Protein AF-0000000084486783 (afdb_homodimer)

pLDDT: mean 87.74, std 12.53, range [44.31, 98.81]

Nearest PDB structures (foldseek):
  7t7m-assembly2_C-2  TM=9.861E-01  e=1.838E-37  Homo sapiens
  7t7m-assembly1_D  TM=9.807E-01  e=2.323E-37  Homo sapiens
  5v9j-assembly1_B  TM=9.852E-01  e=4.429E-37  Homo sapiens
  5ttg-assembly1_A  TM=9.834E-01  e=4.429E-37  Homo sapiens
  7btv-assembly1_A  TM=9.834E-01  e=1.609E-36  Homo sapiens

Solvent-accessible surface area (backbone atoms only — not comparable to full-atom values): 35275 Å² total; per-residue (Å²): 123,82,64,54,47,68,56,52,50,52,37,53,74,70,62,54,75,62,75,53,53,47,98,86,66,41,28,53,50,64,60,20,63,84,29,62,69,42,22,50,50,46,48,46,47,50,47,46,49,45,45,45,44,48,48,48,50,60,24,49,66,37,73,33,71,49,32,52,70,45,88,53,62,30,31,29,36,29,87,72,66,85,73,72,70,90,72,80,48,46,56,32,93,55,72,39,31,76,59,97,70,87,71,62,57,36,59,78,71,53,80,52,30,80,36,86,53,37,54,73,50,86,77,25,50,26,33,47,74,40,74,47,75,48,47,41,96,84,42,22,46,61,55,81,90,46,84,65,83,65,63,61,38,43,36,60,36,72,74,28,57,33,30,59,69,64,26,38,42,54,50,75,87,71,54,60,82,71,46,43,34,38,35,51,45,94,82,72,48,54,33,33,23,28,66,49,67,41,57,50,17,29,71,56,48,52,62,30,16,28,56,34,47,49,75,59,53,71,70,45,86,76,67,88,41,57,44,76,51,81,61,52,100,63,48,36,27,33,35,22,59,54,33,14,33,77,46,64,32,50,38,61,21,63,70,44,46,34,40,78,38,42,35,31,47,86,40,68,40,77,67,65,57,43,42,33,29,25,26,69,37,71,39,54,54,69,36,72,48,22,29,63,73,50,68,71,50,46,73,65,42,51,82,78,50,57,54,82,54,81,39,94,66,47,73,45,27,84,91,86,120,82,65,54,48,67,57,50,51,52,37,53,74,69,63,52,74,61,75,54,53,47,99,86,67,41,28,54,52,63,58,19,63,85,29,63,70,42,22,49,50,47,47,46,48,50,45,46,50,46,45,45,46,46,48,48,49,61,24,49,66,37,74,34,72,51,32,51,69,46,88,54,62,30,30,28,37,29,86,74,66,86,74,70,71,91,72,80,49,45,56,33,93,55,71,39,30,76,61,97,71,87,72,61,57,36,59,79,69,52,80,51,29,81,36,85,52,38,55,73,51,85,76,25,50,26,34,47,75,41,72,48,76,47,46,40,97,84,42,22,46,60,56,81,89,46,83,67,81,65,64,61,39,42,34,59,33,70,75,26,56,33,31,58,68,64,26,40,41,54,49,75,86,72,54,58,80,70,47,43,33,38,34,50,44,94,82,72,49,55,32,32,23,28,66,48,68,42,57,51,18,28,71,57,46,53,62,29,14,29,55,35,47,49,74,60,52,70,70,45,86,75,68,88,40,56,44,77,52,81,62,51,101,61,49,35,28,32,35,22,60,54,33,14,32,77,45,62,33,49,38,59,22,63,70,43,45,34,40,79,39,42,36,30,47,86,41,71,42,75,68,65,56,43,41,34,28,25,25,68,37,71,39,54,54,69,36,71,48,20,29,63,74,51,68,71,51,46,72,64,42,51,84,78,51,57,53,81,54,80,39,94,63,46,73,44,28,84,90,84

Radius of gyration: 31.43 Å; Cα contacts (8 Å, |Δi|>4): 1310; chains: 2; bounding box: 81×88×86 Å

Foldseek 3Di:
DPLPLVVLVVCLVVPHDQCDADPVGH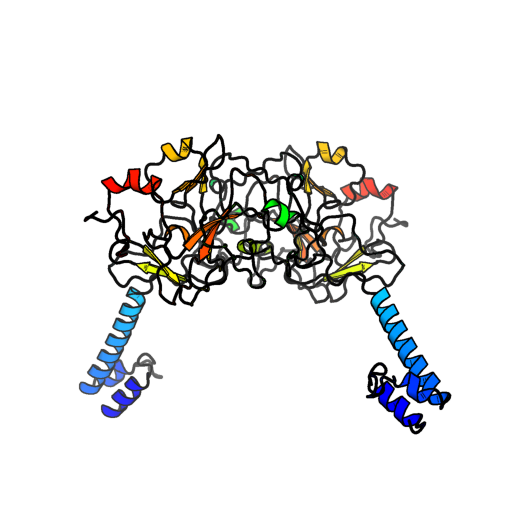GVLRVCVVRVNSNCVSVVSVVVVVVVVVVVCQFWQAQAPLVPPAPAGATETEPADNDHDDDQAHEDQAEDEDDPDDDPLDPVQDDEFADAAQCQDPPGRQQVVQPHDQADQVLFGDDVPFLPPRAEHEAHEPVYNYDPVRHSSDAVVVHADFYKYWYQDNPLGIFIFGQAKDAARHWHGWWYAYKDWPVVCVVDPDCLQWDWLPDDPTTIIGGPRHYTHPVSRAAADPDAQWDWHFYHYSDDRSRDTITIIGGRHIDHGPDTHHYHPDDVVCVPCLVPAFDPNPDPSGDRHPVD/DPLPLVVLVVCLVVPHDQCDADPVGAGVLRVCVVRVNSNVVSVVSVVVVVVVVVVVCQFWQAQAPLVPPAPAGATETEPADNDHDDDQAHEDQAEDEDDPDDDPLDPVQDDEFADAAQCQDPPGRQQVVQPHDQQDQVLFGDDVPFLPPRAEHEAHEPVYNYDPVRHSSDAVVVHADFYKYWYQDNPLGIFIFGQAKDAARHWHGWWYAYKDWPVVCVVDPDCLQWDWLPDDPTTIIGGPRHYTHPVSRAAADPDAQWDWHFYHYSDDRSRDTITIIGGRHIDHGPDTHHYHPDPVVCVPCLVPAFDPNPDPSGDRHPVD

InterPro domains:
  IPR001214 SET domain [PF00856] (189-294)
  IPR001214 SET domain [PS50280] (178-294)
  IPR001214 SET domain [SM00317] (178-300)
  IPR007728 Pre-SET domain [PF05033] (66-170)
  IPR007728 Pre-SET domain [PS50867] (111-175)
  IPR007728 Pre-SET domain [SM00468] (62-161)
  IPR043550 Histone-lysine N-methyltransferase EHMT1/EHMT2 [PTHR46307] (1-319)
  IPR046341 SET domain superfamily [G3DSA:2.170.270.10] (56-320)
  IPR046341 SET domain superfamily [SSF82199] (51-309)

Structure (mmCIF, N/CA/C/O backbone):
data_AF-0000000084486783-model_v1
#
loop_
_entity.id
_entity.type
_entity.pdbx_description
1 polymer 'SET domain-containing protein'
#
loop_
_atom_site.group_PDB
_atom_site.id
_atom_site.type_symbol
_atom_site.label_atom_id
_atom_site.label_alt_id
_atom_site.label_comp_id
_atom_site.label_asym_id
_atom_site.label_entity_id
_atom_site.label_seq_id
_atom_site.pdbx_PDB_ins_code
_atom_site.Cartn_x
_atom_site.Cartn_y
_atom_site.Cartn_z
_atom_site.occupancy
_atom_site.B_iso_or_equiv
_atom_site.auth_seq_id
_atom_site.auth_comp_id
_atom_site.auth_asym_id
_atom_site.auth_atom_id
_atom_site.pdbx_PDB_model_num
ATOM 1 N N . ARG A 1 1 ? 40.688 -36.031 24.609 1 44.31 1 ARG A N 1
ATOM 2 C CA . ARG A 1 1 ? 42.094 -36.156 24.953 1 44.31 1 ARG A CA 1
ATOM 3 C C . ARG A 1 1 ? 42.438 -37.531 25.469 1 44.31 1 ARG A C 1
ATOM 5 O O . ARG A 1 1 ? 43.594 -37.938 25.453 1 44.31 1 ARG A O 1
ATOM 12 N N . GLN A 1 2 ? 41.594 -38.062 26.297 1 55.59 2 GLN A N 1
ATOM 13 C CA . GLN A 1 2 ? 41.875 -39.344 26.891 1 55.59 2 GLN A CA 1
ATOM 14 C C . GLN A 1 2 ? 41.344 -40.469 26.016 1 55.59 2 GLN A C 1
ATOM 16 O O . GLN A 1 2 ? 41.312 -41.625 26.438 1 55.59 2 GLN A O 1
ATOM 21 N N . GLY A 1 3 ? 41.156 -40.375 24.703 1 56.19 3 GLY A N 1
ATOM 22 C CA . GLY A 1 3 ? 40.781 -41.438 23.797 1 56.19 3 GLY A CA 1
ATOM 23 C C . GLY A 1 3 ? 39.469 -42.125 24.188 1 56.19 3 GLY A C 1
ATOM 24 O O . GLY A 1 3 ? 39.312 -43.312 23.922 1 56.19 3 GLY A O 1
ATOM 25 N N . LYS A 1 4 ? 38.688 -41.469 25 1 60.28 4 LYS A N 1
ATOM 26 C CA . LYS A 1 4 ? 37.469 -42.125 25.453 1 60.28 4 LYS A CA 1
ATOM 27 C C . LYS A 1 4 ? 36.406 -42.125 24.359 1 60.28 4 LYS A C 1
ATOM 29 O O . LYS A 1 4 ? 35.625 -41.188 24.234 1 60.28 4 LYS A O 1
ATOM 34 N N . TYR A 1 5 ? 36.5 -43.125 23.578 1 63.44 5 TYR A N 1
ATOM 35 C CA . TYR A 1 5 ? 35.656 -43.375 22.406 1 63.44 5 TYR A CA 1
ATOM 36 C C . TYR A 1 5 ? 34.188 -43.25 22.781 1 63.44 5 TYR A C 1
ATOM 38 O O . TYR A 1 5 ? 33.406 -42.594 22.094 1 63.44 5 TYR A O 1
ATOM 46 N N . ASN A 1 6 ? 33.812 -43.812 23.875 1 63.88 6 ASN A N 1
ATOM 47 C CA . ASN A 1 6 ? 32.406 -43.875 24.266 1 63.88 6 ASN A CA 1
ATOM 48 C C . ASN A 1 6 ? 31.906 -42.5 24.672 1 63.88 6 ASN A C 1
ATOM 50 O O . ASN A 1 6 ? 30.75 -42.125 24.406 1 63.88 6 ASN A O 1
ATOM 54 N N . THR A 1 7 ? 32.781 -41.781 25.25 1 67 7 THR A N 1
ATOM 55 C CA . THR A 1 7 ? 32.406 -40.438 25.656 1 67 7 THR A CA 1
ATOM 56 C C . THR A 1 7 ? 32.219 -39.531 24.438 1 67 7 THR A C 1
ATOM 58 O O . THR A 1 7 ? 31.281 -38.719 24.406 1 67 7 THR A O 1
ATOM 61 N N . ILE A 1 8 ? 33.094 -39.719 23.484 1 67.56 8 ILE A N 1
ATOM 62 C CA . ILE A 1 8 ? 32.969 -38.906 22.281 1 67.56 8 ILE A CA 1
ATOM 63 C C . ILE A 1 8 ? 31.672 -39.219 21.562 1 67.56 8 ILE A C 1
ATOM 65 O O . ILE A 1 8 ? 30.969 -38.312 21.109 1 67.56 8 ILE A O 1
ATOM 69 N N . ILE A 1 9 ? 31.344 -40.5 21.578 1 65.56 9 ILE A N 1
ATOM 70 C CA . ILE A 1 9 ? 30.078 -40.906 20.953 1 65.56 9 ILE A CA 1
ATOM 71 C C . ILE A 1 9 ? 28.906 -40.25 21.688 1 65.56 9 ILE A C 1
ATOM 73 O O . ILE A 1 9 ? 28 -39.719 21.047 1 65.56 9 ILE A O 1
ATOM 77 N N . ILE A 1 10 ? 28.953 -40.219 22.969 1 65.44 10 ILE A N 1
ATOM 78 C CA . ILE A 1 10 ? 27.859 -39.625 23.75 1 65.44 10 ILE A CA 1
ATOM 79 C C . ILE A 1 10 ? 27.797 -38.125 23.516 1 65.44 10 ILE A C 1
ATOM 81 O O . ILE A 1 10 ? 26.719 -37.562 23.344 1 65.44 10 ILE A O 1
ATOM 85 N N . LEU A 1 11 ? 28.922 -37.562 23.391 1 67.75 11 LEU A N 1
ATOM 86 C CA . LEU A 1 11 ? 28.953 -36.125 23.188 1 67.75 11 LEU A CA 1
ATOM 87 C C . LEU A 1 11 ? 28.453 -35.75 21.797 1 67.75 11 LEU A C 1
ATOM 89 O O . LEU A 1 11 ? 27.719 -34.781 21.625 1 67.75 11 LEU A O 1
ATOM 93 N N . LEU A 1 12 ? 28.875 -36.594 20.906 1 69 12 LEU A N 1
ATOM 94 C CA . LEU A 1 12 ? 28.422 -36.344 19.531 1 69 12 LEU A CA 1
ATOM 95 C C . LEU A 1 12 ? 26.938 -36.594 19.391 1 69 12 LEU A C 1
ATOM 97 O O . LEU A 1 12 ? 26.234 -35.812 18.719 1 69 12 LEU A O 1
ATOM 101 N N . LEU A 1 13 ? 26.469 -37.531 20.109 1 64.62 13 LEU A N 1
ATOM 102 C CA . LEU A 1 13 ? 25.047 -37.875 20.094 1 64.62 13 LEU A CA 1
ATOM 103 C C . LEU A 1 13 ? 24.234 -36.75 20.75 1 64.62 13 LEU A C 1
ATOM 105 O O . LEU A 1 13 ? 23.062 -36.531 20.406 1 64.62 13 LEU A O 1
ATOM 109 N N . HIS A 1 14 ? 24.891 -36.094 21.641 1 65.25 14 HIS A N 1
ATOM 110 C CA . HIS A 1 14 ? 24.188 -35.031 22.359 1 65.25 14 HIS A CA 1
ATOM 111 C C . HIS A 1 14 ? 24.469 -33.688 21.734 1 65.25 14 HIS A C 1
ATOM 113 O O . HIS A 1 14 ? 24.234 -32.656 22.359 1 65.25 14 HIS A O 1
ATOM 119 N N . GLY A 1 15 ? 25.031 -33.75 20.562 1 65.88 15 GLY A N 1
ATOM 120 C CA . GLY A 1 15 ? 25.125 -32.562 19.766 1 65.88 15 GLY A CA 1
ATOM 121 C C . GLY A 1 15 ? 26.328 -31.688 20.109 1 65.88 15 GLY A C 1
ATOM 122 O O . GLY A 1 15 ? 26.297 -30.469 19.938 1 65.88 15 GLY A O 1
ATOM 123 N N . ALA A 1 16 ? 27.297 -32.188 20.578 1 65.94 16 ALA A N 1
ATOM 124 C CA . ALA A 1 16 ? 28.484 -31.438 20.953 1 65.94 16 ALA A CA 1
ATOM 125 C C . ALA A 1 16 ? 29.125 -30.781 19.719 1 65.94 16 ALA A C 1
ATOM 127 O O . ALA A 1 16 ? 29.203 -31.391 18.656 1 65.94 16 ALA A O 1
ATOM 128 N N . ASN A 1 17 ? 29.5 -29.578 19.953 1 68.88 17 ASN A N 1
ATOM 129 C CA . ASN A 1 17 ? 30.172 -28.812 18.906 1 68.88 17 ASN A CA 1
ATOM 130 C C . ASN A 1 17 ? 31.625 -29.234 18.734 1 68.88 17 ASN A C 1
ATOM 132 O O . ASN A 1 17 ? 32.438 -29.062 19.656 1 68.88 17 ASN A O 1
ATOM 136 N N . VAL A 1 18 ? 31.953 -29.797 17.547 1 69.81 18 VAL A N 1
ATOM 137 C CA . VAL A 1 18 ? 33.281 -30.359 17.328 1 69.81 18 VAL A CA 1
ATOM 138 C C . VAL A 1 18 ? 34.156 -29.328 16.641 1 69.81 18 VAL A C 1
ATOM 140 O O . VAL A 1 18 ? 35.312 -29.609 16.312 1 69.81 18 VAL A O 1
ATOM 143 N N . THR A 1 19 ? 33.625 -28.188 16.516 1 72.81 19 THR A N 1
ATOM 144 C CA . THR A 1 19 ? 34.438 -27.156 15.875 1 72.81 19 THR A CA 1
ATOM 145 C C . THR A 1 19 ? 35 -26.188 16.906 1 72.81 19 THR A C 1
ATOM 147 O O . THR A 1 19 ? 35.781 -25.297 16.562 1 72.81 19 THR A O 1
ATOM 150 N N . ASN A 1 20 ? 34.719 -26.359 18.047 1 74.06 20 ASN A N 1
ATOM 151 C CA . ASN A 1 20 ? 35.25 -25.5 19.094 1 74.06 20 ASN A CA 1
ATOM 152 C C . ASN A 1 20 ? 36.719 -25.812 19.344 1 74.06 20 ASN A C 1
ATOM 154 O O . ASN A 1 20 ? 37.125 -26.984 19.422 1 74.06 20 ASN A O 1
ATOM 158 N N . VAL A 1 21 ? 37.5 -24.766 19.312 1 75.44 21 VAL A N 1
ATOM 159 C CA . VAL A 1 21 ? 38.938 -24.953 19.531 1 75.44 21 VAL A CA 1
ATOM 160 C C . VAL A 1 21 ? 39.281 -24.609 20.984 1 75.44 21 VAL A C 1
ATOM 162 O O . VAL A 1 21 ? 38.594 -23.812 21.625 1 75.44 21 VAL A O 1
ATOM 165 N N . ASN A 1 22 ? 40.312 -25.266 21.438 1 66.44 22 ASN A N 1
ATOM 166 C CA . ASN A 1 22 ? 40.781 -25 22.781 1 66.44 22 ASN A CA 1
ATOM 167 C C . ASN A 1 22 ? 41.75 -23.812 22.812 1 66.44 22 ASN A C 1
ATOM 169 O O . ASN A 1 22 ? 41.906 -23.125 21.797 1 66.44 22 ASN A O 1
ATOM 173 N N . LYS A 1 23 ? 42.281 -23.562 23.984 1 72.75 23 LYS A N 1
ATOM 174 C CA . LYS A 1 23 ? 43.094 -22.406 24.266 1 72.75 23 LYS A CA 1
ATOM 175 C C . LYS A 1 23 ? 44.312 -22.375 23.359 1 72.75 23 LYS A C 1
ATOM 177 O O . LYS A 1 23 ? 44.875 -21.297 23.078 1 72.75 23 LYS A O 1
ATOM 182 N N . VAL A 1 24 ? 44.75 -23.516 22.875 1 74.56 24 VAL A N 1
ATOM 183 C CA . VAL A 1 24 ? 45.906 -23.562 21.984 1 74.56 24 VAL A CA 1
ATOM 184 C C . VAL A 1 24 ? 45.469 -23.75 20.547 1 74.56 24 VAL A C 1
ATOM 186 O O . VAL A 1 24 ? 46.25 -24.156 19.688 1 74.56 24 VAL A O 1
ATOM 189 N N . ASN A 1 25 ? 44.125 -23.484 20.344 1 73.75 25 ASN A N 1
ATOM 190 C CA . ASN A 1 25 ? 43.531 -23.406 19.016 1 73.75 25 ASN A CA 1
ATOM 191 C C . ASN A 1 25 ? 43.438 -24.781 18.375 1 73.75 25 ASN A C 1
ATOM 193 O O . ASN A 1 25 ? 43.562 -24.906 17.141 1 73.75 25 ASN A O 1
ATOM 197 N N . GLU A 1 26 ? 43.281 -25.75 19.109 1 74.19 26 GLU A N 1
ATOM 198 C CA . GLU A 1 26 ? 43.094 -27.094 18.578 1 74.19 26 GLU A CA 1
ATOM 199 C C . GLU A 1 26 ? 41.625 -27.516 18.641 1 74.19 26 GLU A C 1
ATOM 201 O O . GLU A 1 26 ? 40.969 -27.312 19.672 1 74.19 26 GLU A O 1
ATOM 206 N N . SER A 1 27 ? 41.219 -28.062 17.5 1 77.44 27 SER A N 1
ATOM 207 C CA . SER A 1 27 ? 39.844 -28.609 17.453 1 77.44 27 SER A CA 1
ATOM 208 C C . SER A 1 27 ? 39.781 -30 18.047 1 77.44 27 SER A C 1
ATOM 210 O O . SER A 1 27 ? 40.812 -30.672 18.188 1 77.44 27 SER A O 1
ATOM 212 N N . PRO A 1 28 ? 38.594 -30.469 18.438 1 75.62 28 PRO A N 1
ATOM 213 C CA . PRO A 1 28 ? 38.5 -31.859 18.891 1 75.62 28 PRO A CA 1
ATOM 214 C C . PRO A 1 28 ? 39.062 -32.844 17.875 1 75.62 28 PRO A C 1
ATOM 216 O O . PRO A 1 28 ? 39.625 -33.875 18.25 1 75.62 28 PRO A O 1
ATOM 219 N N . LEU A 1 29 ? 38.938 -32.531 16.625 1 77.25 29 LEU A N 1
ATOM 220 C CA . LEU A 1 29 ? 39.531 -33.375 15.586 1 77.25 29 LEU A CA 1
ATOM 221 C C . LEU A 1 29 ? 41.062 -33.344 15.664 1 77.25 29 LEU A C 1
ATOM 223 O O . LEU A 1 29 ? 41.719 -34.375 15.516 1 77.25 29 LEU A O 1
ATOM 227 N N . ASP A 1 30 ? 41.562 -32.219 15.898 1 76.62 30 ASP A N 1
ATOM 228 C CA . ASP A 1 30 ? 43.031 -32.062 16.016 1 76.62 30 ASP A CA 1
ATOM 229 C C . ASP A 1 30 ? 43.562 -32.844 17.203 1 76.62 30 ASP A C 1
ATOM 231 O O . ASP A 1 30 ? 44.625 -33.469 17.125 1 76.62 30 ASP A O 1
ATOM 235 N N . CYS A 1 31 ? 42.812 -32.75 18.266 1 73.38 31 CYS A N 1
ATOM 236 C CA . CYS A 1 31 ? 43.25 -33.375 19.516 1 73.38 31 CYS A CA 1
ATOM 237 C C . CYS A 1 31 ? 43.094 -34.906 19.453 1 73.38 31 CYS A C 1
ATOM 239 O O . CYS A 1 31 ? 43.656 -35.625 20.266 1 73.38 31 CYS A O 1
ATOM 241 N N . SER A 1 32 ? 42.219 -35.344 18.594 1 71.62 32 SER A N 1
ATOM 242 C CA . SER A 1 32 ? 41.906 -36.781 18.562 1 71.62 32 SER A CA 1
ATOM 243 C C . SER A 1 32 ? 42.812 -37.5 17.562 1 71.62 32 SER A C 1
ATOM 245 O O . SER A 1 32 ? 42.656 -38.719 17.375 1 71.62 32 SER A O 1
ATOM 247 N N . GLN A 1 33 ? 43.719 -36.906 16.922 1 71.25 33 GLN A N 1
ATOM 248 C CA . GLN A 1 33 ? 44.562 -37.469 15.883 1 71.25 33 GLN A CA 1
ATOM 249 C C . GLN A 1 33 ? 45.312 -38.719 16.391 1 71.25 33 GLN A C 1
ATOM 251 O O . GLN A 1 33 ? 45.562 -39.656 15.633 1 71.25 33 GLN A O 1
ATOM 256 N N . GLN A 1 34 ? 45.594 -38.688 17.625 1 68.81 34 GLN A N 1
ATOM 257 C CA . GLN A 1 34 ? 46.375 -39.781 18.156 1 68.81 34 GLN A CA 1
ATOM 258 C C . GLN A 1 34 ? 45.469 -41 18.438 1 68.81 34 GLN A C 1
ATOM 260 O O . GLN A 1 34 ? 45.969 -42.125 18.578 1 68.81 34 GLN A O 1
ATOM 265 N N . TYR A 1 35 ? 44.188 -40.781 18.562 1 67.12 35 TYR A N 1
ATOM 266 C CA . TYR A 1 35 ? 43.25 -41.875 18.781 1 67.12 35 TYR A CA 1
ATOM 267 C C . TYR A 1 35 ? 42.375 -42.125 17.547 1 67.12 35 TYR A C 1
ATOM 269 O O . TYR A 1 35 ? 41.438 -41.375 17.297 1 67.12 35 TYR A O 1
ATOM 277 N N . GLU A 1 36 ? 42.719 -43.094 16.734 1 69.75 36 GLU A N 1
ATOM 278 C CA . GLU A 1 36 ? 42.188 -43.344 15.414 1 69.75 36 GLU A CA 1
ATOM 279 C C . GLU A 1 36 ? 40.656 -43.5 15.469 1 69.75 36 GLU A C 1
ATOM 281 O O . GLU A 1 36 ? 39.969 -42.938 14.625 1 69.75 36 GLU A O 1
ATOM 286 N N . ASP A 1 37 ? 40.188 -44.188 16.531 1 69.5 37 ASP A N 1
ATOM 287 C CA . ASP A 1 37 ? 38.75 -44.469 16.578 1 69.5 37 ASP A CA 1
ATOM 288 C C . ASP A 1 37 ? 37.969 -43.188 16.922 1 69.5 37 ASP A C 1
ATOM 290 O O . ASP A 1 37 ? 36.906 -42.938 16.359 1 69.5 37 ASP A O 1
ATOM 294 N N . CYS A 1 38 ? 38.531 -42.438 17.812 1 69.25 38 CYS A N 1
ATOM 295 C CA . CYS A 1 38 ? 37.875 -41.188 18.172 1 69.25 38 CYS A CA 1
ATOM 296 C C . CYS A 1 38 ? 37.969 -40.156 17.047 1 69.25 38 CYS A C 1
ATOM 298 O O . CYS A 1 38 ? 37 -39.438 16.781 1 69.25 38 CYS A O 1
ATOM 300 N N . TYR A 1 39 ? 39.094 -40.125 16.391 1 69.38 39 TYR A N 1
ATOM 301 C CA . TYR A 1 39 ? 39.281 -39.25 15.258 1 69.38 39 TYR A CA 1
ATOM 302 C C . TYR A 1 39 ? 38.281 -39.562 14.148 1 69.38 39 TYR A C 1
ATOM 304 O O . TYR A 1 39 ? 37.656 -38.656 13.594 1 69.38 39 TYR A O 1
ATOM 312 N N . LYS A 1 40 ? 38.156 -40.812 13.828 1 70.69 40 LYS A N 1
ATOM 313 C CA . LYS A 1 40 ? 37.25 -41.219 12.773 1 70.69 40 LYS A CA 1
ATOM 314 C C . LYS A 1 40 ? 35.812 -40.844 13.109 1 70.69 40 LYS A C 1
ATOM 316 O O . LYS A 1 40 ? 35.062 -40.406 12.242 1 70.69 40 LYS A O 1
ATOM 321 N N . LEU A 1 41 ? 35.562 -41.031 14.352 1 69.75 41 LEU A N 1
ATOM 322 C CA . LEU A 1 41 ? 34.188 -40.719 14.773 1 69.75 41 LEU A CA 1
ATOM 323 C C . LEU A 1 41 ? 33.906 -39.25 14.703 1 69.75 41 LEU A C 1
ATOM 325 O O . LEU A 1 41 ? 32.844 -38.812 14.25 1 69.75 41 LEU A O 1
ATOM 329 N N . ILE A 1 42 ? 34.812 -38.5 15.156 1 71.88 42 ILE A N 1
ATOM 330 C CA . ILE A 1 42 ? 34.625 -37.031 15.133 1 71.88 42 ILE A CA 1
ATOM 331 C C . ILE A 1 42 ? 34.688 -36.531 13.695 1 71.88 42 ILE A C 1
ATOM 333 O O . ILE A 1 42 ? 33.875 -35.719 13.289 1 71.88 42 ILE A O 1
ATOM 337 N N . PHE A 1 43 ? 35.625 -37.125 12.961 1 66.94 43 PHE A N 1
ATOM 338 C CA . PHE A 1 43 ? 35.75 -36.75 11.547 1 66.94 43 PHE A CA 1
ATOM 339 C C . PHE A 1 43 ? 34.469 -37.125 10.805 1 66.94 43 PHE A C 1
ATOM 341 O O . PHE A 1 43 ? 33.938 -36.344 10.008 1 66.94 43 PHE A O 1
ATOM 348 N N . LEU A 1 44 ? 33.969 -38.281 11.102 1 67.44 44 LEU A N 1
ATOM 349 C CA . LEU A 1 44 ? 32.719 -38.719 10.477 1 67.44 44 LEU A CA 1
ATOM 350 C C . LEU A 1 44 ? 31.547 -37.812 10.891 1 67.44 44 LEU A C 1
ATOM 352 O O . LEU A 1 44 ? 30.719 -37.438 10.055 1 67.44 44 LEU A O 1
ATOM 356 N N . ASN A 1 45 ? 31.578 -37.5 12.117 1 62.91 45 ASN A N 1
ATOM 357 C CA . ASN A 1 45 ? 30.516 -36.594 12.602 1 62.91 45 ASN A CA 1
ATOM 358 C C . ASN A 1 45 ? 30.609 -35.219 11.938 1 62.91 45 ASN A C 1
ATOM 360 O O . ASN A 1 45 ? 29.578 -34.656 11.57 1 62.91 45 ASN A O 1
ATOM 364 N N . ILE A 1 46 ? 31.781 -34.781 11.914 1 64.81 46 ILE A N 1
ATOM 365 C CA . ILE A 1 46 ? 31.984 -33.5 11.227 1 64.81 46 ILE A CA 1
ATOM 366 C C . ILE A 1 46 ? 31.594 -33.656 9.75 1 64.81 46 ILE A C 1
ATOM 368 O O . ILE A 1 46 ? 30.938 -32.781 9.188 1 64.81 46 ILE A O 1
ATOM 372 N N . THR A 1 47 ? 31.984 -34.688 9.156 1 62.12 47 THR A N 1
ATOM 373 C CA . THR A 1 47 ? 31.656 -34.969 7.754 1 62.12 47 THR A CA 1
ATOM 374 C C . THR A 1 47 ? 30.141 -35.094 7.566 1 62.12 47 THR A C 1
ATOM 376 O O . THR A 1 47 ? 29.578 -34.531 6.625 1 62.12 47 THR A O 1
ATOM 379 N N . ILE A 1 48 ? 29.562 -35.781 8.43 1 63.56 48 ILE A N 1
ATOM 380 C CA . ILE A 1 48 ? 28.109 -35.969 8.344 1 63.56 48 ILE A CA 1
ATOM 381 C C . ILE A 1 48 ? 27.406 -34.656 8.547 1 63.56 48 ILE A C 1
ATOM 383 O O . ILE A 1 48 ? 26.469 -34.312 7.812 1 63.56 48 ILE A O 1
ATOM 387 N N . GLN A 1 49 ? 27.875 -33.969 9.562 1 61.41 49 GLN A N 1
ATOM 388 C CA . GLN A 1 49 ? 27.281 -32.688 9.797 1 61.41 49 GLN A CA 1
ATOM 389 C C . GLN A 1 49 ? 27.484 -31.75 8.602 1 61.41 49 GLN A C 1
ATOM 391 O O . GLN A 1 49 ? 26.578 -31 8.219 1 61.41 49 GLN A O 1
ATOM 396 N N . ASN A 1 50 ? 28.672 -31.828 8.156 1 58.69 50 ASN A N 1
ATOM 397 C CA . ASN A 1 50 ? 28.953 -31.047 6.957 1 58.69 50 ASN A CA 1
ATOM 398 C C . ASN A 1 50 ? 28.125 -31.531 5.766 1 58.69 50 ASN A C 1
ATOM 400 O O . ASN A 1 50 ? 27.641 -30.719 4.98 1 58.69 50 ASN A O 1
ATOM 404 N N . VAL A 1 51 ? 28.078 -32.781 5.59 1 58.28 51 VAL A N 1
ATOM 405 C CA . VAL A 1 51 ? 27.25 -33.344 4.531 1 58.28 51 VAL A CA 1
ATOM 406 C C . VAL A 1 51 ? 25.781 -32.969 4.754 1 58.28 51 VAL A C 1
ATOM 408 O O . VAL A 1 51 ? 25.078 -32.594 3.809 1 58.28 51 VAL A O 1
ATOM 411 N N . GLN A 1 52 ? 25.422 -33.156 5.988 1 56.38 52 GLN A N 1
ATOM 412 C CA . GLN A 1 52 ? 24.047 -32.781 6.312 1 56.38 52 GLN A CA 1
ATOM 413 C C . GLN A 1 52 ? 23.812 -31.297 6.047 1 56.38 52 GLN A C 1
ATOM 415 O O . GLN A 1 52 ? 22.766 -30.922 5.535 1 56.38 52 GLN A O 1
ATOM 420 N N . LEU A 1 53 ? 24.719 -30.578 6.539 1 56.41 53 LEU A N 1
ATOM 421 C CA . LEU A 1 53 ? 24.641 -29.156 6.246 1 56.41 53 LEU A CA 1
ATOM 422 C C . LEU A 1 53 ? 24.703 -28.906 4.742 1 56.41 53 LEU A C 1
ATOM 424 O O . LEU A 1 53 ? 23.984 -28.047 4.223 1 56.41 53 LEU A O 1
ATOM 428 N N . GLN A 1 54 ? 25.719 -29.516 4.191 1 53.38 54 GLN A N 1
ATOM 429 C CA . GLN A 1 54 ? 25.781 -29.406 2.736 1 53.38 54 GLN A CA 1
ATOM 430 C C . GLN A 1 54 ? 24.516 -29.938 2.082 1 53.38 54 GLN A C 1
ATOM 432 O O . GLN A 1 54 ? 24.016 -29.359 1.113 1 53.38 54 GLN A O 1
ATOM 437 N N . TYR A 1 55 ? 24.125 -31.062 2.633 1 53.56 55 TYR A N 1
ATOM 438 C CA . TYR A 1 55 ? 22.875 -31.625 2.133 1 53.56 55 TYR A CA 1
ATOM 439 C C . TYR A 1 55 ? 21.719 -30.656 2.371 1 53.56 55 TYR A C 1
ATOM 441 O O . TYR A 1 55 ? 20.875 -30.469 1.497 1 53.56 55 TYR A O 1
ATOM 449 N N . ASN A 1 56 ? 21.734 -30.234 3.621 1 55.56 56 ASN A N 1
ATOM 450 C CA . ASN A 1 56 ? 20.641 -29.297 3.918 1 55.56 56 ASN A CA 1
ATOM 451 C C . ASN A 1 56 ? 20.75 -28.031 3.068 1 55.56 56 ASN A C 1
ATOM 453 O O . ASN A 1 56 ? 19.734 -27.484 2.637 1 55.56 56 ASN A O 1
ATOM 457 N N . ARG A 1 57 ? 21.969 -27.516 3.021 1 55.16 57 ARG A N 1
ATOM 458 C CA . ARG A 1 57 ? 22.234 -26.375 2.156 1 55.16 57 ARG A CA 1
ATOM 459 C C . ARG A 1 57 ? 21.859 -26.672 0.711 1 55.16 57 ARG A C 1
ATOM 461 O O . ARG A 1 57 ? 21.375 -25.797 -0.01 1 55.16 57 ARG A O 1
ATOM 468 N N . LYS A 1 58 ? 22.156 -27.859 0.297 1 59.53 58 LYS A N 1
ATOM 469 C CA . LYS A 1 58 ? 21.844 -28.25 -1.074 1 59.53 58 LYS A CA 1
ATOM 470 C C . LYS A 1 58 ? 20.344 -28.297 -1.3 1 59.53 58 LYS A C 1
ATOM 472 O O . LYS A 1 58 ? 19.859 -28.047 -2.41 1 59.53 58 LYS A O 1
ATOM 477 N N . ILE A 1 59 ? 19.688 -28.203 -0.11 1 85.12 59 ILE A N 1
ATOM 478 C CA . ILE A 1 59 ? 18.234 -28.359 -0.193 1 85.12 59 ILE A CA 1
ATOM 479 C C . ILE A 1 59 ? 17.562 -26.984 -0.189 1 85.12 59 ILE A C 1
ATOM 481 O O . ILE A 1 59 ? 16.703 -26.703 -1.025 1 85.12 59 ILE A O 1
ATOM 485 N N . ILE A 1 60 ? 18.031 -26.062 0.676 1 93.5 60 ILE A N 1
ATOM 486 C CA . ILE A 1 60 ? 17.438 -24.734 0.754 1 93.5 60 ILE A CA 1
ATOM 487 C C . ILE A 1 60 ? 18.188 -23.781 -0.171 1 93.5 60 ILE A C 1
ATOM 489 O O . ILE A 1 60 ? 19.344 -23.453 0.079 1 93.5 60 ILE A O 1
ATOM 493 N N . LEU A 1 61 ? 17.562 -23.375 -1.204 1 96.69 61 LEU A N 1
ATOM 494 C CA . LEU A 1 61 ? 18.172 -22.516 -2.213 1 96.69 61 LEU A CA 1
ATOM 495 C C . LEU A 1 61 ? 18.047 -21.047 -1.837 1 96.69 61 LEU A C 1
ATOM 497 O O . LEU A 1 61 ? 18.875 -20.219 -2.24 1 96.69 61 LEU A O 1
ATOM 501 N N . SER A 1 62 ? 17.031 -20.641 -1.142 1 96.19 62 SER A N 1
ATOM 502 C CA . SER A 1 62 ? 16.766 -19.281 -0.683 1 96.19 62 SER A CA 1
ATOM 503 C C . SER A 1 62 ? 15.875 -19.281 0.55 1 96.19 62 SER A C 1
ATOM 505 O O . SER A 1 62 ? 14.922 -20.062 0.636 1 96.19 62 SER A O 1
ATOM 507 N N . ASN A 1 63 ? 16.188 -18.375 1.461 1 95.88 63 ASN A N 1
ATOM 508 C CA . ASN A 1 63 ? 15.352 -18.25 2.652 1 95.88 63 ASN A CA 1
ATOM 509 C C . ASN A 1 63 ? 14.078 -17.453 2.367 1 95.88 63 ASN A C 1
ATOM 511 O O . ASN A 1 63 ? 13.094 -17.562 3.1 1 95.88 63 ASN A O 1
ATOM 515 N N . ASP A 1 64 ? 14.156 -16.656 1.379 1 97 64 ASP A N 1
ATOM 516 C CA . ASP A 1 64 ? 13.008 -15.828 1.026 1 97 64 ASP A CA 1
ATOM 517 C C . ASP A 1 64 ? 13.109 -15.336 -0.417 1 97 64 ASP A C 1
ATOM 519 O O . ASP A 1 64 ? 13.883 -14.422 -0.717 1 97 64 ASP A O 1
ATOM 523 N N . ILE A 1 65 ? 12.266 -15.82 -1.239 1 97.5 65 ILE A N 1
ATOM 524 C CA . ILE A 1 65 ? 12.344 -15.453 -2.648 1 97.5 65 ILE A CA 1
ATOM 525 C C . ILE A 1 65 ? 11.758 -14.055 -2.85 1 97.5 65 ILE A C 1
ATOM 527 O O . ILE A 1 65 ? 11.969 -13.43 -3.893 1 97.5 65 ILE A O 1
ATOM 531 N N . SER A 1 66 ? 11.016 -13.531 -1.868 1 97.12 66 SER A N 1
ATOM 532 C CA . SER A 1 66 ? 10.438 -12.203 -2.002 1 97.12 66 SER A CA 1
ATOM 533 C C . SER A 1 66 ? 11.406 -11.125 -1.534 1 97.12 66 SER A C 1
ATOM 535 O O . SER A 1 66 ? 11.148 -9.93 -1.7 1 97.12 66 SER A O 1
ATOM 537 N N . ASN A 1 67 ? 12.469 -11.484 -0.905 1 95.94 67 ASN A N 1
ATOM 538 C CA . ASN A 1 67 ? 13.477 -10.562 -0.382 1 95.94 67 ASN A CA 1
ATOM 539 C C . ASN A 1 67 ? 12.852 -9.516 0.533 1 95.94 67 ASN A C 1
ATOM 541 O O . ASN A 1 67 ? 13.125 -8.32 0.393 1 95.94 67 ASN A O 1
ATOM 545 N N . GLY A 1 68 ? 12 -10.016 1.387 1 95.69 68 GLY A N 1
ATOM 546 C CA . GLY A 1 68 ? 11.445 -9.172 2.438 1 95.69 68 GLY A CA 1
ATOM 547 C C . GLY A 1 68 ? 10.203 -8.422 2.006 1 95.69 68 GLY A C 1
ATOM 548 O O . GLY A 1 68 ? 9.703 -7.562 2.738 1 95.69 68 GLY A O 1
ATOM 549 N N . ARG A 1 69 ? 9.664 -8.719 0.874 1 96.44 69 ARG A N 1
ATOM 550 C CA . ARG A 1 69 ? 8.547 -7.941 0.349 1 96.44 69 ARG A CA 1
ATOM 551 C C . ARG A 1 69 ? 7.211 -8.5 0.839 1 96.44 69 ARG A C 1
ATOM 553 O O . ARG A 1 69 ? 6.207 -7.785 0.858 1 96.44 69 ARG A O 1
ATOM 560 N N . GLU A 1 70 ? 7.227 -9.766 1.175 1 96.56 70 GLU A N 1
ATOM 561 C CA . GLU A 1 70 ? 6.035 -10.375 1.753 1 96.56 70 GLU A CA 1
ATOM 562 C C . GLU A 1 70 ? 6.102 -10.391 3.277 1 96.56 70 GLU A C 1
ATOM 564 O O . GLU A 1 70 ? 7.191 -10.359 3.855 1 96.56 70 GLU A O 1
ATOM 569 N N . LEU A 1 71 ? 4.914 -10.438 3.865 1 94.44 71 LEU A N 1
ATOM 570 C CA . LEU A 1 71 ? 4.852 -10.484 5.324 1 94.44 71 LEU A CA 1
ATOM 571 C C . LEU A 1 71 ? 5.645 -11.672 5.863 1 94.44 71 LEU A C 1
ATOM 573 O O . LEU A 1 71 ? 6.379 -11.531 6.844 1 94.44 71 LEU A O 1
ATOM 577 N N . ASN A 1 72 ? 5.406 -12.797 5.281 1 95.75 72 ASN A N 1
ATOM 578 C CA . ASN A 1 72 ? 6.133 -14.008 5.641 1 95.75 72 ASN A CA 1
ATOM 579 C C . ASN A 1 72 ? 7.109 -14.422 4.543 1 95.75 72 ASN A C 1
ATOM 581 O O . ASN A 1 72 ? 6.773 -14.367 3.357 1 95.75 72 ASN A O 1
ATOM 585 N N . PRO A 1 73 ? 8.312 -14.766 4.965 1 96.81 73 PRO A N 1
ATOM 586 C CA . PRO A 1 73 ? 9.266 -15.211 3.955 1 96.81 73 PRO A CA 1
ATOM 587 C C . PRO A 1 73 ? 8.805 -16.469 3.219 1 96.81 73 PRO A C 1
ATOM 589 O O . PRO A 1 73 ? 8.109 -17.312 3.797 1 96.81 73 PRO A O 1
ATOM 592 N N . ILE A 1 74 ? 9.211 -16.578 2.012 1 98 74 ILE A N 1
ATOM 593 C CA . ILE A 1 74 ? 8.914 -17.75 1.194 1 98 74 ILE A CA 1
ATOM 594 C C . ILE A 1 74 ? 10.211 -18.484 0.849 1 98 74 ILE A C 1
ATOM 596 O O . ILE A 1 74 ? 10.938 -18.078 -0.058 1 98 74 ILE A O 1
ATOM 600 N N . GLN A 1 75 ? 10.43 -19.562 1.515 1 97.81 75 GLN A N 1
ATOM 601 C CA . GLN A 1 75 ? 11.656 -20.344 1.333 1 97.81 75 GLN A CA 1
ATOM 602 C C . GLN A 1 75 ? 11.609 -21.141 0.039 1 97.81 75 GLN A C 1
ATOM 604 O O . GLN A 1 75 ? 10.547 -21.609 -0.369 1 97.81 75 GLN A O 1
ATOM 609 N N . CYS A 1 76 ? 12.727 -21.266 -0.637 1 98.5 76 CYS A N 1
ATOM 610 C CA . CYS A 1 76 ? 12.867 -22.078 -1.843 1 98.5 76 CYS A CA 1
ATOM 611 C C . CYS A 1 76 ? 13.703 -23.328 -1.571 1 98.5 76 CYS A C 1
ATOM 613 O O . CYS A 1 76 ? 14.844 -23.219 -1.122 1 98.5 76 CYS A O 1
ATOM 615 N N . ILE A 1 77 ? 13.102 -24.469 -1.927 1 97.75 77 ILE A N 1
ATOM 616 C CA . ILE A 1 77 ? 13.812 -25.719 -1.655 1 97.75 77 ILE A CA 1
ATOM 617 C C . ILE A 1 77 ? 13.82 -26.594 -2.906 1 97.75 77 ILE A C 1
ATOM 619 O O . ILE A 1 77 ? 12.875 -26.547 -3.703 1 97.75 77 ILE A O 1
ATOM 623 N N . ASN A 1 78 ? 14.82 -27.312 -3.129 1 97.25 78 ASN A N 1
ATOM 624 C CA . ASN A 1 78 ? 14.938 -28.281 -4.211 1 97.25 78 ASN A CA 1
ATOM 625 C C . ASN A 1 78 ? 15.578 -29.578 -3.73 1 97.25 78 ASN A C 1
ATOM 627 O O . ASN A 1 78 ? 16.766 -29.625 -3.422 1 97.25 78 ASN A O 1
ATOM 631 N N . ILE A 1 79 ? 14.805 -30.625 -3.73 1 94.38 79 ILE A N 1
ATOM 632 C CA . ILE A 1 79 ? 15.312 -31.938 -3.336 1 94.38 79 ILE A CA 1
ATOM 633 C C . ILE A 1 79 ? 15.195 -32.906 -4.508 1 94.38 79 ILE A C 1
ATOM 635 O O . ILE A 1 79 ? 15.25 -34.125 -4.32 1 94.38 79 ILE A O 1
ATOM 639 N N . ILE A 1 80 ? 14.938 -32.469 -5.637 1 94.31 80 ILE A N 1
ATOM 640 C CA . ILE A 1 80 ? 14.625 -33.281 -6.797 1 94.31 80 ILE A CA 1
ATOM 641 C C . ILE A 1 80 ? 15.82 -33.312 -7.746 1 94.31 80 ILE A C 1
ATOM 643 O O . ILE A 1 80 ? 16.234 -34.375 -8.203 1 94.31 80 ILE A O 1
ATOM 647 N N . ASP A 1 81 ? 16.375 -32.156 -8.086 1 94.56 81 ASP A N 1
ATOM 648 C CA . ASP A 1 81 ? 17.469 -32.031 -9.055 1 94.56 81 ASP A CA 1
ATOM 649 C C . ASP A 1 81 ? 18.406 -30.891 -8.68 1 94.56 81 ASP A C 1
ATOM 651 O O . ASP A 1 81 ? 18.469 -30.484 -7.516 1 94.56 81 ASP A O 1
ATOM 655 N N . ASP A 1 82 ? 19.156 -30.344 -9.703 1 94.12 82 ASP A N 1
ATOM 656 C CA . ASP A 1 82 ? 20.172 -29.344 -9.391 1 94.12 82 ASP A CA 1
ATOM 657 C C . ASP A 1 82 ? 19.75 -27.969 -9.906 1 94.12 82 ASP A C 1
ATOM 659 O O . ASP A 1 82 ? 20.594 -27.062 -10.039 1 94.12 82 ASP A O 1
ATOM 663 N N . GLU A 1 83 ? 18.484 -27.891 -10.227 1 95.12 83 GLU A N 1
ATOM 664 C CA . GLU A 1 83 ? 18 -26.594 -10.719 1 95.12 83 GLU A CA 1
ATOM 665 C C . GLU A 1 83 ? 18.156 -25.516 -9.656 1 95.12 83 GLU A C 1
ATOM 667 O O . GLU A 1 83 ? 17.766 -25.703 -8.5 1 95.12 83 GLU A O 1
ATOM 672 N N . PRO A 1 84 ? 18.812 -24.422 -9.992 1 96.31 84 PRO A N 1
ATOM 673 C CA . PRO A 1 84 ? 18.906 -23.328 -9.031 1 96.31 84 PRO A CA 1
ATOM 674 C C . PRO A 1 84 ? 17.578 -22.594 -8.82 1 96.31 84 PRO A C 1
ATOM 676 O O . PRO A 1 84 ? 16.609 -22.844 -9.555 1 96.31 84 PRO A O 1
ATOM 679 N N . LYS A 1 85 ? 17.547 -21.734 -7.754 1 96.5 85 LYS A N 1
ATOM 680 C CA . LYS A 1 85 ? 16.328 -20.938 -7.539 1 96.5 85 LYS A CA 1
ATOM 681 C C . LYS A 1 85 ? 16 -20.094 -8.766 1 96.5 85 LYS A C 1
ATOM 683 O O . LYS A 1 85 ? 16.891 -19.688 -9.508 1 96.5 85 LYS A O 1
ATOM 688 N N . PRO A 1 86 ? 14.773 -19.828 -8.977 1 96.19 86 PRO A N 1
ATOM 689 C CA . PRO A 1 86 ? 14.414 -18.938 -10.094 1 96.19 86 PRO A CA 1
ATOM 690 C C . PRO A 1 86 ? 14.953 -17.531 -9.914 1 96.19 86 PRO A C 1
ATOM 692 O O . PRO A 1 86 ? 14.805 -16.938 -8.844 1 96.19 86 PRO A O 1
ATOM 695 N N . THR A 1 87 ? 15.602 -16.938 -10.945 1 93.38 87 THR A N 1
ATOM 696 C CA . THR A 1 87 ? 16.188 -15.602 -10.844 1 93.38 87 THR A CA 1
ATOM 697 C C . THR A 1 87 ? 15.797 -14.75 -12.047 1 93.38 87 THR A C 1
ATOM 699 O O . THR A 1 87 ? 16.156 -13.57 -12.117 1 93.38 87 THR A O 1
ATOM 702 N N . ASN A 1 88 ? 15.031 -15.25 -12.945 1 94.12 88 ASN A N 1
ATOM 703 C CA . ASN A 1 88 ? 14.766 -14.578 -14.211 1 94.12 88 ASN A CA 1
ATOM 704 C C . ASN A 1 88 ? 13.516 -13.703 -14.125 1 94.12 88 ASN A C 1
ATOM 706 O O . ASN A 1 88 ? 12.797 -13.539 -15.109 1 94.12 88 ASN A O 1
ATOM 710 N N . PHE A 1 89 ? 13.203 -13.234 -12.992 1 96.5 89 PHE A N 1
ATOM 711 C CA . PHE A 1 89 ? 12.078 -12.32 -12.836 1 96.5 89 PHE A CA 1
ATOM 712 C C . PHE A 1 89 ? 12.281 -11.414 -11.633 1 96.5 89 PHE A C 1
ATOM 714 O O . PHE A 1 89 ? 13.117 -11.695 -10.773 1 96.5 89 PHE A O 1
ATOM 721 N N . ASN A 1 90 ? 11.594 -10.297 -11.609 1 96.94 90 ASN A N 1
ATOM 722 C CA . ASN A 1 90 ? 11.547 -9.383 -10.469 1 96.94 90 ASN A CA 1
ATOM 723 C C . ASN A 1 90 ? 10.32 -9.625 -9.602 1 96.94 90 ASN A C 1
ATOM 725 O O . ASN A 1 90 ? 9.188 -9.633 -10.102 1 96.94 90 ASN A O 1
ATOM 729 N N . TYR A 1 91 ? 10.609 -9.898 -8.32 1 97.81 91 TYR A N 1
ATOM 730 C CA . TYR A 1 91 ? 9.492 -10.125 -7.41 1 97.81 91 TYR A CA 1
ATOM 731 C C . TYR A 1 91 ? 8.781 -8.812 -7.09 1 97.81 91 TYR A C 1
ATOM 733 O O . TYR A 1 91 ? 9.391 -7.887 -6.547 1 97.81 91 TYR A O 1
ATOM 741 N N . VAL A 1 92 ? 7.531 -8.727 -7.426 1 97.69 92 VAL A N 1
ATOM 742 C CA . VAL A 1 92 ? 6.73 -7.543 -7.141 1 97.69 92 VAL A CA 1
ATOM 743 C C . VAL A 1 92 ? 5.488 -7.941 -6.348 1 97.69 92 VAL A C 1
ATOM 745 O O . VAL A 1 92 ? 5.027 -9.086 -6.43 1 97.69 92 VAL A O 1
ATOM 748 N N . THR A 1 93 ? 4.977 -7.012 -5.605 1 97.31 93 THR A N 1
ATOM 749 C CA . THR A 1 93 ? 3.83 -7.309 -4.758 1 97.31 93 THR A CA 1
ATOM 750 C C . THR A 1 93 ? 2.6 -6.531 -5.211 1 97.31 93 THR A C 1
ATOM 752 O O . THR A 1 93 ? 1.574 -6.523 -4.527 1 97.31 93 THR A O 1
ATOM 755 N N . ASP A 1 94 ? 2.74 -5.824 -6.297 1 96.69 94 ASP A N 1
ATOM 756 C CA . ASP A 1 94 ? 1.627 -5.109 -6.914 1 96.69 94 ASP A CA 1
ATOM 757 C C . ASP A 1 94 ? 1.708 -5.176 -8.438 1 96.69 94 ASP A C 1
ATOM 759 O O . ASP A 1 94 ? 2.779 -5.418 -9 1 96.69 94 ASP A O 1
ATOM 763 N N . TYR A 1 95 ? 0.537 -4.953 -9.039 1 97.25 95 TYR A N 1
ATOM 764 C CA . TYR A 1 95 ? 0.507 -4.91 -10.492 1 97.25 95 TYR A CA 1
ATOM 765 C C . TYR A 1 95 ? 1.358 -3.762 -11.023 1 97.25 95 TYR A C 1
ATOM 767 O O . TYR A 1 95 ? 1.5 -2.73 -10.359 1 97.25 95 TYR A O 1
ATOM 775 N N . CYS A 1 96 ? 1.946 -3.975 -12.141 1 97.62 96 CYS A N 1
ATOM 776 C CA . CYS A 1 96 ? 2.771 -2.922 -12.727 1 97.62 96 CYS A CA 1
ATOM 777 C C . CYS A 1 96 ? 2.504 -2.781 -14.219 1 97.62 96 CYS A C 1
ATOM 779 O O . CYS A 1 96 ? 1.878 -3.654 -14.82 1 97.62 96 CYS A O 1
ATOM 781 N N . VAL A 1 97 ? 2.893 -1.669 -14.758 1 96.81 97 VAL A N 1
ATOM 782 C CA . VAL A 1 97 ? 2.748 -1.399 -16.188 1 96.81 97 VAL A CA 1
ATOM 783 C C . VAL A 1 97 ? 4.105 -1.05 -16.797 1 96.81 97 VAL A C 1
ATOM 785 O O . VAL A 1 97 ? 4.973 -0.496 -16.109 1 96.81 97 VAL A O 1
ATOM 788 N N . THR A 1 98 ? 4.312 -1.432 -18.016 1 95.62 98 THR A N 1
ATOM 789 C CA . THR A 1 98 ? 5.535 -1.102 -18.734 1 95.62 98 THR A CA 1
ATOM 790 C C . THR A 1 98 ? 5.234 -0.193 -19.922 1 95.62 98 THR A C 1
ATOM 792 O O . THR A 1 98 ? 6.152 0.371 -20.531 1 95.62 98 THR A O 1
ATOM 795 N N . SER A 1 99 ? 3.996 -0.079 -20.281 1 92.19 99 SER A N 1
ATOM 796 C CA . SER A 1 99 ? 3.521 0.799 -21.344 1 92.19 99 SER A CA 1
ATOM 797 C C . SER A 1 99 ? 2.465 1.771 -20.828 1 92.19 99 SER A C 1
ATOM 799 O O . SER A 1 99 ? 2.129 1.761 -19.641 1 92.19 99 SER A O 1
ATOM 801 N N . ASP A 1 100 ? 2.078 2.576 -21.75 1 88.62 100 ASP A N 1
ATOM 802 C CA . ASP A 1 100 ? 1.113 3.596 -21.344 1 88.62 100 ASP A CA 1
ATOM 803 C C . ASP A 1 100 ? -0.298 3.018 -21.281 1 88.62 100 ASP A C 1
ATOM 805 O O . ASP A 1 100 ? -1.055 3.092 -22.25 1 88.62 100 ASP A O 1
ATOM 809 N N . ILE A 1 101 ? -0.556 2.4 -20.25 1 90.62 101 ILE A N 1
ATOM 810 C CA . ILE A 1 101 ? -1.896 1.902 -19.953 1 90.62 101 ILE A CA 1
ATOM 811 C C . ILE A 1 101 ? -2.588 2.83 -18.953 1 90.62 101 ILE A C 1
ATOM 813 O O . ILE A 1 101 ? -2.066 3.082 -17.875 1 90.62 101 ILE A O 1
ATOM 817 N N . ASN A 1 102 ? -3.646 3.334 -19.359 1 88.94 102 ASN A N 1
ATOM 818 C CA . ASN A 1 102 ? -4.383 4.266 -18.5 1 88.94 102 ASN A CA 1
ATOM 819 C C . ASN A 1 102 ? -5.41 3.541 -17.641 1 88.94 102 ASN A C 1
ATOM 821 O O . ASN A 1 102 ? -6.441 3.09 -18.141 1 88.94 102 ASN A O 1
ATOM 825 N N . ILE A 1 103 ? -5.129 3.447 -16.422 1 93 103 ILE A N 1
ATOM 826 C CA . ILE A 1 103 ? -6.07 2.9 -15.445 1 93 103 ILE A CA 1
ATOM 827 C C . ILE A 1 103 ? -6.824 4.039 -14.758 1 93 103 ILE A C 1
ATOM 829 O O . ILE A 1 103 ? -6.211 5 -14.281 1 93 103 ILE A O 1
ATOM 833 N N . ASP A 1 104 ? -8.117 4.004 -14.773 1 95.25 104 ASP A N 1
ATOM 834 C CA . ASP A 1 104 ? -8.891 5.012 -14.055 1 95.25 104 ASP A CA 1
ATOM 835 C C . ASP A 1 104 ? -8.719 4.855 -12.547 1 95.25 104 ASP A C 1
ATOM 837 O O . ASP A 1 104 ? -9.383 4.031 -11.922 1 95.25 104 ASP A O 1
ATOM 841 N N . ASN A 1 105 ? -7.871 5.676 -12.039 1 94.5 105 ASN A N 1
ATOM 842 C CA . ASN A 1 105 ? -7.602 5.629 -10.602 1 94.5 105 ASN A CA 1
ATOM 843 C C . ASN A 1 105 ? -8.117 6.879 -9.898 1 94.5 105 ASN A C 1
ATOM 845 O O . ASN A 1 105 ? -7.645 7.223 -8.812 1 94.5 105 ASN A O 1
ATOM 849 N N . ARG A 1 106 ? -9.062 7.637 -10.586 1 96.5 106 ARG A N 1
ATOM 850 C CA . ARG A 1 106 ? -9.641 8.82 -9.961 1 96.5 106 ARG A CA 1
ATOM 851 C C . ARG A 1 106 ? -10.445 8.453 -8.727 1 96.5 106 ARG A C 1
ATOM 853 O O . ARG A 1 106 ? -11.281 7.543 -8.773 1 96.5 106 ARG A O 1
ATOM 860 N N . ILE A 1 107 ? -10.125 9.117 -7.648 1 97.19 107 ILE A N 1
ATOM 861 C CA . ILE A 1 107 ? -10.812 8.828 -6.395 1 97.19 107 ILE A CA 1
ATOM 862 C C . ILE A 1 107 ? -12.305 9.102 -6.547 1 97.19 107 ILE A C 1
ATOM 864 O O . ILE A 1 107 ? -13.133 8.453 -5.906 1 97.19 107 ILE A O 1
ATOM 868 N N . THR A 1 108 ? -12.688 10 -7.418 1 96.06 108 THR A N 1
ATOM 869 C CA . THR A 1 108 ? -14.078 10.391 -7.633 1 96.06 108 THR A CA 1
ATOM 870 C C . THR A 1 108 ? -14.836 9.312 -8.398 1 96.06 108 THR A C 1
ATOM 872 O O . THR A 1 108 ? -16.062 9.344 -8.469 1 96.06 108 THR A O 1
ATOM 875 N N . SER A 1 109 ? -14.133 8.32 -8.961 1 96.12 109 SER A N 1
ATOM 876 C CA . SER A 1 109 ? -14.766 7.234 -9.711 1 96.12 109 SER A CA 1
ATOM 877 C C . SER A 1 109 ? -15.148 6.082 -8.789 1 96.12 109 SER A C 1
ATOM 879 O O . SER A 1 109 ? -15.789 5.121 -9.219 1 96.12 109 SER A O 1
ATOM 881 N N . LEU A 1 110 ? -14.805 6.199 -7.535 1 96.88 110 LEU A N 1
ATOM 882 C CA . LEU A 1 110 ? -15.047 5.113 -6.594 1 96.88 110 LEU A CA 1
ATOM 883 C C . LEU A 1 110 ? -16.453 5.215 -5.996 1 96.88 110 LEU A C 1
ATOM 885 O O . LEU A 1 110 ? -16.875 6.293 -5.57 1 96.88 110 LEU A O 1
ATOM 889 N N . ASN A 1 111 ? -17.172 4.137 -6.09 1 95.88 111 ASN A N 1
ATOM 890 C CA . ASN A 1 111 ? -18.359 3.988 -5.254 1 95.88 111 ASN A CA 1
ATOM 891 C C . ASN A 1 111 ? -17.984 3.604 -3.824 1 95.88 111 ASN A C 1
ATOM 893 O O . ASN A 1 111 ? -17.234 2.654 -3.607 1 95.88 111 ASN A O 1
ATOM 897 N N . SER A 1 112 ? -18.5 4.379 -2.869 1 96.12 112 SER A N 1
ATOM 898 C CA . SER A 1 112 ? -18.047 4.191 -1.493 1 96.12 112 SER A CA 1
ATOM 899 C C . SER A 1 112 ? -19.234 4.07 -0.537 1 96.12 112 SER A C 1
ATOM 901 O O . SER A 1 112 ? -20.344 4.473 -0.868 1 96.12 112 SER A O 1
ATOM 903 N N . CYS A 1 113 ? -18.969 3.537 0.61 1 95.75 113 CYS A N 1
ATOM 904 C CA . CYS A 1 113 ? -20.031 3.371 1.605 1 95.75 113 CYS A CA 1
ATOM 905 C C . CYS A 1 113 ? -19.906 4.422 2.705 1 95.75 113 CYS A C 1
ATOM 907 O O . CYS A 1 113 ? -18.875 5.09 2.824 1 95.75 113 CYS A O 1
ATOM 909 N N . THR A 1 114 ? -20.969 4.57 3.422 1 93.75 114 THR A N 1
ATOM 910 C CA . THR A 1 114 ? -21 5.453 4.586 1 93.75 114 THR A CA 1
ATOM 911 C C . THR A 1 114 ? -21.328 4.668 5.852 1 93.75 114 THR A C 1
ATOM 913 O O . THR A 1 114 ? -21.984 5.184 6.758 1 93.75 114 THR A O 1
ATOM 916 N N . CYS A 1 115 ? -20.875 3.467 5.781 1 93.31 115 CYS A N 1
ATOM 917 C CA . CYS A 1 115 ? -21.188 2.57 6.891 1 93.31 115 CYS A CA 1
ATOM 918 C C . CYS A 1 115 ? -20.438 2.986 8.156 1 93.31 115 CYS A C 1
ATOM 920 O O . CYS A 1 115 ? -19.297 3.426 8.086 1 93.31 115 CYS A O 1
ATOM 922 N N . GLU A 1 116 ? -21.094 2.84 9.25 1 87.12 116 GLU A N 1
ATOM 923 C CA . GLU A 1 116 ? -20.453 3.049 10.547 1 87.12 116 GLU A CA 1
ATOM 924 C C . GLU A 1 116 ? -20.141 1.719 11.227 1 87.12 116 GLU A C 1
ATOM 926 O O . GLU A 1 116 ? -19.391 1.675 12.203 1 87.12 116 GLU A O 1
ATOM 931 N N . ASP A 1 117 ? -20.703 0.678 10.648 1 80.06 117 ASP A N 1
ATOM 932 C CA . ASP A 1 117 ? -20.5 -0.667 11.18 1 80.06 117 ASP A CA 1
ATOM 933 C C . ASP A 1 117 ? -19.469 -1.437 10.367 1 80.06 117 ASP A C 1
ATOM 935 O O . ASP A 1 117 ? -18.594 -0.835 9.734 1 80.06 117 ASP A O 1
ATOM 939 N N . ASN A 1 118 ? -19.547 -2.797 10.414 1 87.75 118 ASN A N 1
ATOM 940 C CA . ASN A 1 118 ? -18.516 -3.643 9.844 1 87.75 118 ASN A CA 1
ATOM 941 C C . ASN A 1 118 ? -18.859 -4.07 8.422 1 87.75 118 ASN A C 1
ATOM 943 O O . ASN A 1 118 ? -18.297 -5.027 7.895 1 87.75 118 ASN A O 1
ATOM 947 N N . CYS A 1 119 ? -19.781 -3.352 7.773 1 91.69 119 CYS A N 1
ATOM 948 C CA . CYS A 1 119 ? -20.141 -3.529 6.371 1 91.69 119 CYS A CA 1
ATOM 949 C C . CYS A 1 119 ? -20.656 -4.945 6.117 1 91.69 119 CYS A C 1
ATOM 951 O O . CYS A 1 119 ? -20.406 -5.516 5.055 1 91.69 119 CYS A O 1
ATOM 953 N N . THR A 1 120 ? -21.219 -5.586 7.188 1 78.38 120 THR A N 1
ATOM 954 C CA . THR A 1 120 ? -21.812 -6.906 7.016 1 78.38 120 THR A CA 1
ATOM 955 C C . THR A 1 120 ? -23.25 -6.797 6.527 1 78.38 120 THR A C 1
ATOM 957 O O . THR A 1 120 ? -23.812 -7.773 6.039 1 78.38 120 THR A O 1
ATOM 960 N N . VAL A 1 121 ? -23.703 -5.66 6.688 1 66 121 VAL A N 1
ATOM 961 C CA . VAL A 1 121 ? -25.141 -5.488 6.516 1 66 121 VAL A CA 1
ATOM 962 C C . VAL A 1 121 ? -25.469 -5.25 5.043 1 66 121 VAL A C 1
ATOM 964 O O . VAL A 1 121 ? -24.641 -4.73 4.293 1 66 121 VAL A O 1
ATOM 967 N N . THR A 1 122 ? -26.5 -5.723 4.633 1 68.69 122 THR A N 1
ATOM 968 C CA . THR A 1 122 ? -27.047 -5.633 3.281 1 68.69 122 THR A CA 1
ATOM 969 C C . THR A 1 122 ? -27.203 -4.172 2.859 1 68.69 122 THR A C 1
ATOM 971 O O . THR A 1 122 ? -27.281 -3.873 1.666 1 68.69 122 THR A O 1
ATOM 974 N N . ASP A 1 123 ? -26.797 -3.281 3.715 1 83.5 123 ASP A N 1
ATOM 975 C CA . ASP A 1 123 ? -27.047 -1.909 3.287 1 83.5 123 ASP A CA 1
ATOM 976 C C . ASP A 1 123 ? -25.75 -1.204 2.898 1 83.5 123 ASP A C 1
ATOM 978 O O . ASP A 1 123 ? -25.766 -0.037 2.502 1 83.5 123 ASP A O 1
ATOM 982 N N . CYS A 1 124 ? -24.688 -1.893 2.91 1 92.06 124 CYS A N 1
ATOM 983 C CA . CYS A 1 124 ? -23.422 -1.312 2.482 1 92.06 124 CYS A CA 1
ATOM 984 C C . CYS A 1 124 ? -23.391 -1.108 0.972 1 92.06 124 CYS A C 1
ATOM 986 O O . CYS A 1 124 ? -23.656 -2.041 0.211 1 92.06 124 CYS A O 1
ATOM 988 N N . ALA A 1 125 ? -23.109 0.042 0.524 1 93.12 125 ALA A N 1
ATOM 989 C CA . ALA A 1 125 ? -23.094 0.373 -0.898 1 93.12 125 ALA A CA 1
ATOM 990 C C . ALA A 1 125 ? -22.109 -0.514 -1.658 1 93.12 125 ALA A C 1
ATOM 992 O O . ALA A 1 125 ? -22.391 -0.919 -2.791 1 93.12 125 ALA A O 1
ATOM 993 N N . CYS A 1 126 ? -21 -0.822 -1.056 1 94.19 126 CYS A N 1
ATOM 994 C CA . CYS A 1 126 ? -20 -1.659 -1.691 1 94.19 126 CYS A CA 1
ATOM 995 C C . CYS A 1 126 ? -20.484 -3.092 -1.845 1 94.19 126 CYS A C 1
ATOM 997 O O . CYS A 1 126 ? -20.312 -3.707 -2.896 1 94.19 126 CYS A O 1
ATOM 999 N N . VAL A 1 127 ? -21.156 -3.549 -0.82 1 90.44 127 VAL A N 1
ATOM 1000 C CA . VAL A 1 127 ? -21.703 -4.902 -0.839 1 90.44 127 VAL A CA 1
ATOM 1001 C C . VAL A 1 127 ? -22.828 -4.988 -1.868 1 90.44 127 VAL A C 1
ATOM 1003 O O . VAL A 1 127 ? -22.953 -5.98 -2.592 1 90.44 127 VAL A O 1
ATOM 1006 N N . LYS A 1 128 ? -23.531 -3.938 -1.958 1 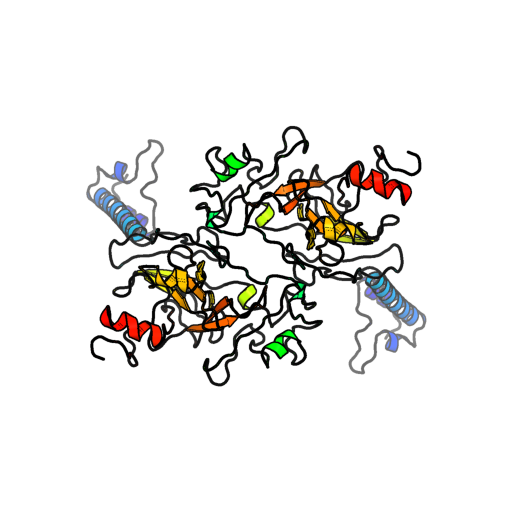88.81 128 LYS A N 1
ATOM 1007 C CA . LYS A 1 128 ? -24.641 -3.904 -2.914 1 88.81 128 LYS A CA 1
ATOM 1008 C C . LYS A 1 128 ? -24.125 -3.943 -4.352 1 88.81 128 LYS A C 1
ATOM 1010 O O . LYS A 1 128 ? -24.766 -4.52 -5.23 1 88.81 128 LYS A O 1
ATOM 1015 N N . ASN A 1 129 ? -23.016 -3.34 -4.52 1 88.19 129 ASN A N 1
ATOM 1016 C CA . ASN A 1 129 ? -22.406 -3.375 -5.848 1 88.19 129 ASN A CA 1
ATOM 1017 C C . ASN A 1 129 ? -22.078 -4.801 -6.273 1 88.19 129 ASN A C 1
ATOM 1019 O O . ASN A 1 129 ? -21.984 -5.09 -7.465 1 88.19 129 ASN A O 1
ATOM 1023 N N . THR A 1 130 ? -21.875 -5.727 -5.27 1 84.5 130 THR A N 1
ATOM 1024 C CA . THR A 1 130 ? -21.578 -7.125 -5.543 1 84.5 130 THR A CA 1
ATOM 1025 C C . THR A 1 130 ? -22.812 -7.992 -5.352 1 84.5 130 THR A C 1
ATOM 1027 O O . THR A 1 130 ? -22.734 -9.219 -5.375 1 84.5 130 THR A O 1
ATOM 1030 N N . SER A 1 131 ? -23.938 -7.441 -5.09 1 81.56 131 SER A N 1
ATOM 1031 C CA . SER A 1 131 ? -25.234 -8.094 -4.922 1 81.56 131 SER A CA 1
ATOM 1032 C C . SER A 1 131 ? -25.438 -8.547 -3.479 1 81.56 131 SER A C 1
ATOM 1034 O O . SER A 1 131 ? -26.5 -8.336 -2.902 1 81.56 131 SER A O 1
ATOM 1036 N N . LYS A 1 132 ? -24.375 -9.125 -2.895 1 82.25 132 LYS A N 1
ATOM 1037 C CA . LYS A 1 132 ? -24.453 -9.539 -1.497 1 82.25 132 LYS A CA 1
ATOM 1038 C C . LYS A 1 132 ? -23.078 -9.555 -0.845 1 82.25 132 LYS A C 1
ATOM 1040 O O . LYS A 1 132 ? -22.062 -9.312 -1.51 1 82.25 132 LYS A O 1
ATOM 1045 N N . SER A 1 133 ? -23.203 -9.812 0.47 1 84.62 133 SER A N 1
ATOM 1046 C CA . SER A 1 133 ? -21.938 -10 1.176 1 84.62 133 SER A CA 1
ATOM 1047 C C . SER A 1 133 ? -21.344 -11.367 0.883 1 84.62 133 SER A C 1
ATOM 1049 O O . SER A 1 133 ? -21.984 -12.391 1.097 1 84.62 133 SER A O 1
ATOM 1051 N N . TRP A 1 134 ? -20.141 -11.336 0.484 1 88.19 134 TRP A N 1
ATOM 1052 C CA . TRP A 1 134 ? -19.547 -12.594 0.058 1 88.19 134 TRP A CA 1
ATOM 1053 C C . TRP A 1 134 ? -18.547 -13.094 1.097 1 88.19 134 TRP A C 1
ATOM 1055 O O . TRP A 1 134 ? -18.109 -14.25 1.04 1 88.19 134 TRP A O 1
ATOM 1065 N N . TYR A 1 135 ? -18.234 -12.25 2.076 1 92.06 135 TYR A N 1
ATOM 1066 C CA . TYR A 1 135 ? -17.312 -12.664 3.127 1 92.06 135 TYR A CA 1
ATOM 1067 C C . TYR A 1 135 ? -18.047 -12.914 4.438 1 92.06 135 TYR A C 1
ATOM 1069 O O . TYR A 1 135 ? -18.953 -12.156 4.797 1 92.06 135 TYR A O 1
ATOM 1077 N N . ASP A 1 136 ? -17.641 -13.93 5.109 1 91.44 136 ASP A N 1
ATOM 1078 C CA . ASP A 1 136 ? -18.188 -14.148 6.441 1 91.44 136 ASP A CA 1
ATOM 1079 C C . ASP A 1 136 ? -17.422 -13.352 7.492 1 91.44 136 ASP A C 1
ATOM 1081 O O . ASP A 1 136 ? -16.578 -12.508 7.148 1 91.44 136 ASP A O 1
ATOM 1085 N N . GLU A 1 137 ? -17.625 -13.555 8.742 1 88.5 137 GLU A N 1
ATOM 1086 C CA . GLU A 1 137 ? -17.062 -12.773 9.828 1 88.5 137 GLU A CA 1
ATOM 1087 C C . GLU A 1 137 ? -15.555 -13.008 9.953 1 88.5 137 GLU A C 1
ATOM 1089 O O . GLU A 1 137 ? -14.828 -12.164 10.477 1 88.5 137 GLU A O 1
ATOM 1094 N N . ASP A 1 138 ? -15.109 -14.141 9.406 1 90.75 138 ASP A N 1
ATOM 1095 C CA . ASP A 1 138 ? -13.695 -14.477 9.477 1 90.75 138 ASP A CA 1
ATOM 1096 C C . ASP A 1 138 ? -12.969 -14.078 8.188 1 90.75 138 ASP A C 1
ATOM 1098 O O . ASP A 1 138 ? -11.797 -14.391 8.008 1 90.75 138 ASP A O 1
ATOM 1102 N N . GLY A 1 139 ? -13.664 -13.406 7.289 1 92.75 139 GLY A N 1
ATOM 1103 C CA . GLY A 1 139 ? -13.055 -12.969 6.047 1 92.75 139 GLY A CA 1
ATOM 1104 C C . GLY A 1 139 ? -12.93 -14.078 5.02 1 92.75 139 GLY A C 1
ATOM 1105 O O . GLY A 1 139 ? -12.039 -14.047 4.168 1 92.75 139 GLY A O 1
ATOM 1106 N N . ARG A 1 140 ? -13.75 -15.07 5.176 1 94.38 140 ARG A N 1
ATOM 1107 C CA . ARG A 1 140 ? -13.742 -16.172 4.223 1 94.38 140 ARG A CA 1
ATOM 1108 C C . ARG A 1 140 ? -14.875 -16.016 3.205 1 94.38 140 ARG A C 1
ATOM 1110 O O . ARG A 1 140 ? -15.984 -15.617 3.559 1 94.38 140 ARG A O 1
ATOM 1117 N N . LEU A 1 141 ? -14.508 -16.344 1.996 1 92.88 141 LEU A N 1
ATOM 1118 C CA . LEU A 1 141 ? -15.508 -16.312 0.938 1 92.88 141 LEU A CA 1
ATOM 1119 C C . LEU A 1 141 ? -16.547 -17.422 1.149 1 92.88 141 LEU A C 1
ATOM 1121 O O . LEU A 1 141 ? -16.188 -18.578 1.37 1 92.88 141 LEU A O 1
ATOM 1125 N N . VAL A 1 142 ? -17.797 -17.031 1.188 1 83.88 142 VAL A N 1
ATOM 1126 C CA . VAL A 1 142 ? -18.875 -18 1.361 1 83.88 142 VAL A CA 1
ATOM 1127 C C . VAL A 1 142 ? -19.578 -18.234 0.027 1 83.88 142 VAL A C 1
ATOM 1129 O O . VAL A 1 142 ? -20.531 -17.531 -0.308 1 83.88 142 VAL A O 1
ATOM 1132 N N . PRO A 1 143 ? -19 -19.078 -0.908 1 65.12 143 PRO A N 1
ATOM 1133 C CA . PRO A 1 143 ? -19.609 -19.266 -2.225 1 65.12 143 PRO A CA 1
ATOM 1134 C C . PRO A 1 143 ? -20.812 -20.219 -2.186 1 65.12 143 PRO A C 1
ATOM 1136 O O . PRO A 1 143 ? -20.812 -21.188 -1.423 1 65.12 143 PRO A O 1
ATOM 1139 N N . TYR A 1 144 ? -22.109 -19.906 -2.186 1 61.44 144 TYR A N 1
ATOM 1140 C CA . TYR A 1 144 ? -23.172 -20.906 -2.285 1 61.44 144 TYR A CA 1
ATOM 1141 C C . TYR A 1 144 ? -23.547 -21.156 -3.74 1 61.44 144 TYR A C 1
ATOM 1143 O O . TYR A 1 144 ? -23.891 -20.219 -4.469 1 61.44 144 TYR A O 1
ATOM 1151 N N . PRO A 1 145 ? -23.609 -22.391 -3.967 1 57.12 145 PRO A N 1
ATOM 1152 C CA . PRO A 1 145 ? -23.188 -23.672 -3.412 1 57.12 145 PRO A CA 1
ATOM 1153 C C . PRO A 1 145 ? -21.688 -23.953 -3.627 1 57.12 145 PRO A C 1
ATOM 1155 O O . PRO A 1 145 ? -21.094 -24.719 -2.879 1 57.12 145 PRO A O 1
ATOM 1158 N N . ASP A 1 146 ? -21.016 -23.438 -4.758 1 67.12 146 ASP A N 1
ATOM 1159 C CA . ASP A 1 146 ? -19.609 -23.703 -5.07 1 67.12 146 ASP A CA 1
ATOM 1160 C C . ASP A 1 146 ? -18.969 -22.5 -5.758 1 67.12 146 ASP A C 1
ATOM 1162 O O . ASP A 1 146 ? -19.5 -21.375 -5.684 1 67.12 146 ASP A O 1
ATOM 1166 N N . PHE A 1 147 ? -17.828 -22.344 -5.766 1 78.25 147 PHE A N 1
ATOM 1167 C CA . PHE A 1 147 ? -17.031 -21.281 -6.383 1 78.25 147 PHE A CA 1
ATOM 1168 C C . PHE A 1 147 ? -17.375 -21.141 -7.859 1 78.25 147 PHE A C 1
ATOM 1170 O O . PHE A 1 147 ? -16.625 -20.516 -8.625 1 78.25 147 PHE A O 1
ATOM 1177 N N . VAL A 1 148 ? -18.672 -21.734 -8.031 1 73.25 148 VAL A N 1
ATOM 1178 C CA . VAL A 1 148 ? -19.125 -21.609 -9.406 1 73.25 148 VAL A CA 1
ATOM 1179 C C . VAL A 1 148 ? -19.812 -20.25 -9.602 1 73.25 148 VAL A C 1
ATOM 1181 O O . VAL A 1 148 ? -20.656 -19.859 -8.781 1 73.25 148 VAL A O 1
ATOM 1184 N N . ASP A 1 149 ? -19.406 -19.438 -10.508 1 76.62 149 ASP A N 1
ATOM 1185 C CA . ASP A 1 149 ? -20.047 -18.203 -10.953 1 76.62 149 ASP A CA 1
ATOM 1186 C C . ASP A 1 149 ? -19.906 -17.094 -9.898 1 76.62 149 ASP A C 1
ATOM 1188 O O . ASP A 1 149 ? -20.875 -16.391 -9.594 1 76.62 149 ASP A O 1
ATOM 1192 N N . VAL A 1 150 ? -18.938 -17.156 -9.148 1 77.75 150 VAL A N 1
ATOM 1193 C CA . VAL A 1 150 ? -18.672 -16.031 -8.258 1 77.75 150 VAL A CA 1
ATOM 1194 C C . VAL A 1 150 ? -18.469 -14.758 -9.078 1 77.75 150 VAL A C 1
ATOM 1196 O O . VAL A 1 150 ? -17.656 -14.727 -9.992 1 77.75 150 VAL A O 1
ATOM 1199 N N . PRO A 1 151 ? -19.281 -13.781 -8.734 1 86.5 151 PRO A N 1
ATOM 1200 C CA . PRO A 1 151 ? -19.125 -12.531 -9.484 1 86.5 151 PRO A CA 1
ATOM 1201 C C . PRO A 1 151 ? -17.875 -11.75 -9.086 1 86.5 151 PRO A C 1
ATOM 1203 O O . PRO A 1 151 ? -17.125 -12.195 -8.219 1 86.5 151 PRO A O 1
ATOM 1206 N N . MET A 1 152 ? -17.719 -10.695 -9.773 1 91.62 152 MET A N 1
ATOM 1207 C CA . MET A 1 152 ? -16.703 -9.742 -9.344 1 91.62 152 MET A CA 1
ATOM 1208 C C . MET A 1 152 ? -17.078 -9.125 -8 1 91.62 152 MET A C 1
ATOM 1210 O O . MET A 1 152 ? -18.234 -8.781 -7.77 1 91.62 152 MET A O 1
ATOM 1214 N N . ILE A 1 153 ? -16.156 -9.047 -7.152 1 93.81 153 ILE A N 1
ATOM 1215 C CA . ILE A 1 153 ? -16.422 -8.539 -5.812 1 93.81 153 ILE A CA 1
ATOM 1216 C C . ILE A 1 153 ? -15.805 -7.148 -5.66 1 93.81 153 ILE A C 1
ATOM 1218 O O . ILE A 1 153 ? -14.648 -6.93 -6.027 1 93.81 153 ILE A O 1
ATOM 1222 N N . PHE A 1 154 ? -16.578 -6.242 -5.121 1 95.88 154 PHE A N 1
ATOM 1223 C CA . PHE A 1 154 ? -16.125 -4.898 -4.793 1 95.88 154 PHE A CA 1
ATOM 1224 C C . PHE A 1 154 ? -15.891 -4.758 -3.295 1 95.88 154 PHE A C 1
ATOM 1226 O O . PHE A 1 154 ? -16.844 -4.676 -2.518 1 95.88 154 PHE A O 1
ATOM 1233 N N . GLU A 1 155 ? -14.672 -4.707 -2.904 1 96.75 155 GLU A N 1
ATOM 1234 C CA . GLU A 1 155 ? -14.352 -4.426 -1.508 1 96.75 155 GLU A CA 1
ATOM 1235 C C . GLU A 1 155 ? -14.469 -2.936 -1.205 1 96.75 155 GLU A C 1
ATOM 1237 O O . GLU A 1 155 ? -14.469 -2.109 -2.121 1 96.75 155 GLU A O 1
ATOM 1242 N N . CYS A 1 156 ? -14.586 -2.68 0.093 1 96.81 156 CYS A N 1
ATOM 1243 C CA . CYS A 1 156 ? -14.547 -1.28 0.504 1 96.81 156 CYS A CA 1
ATOM 1244 C C . CYS A 1 156 ? -13.227 -0.632 0.117 1 96.81 156 CYS A C 1
ATOM 1246 O O . CYS A 1 156 ? -12.211 -1.317 -0.017 1 96.81 156 CYS A O 1
ATOM 1248 N N . ASN A 1 157 ? -13.219 0.684 -0.05 1 97.25 157 ASN A N 1
ATOM 1249 C CA . ASN A 1 157 ? -12.102 1.383 -0.674 1 97.25 157 ASN A CA 1
ATOM 1250 C C . ASN A 1 157 ? -11.75 2.662 0.078 1 97.25 157 ASN A C 1
ATOM 1252 O O . ASN A 1 157 ? -12.352 2.963 1.113 1 97.25 157 ASN A O 1
ATOM 1256 N N . PRO A 1 158 ? -10.766 3.436 -0.394 1 96.38 158 PRO A N 1
ATOM 1257 C CA . PRO A 1 158 ? -10.25 4.582 0.358 1 96.38 158 PRO A CA 1
ATOM 1258 C C . PRO A 1 158 ? -11.305 5.664 0.58 1 96.38 158 PRO A C 1
ATOM 1260 O O . PRO A 1 158 ? -11.156 6.5 1.474 1 96.38 158 PRO A O 1
ATOM 1263 N N . MET A 1 159 ? -12.328 5.672 -0.156 1 96.88 159 MET A N 1
ATOM 1264 C CA . MET A 1 159 ? -13.352 6.707 -0.052 1 96.88 159 MET A CA 1
ATOM 1265 C C . MET A 1 159 ? -14.43 6.309 0.95 1 96.88 159 MET A C 1
ATOM 1267 O O . MET A 1 159 ? -15.281 7.125 1.312 1 96.88 159 MET A O 1
ATOM 1271 N N . CYS A 1 160 ? -14.375 5.047 1.396 1 96.69 160 CYS A N 1
ATOM 1272 C CA . CYS A 1 160 ? -15.406 4.551 2.299 1 96.69 160 CYS A CA 1
ATOM 1273 C C . CYS A 1 160 ? -15.258 5.156 3.688 1 96.69 160 CYS A C 1
ATOM 1275 O O . CYS A 1 160 ? -14.141 5.391 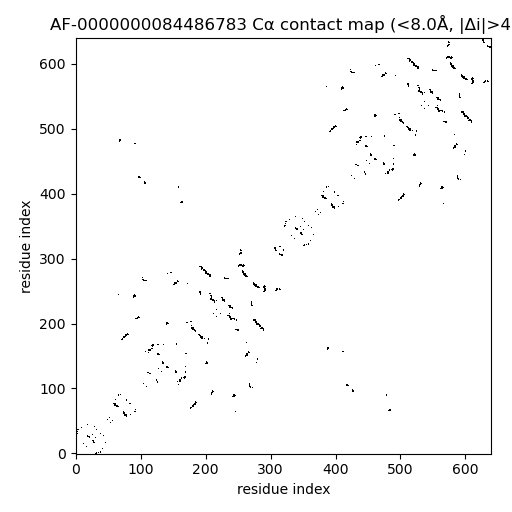4.148 1 96.69 160 CYS A O 1
ATOM 1277 N N . SER A 1 161 ? -16.328 5.312 4.352 1 94.44 161 SER A N 1
ATOM 1278 C CA . SER A 1 161 ? -16.328 5.879 5.695 1 94.44 161 SER A CA 1
ATOM 1279 C C . SER A 1 161 ? -16.188 4.789 6.754 1 94.44 161 SER A C 1
ATOM 1281 O O . SER A 1 161 ? -15.938 5.082 7.926 1 94.44 161 SER A O 1
ATOM 1283 N N . CYS A 1 162 ? -16.359 3.605 6.359 1 95.12 162 CYS A N 1
ATOM 1284 C CA . CYS A 1 162 ? -16.266 2.508 7.316 1 95.12 162 CYS A CA 1
ATOM 1285 C C . CYS A 1 162 ? -14.891 2.443 7.953 1 95.12 162 CYS A C 1
ATOM 1287 O O . CYS A 1 162 ? -13.93 3.014 7.426 1 95.12 162 CYS A O 1
ATOM 1289 N N . ASN A 1 163 ? -14.867 1.791 9.133 1 95.38 163 ASN A N 1
ATOM 1290 C CA . ASN A 1 163 ? -13.586 1.574 9.797 1 95.38 163 ASN A CA 1
ATOM 1291 C C . ASN A 1 163 ? -12.773 0.484 9.102 1 95.38 163 ASN A C 1
ATOM 1293 O O . ASN A 1 163 ? -13.203 -0.669 9.031 1 95.38 163 ASN A O 1
ATOM 1297 N N . ALA A 1 164 ? -11.648 0.881 8.609 1 96.06 164 ALA A N 1
ATOM 1298 C CA . ALA A 1 164 ? -10.859 -0.02 7.77 1 96.06 164 ALA A CA 1
ATOM 1299 C C . ALA A 1 164 ? -10.398 -1.241 8.562 1 96.06 164 ALA A C 1
ATOM 1301 O O . ALA A 1 164 ? -10.219 -2.322 7.992 1 96.06 164 ALA A O 1
ATOM 1302 N N . LEU A 1 165 ? -10.242 -1.152 9.812 1 93.69 165 LEU A N 1
ATOM 1303 C CA . LEU A 1 165 ? -9.734 -2.238 10.648 1 93.69 165 LEU A CA 1
ATOM 1304 C C . LEU A 1 165 ? -10.836 -3.26 10.93 1 93.69 165 LEU A C 1
ATOM 1306 O O . LEU A 1 165 ? -10.578 -4.465 10.945 1 93.69 165 LEU A O 1
ATOM 1310 N N . THR A 1 166 ? -12.039 -2.816 11.078 1 93.69 166 THR A N 1
ATOM 1311 C CA . THR A 1 166 ? -13.102 -3.711 11.508 1 93.69 166 THR A CA 1
ATOM 1312 C C . THR A 1 166 ? -14.008 -4.082 10.336 1 93.69 166 THR A C 1
ATOM 1314 O O . THR A 1 166 ? -14.891 -4.934 10.469 1 93.69 166 THR A O 1
ATOM 1317 N N . CYS A 1 167 ? -13.805 -3.473 9.211 1 95.19 167 CYS A N 1
ATOM 1318 C CA . CYS A 1 167 ? -14.625 -3.707 8.023 1 95.19 167 CYS A CA 1
ATOM 1319 C C . CYS A 1 167 ? -14.516 -5.156 7.562 1 95.19 167 CYS A C 1
ATOM 1321 O O . CYS A 1 167 ? -13.414 -5.652 7.32 1 95.19 167 CYS A O 1
ATOM 1323 N N . ASN A 1 168 ? -15.648 -5.777 7.34 1 94.06 168 ASN A N 1
ATOM 1324 C CA . ASN A 1 168 ? -15.672 -7.172 6.91 1 94.06 168 ASN A CA 1
ATOM 1325 C C . ASN A 1 168 ? -15.555 -7.293 5.395 1 94.06 168 ASN A C 1
ATOM 1327 O O . ASN A 1 168 ? -15.359 -8.391 4.867 1 94.06 168 ASN A O 1
ATOM 1331 N N . ASN A 1 169 ? -15.75 -6.176 4.715 1 95 169 ASN A N 1
ATOM 1332 C CA . ASN A 1 169 ? -15.664 -6.203 3.26 1 95 169 ASN A CA 1
ATOM 1333 C C . ASN A 1 169 ? -14.273 -5.781 2.775 1 95 169 ASN A C 1
ATOM 1335 O O . ASN A 1 169 ? -14.141 -5.227 1.684 1 95 169 ASN A O 1
ATOM 1339 N N . ARG A 1 170 ? -13.289 -5.887 3.635 1 96.19 170 ARG A N 1
ATOM 1340 C CA . ARG A 1 170 ? -11.875 -5.738 3.316 1 96.19 170 ARG A CA 1
ATOM 1341 C C . ARG A 1 170 ? -11.109 -7.023 3.611 1 96.19 170 ARG A C 1
ATOM 1343 O O . ARG A 1 170 ? -10.781 -7.309 4.766 1 96.19 170 ARG A O 1
ATOM 1350 N N . VAL A 1 171 ? -10.797 -7.738 2.547 1 96.88 171 VAL A N 1
ATOM 1351 C CA . VAL A 1 171 ? -10.164 -9.031 2.76 1 96.88 171 VAL A CA 1
ATOM 1352 C C . VAL A 1 171 ? -8.867 -9.117 1.947 1 96.88 171 VAL A C 1
ATOM 1354 O O . VAL A 1 171 ? -7.777 -9.195 2.512 1 96.88 171 VAL A O 1
ATOM 1357 N N . VAL A 1 172 ? -8.961 -8.977 0.65 1 97.75 172 VAL A N 1
ATOM 1358 C CA . VAL A 1 172 ? -7.809 -9.125 -0.236 1 97.75 172 VAL A CA 1
ATOM 1359 C C . VAL A 1 172 ? -6.812 -8 0.012 1 97.75 172 VAL A C 1
ATOM 1361 O O . VAL A 1 172 ? -5.602 -8.219 0.009 1 97.75 172 VAL A O 1
ATOM 1364 N N . GLN A 1 173 ? -7.332 -6.848 0.285 1 97 173 GLN A N 1
ATOM 1365 C CA . GLN A 1 173 ? -6.496 -5.664 0.443 1 97 173 GLN A CA 1
ATOM 1366 C C . GLN A 1 173 ? -5.691 -5.727 1.738 1 97 173 GLN A C 1
ATOM 1368 O O . GLN A 1 173 ? -4.754 -4.953 1.932 1 97 173 GLN A O 1
ATOM 1373 N N . ARG A 1 174 ? -6 -6.641 2.604 1 94.94 174 ARG A N 1
ATOM 1374 C CA . ARG A 1 174 ? -5.25 -6.785 3.848 1 94.94 174 ARG A CA 1
ATOM 1375 C C . ARG A 1 174 ? -4 -7.637 3.639 1 94.94 174 ARG A C 1
ATOM 1377 O O . ARG A 1 174 ? -3.146 -7.723 4.523 1 94.94 174 ARG A O 1
ATOM 1384 N N . GLY A 1 175 ? -3.85 -8.211 2.484 1 92.81 175 GLY A N 1
ATOM 1385 C CA . GLY A 1 175 ? -2.643 -8.953 2.146 1 92.81 175 GLY A CA 1
ATOM 1386 C C . GLY A 1 175 ? -2.678 -10.391 2.607 1 92.81 175 GLY A C 1
ATOM 1387 O O . GLY A 1 175 ? -3.615 -10.812 3.287 1 92.81 175 GLY A O 1
ATOM 1388 N N . LEU A 1 176 ? -1.692 -11.07 2.207 1 90.62 176 LEU A N 1
ATOM 1389 C CA . LEU A 1 176 ? -1.63 -12.484 2.559 1 90.62 176 LEU A CA 1
ATOM 1390 C C . LEU A 1 176 ? -1.014 -12.68 3.939 1 90.62 176 LEU A C 1
ATOM 1392 O O . LEU A 1 176 ? -0.148 -11.898 4.352 1 90.62 176 LEU A O 1
ATOM 1396 N N . THR A 1 177 ? -1.476 -13.742 4.598 1 89.88 177 THR A N 1
ATOM 1397 C CA . THR A 1 177 ? -1.013 -13.977 5.961 1 89.88 177 THR A CA 1
ATOM 1398 C C . THR A 1 177 ? -0.445 -15.391 6.105 1 89.88 177 THR A C 1
ATOM 1400 O O . THR A 1 177 ? 0.257 -15.68 7.078 1 89.88 177 THR A O 1
ATOM 1403 N N . GLN A 1 178 ? -0.664 -16.219 5.18 1 94.5 178 GLN A N 1
ATOM 1404 C CA . GLN A 1 178 ? -0.254 -17.609 5.297 1 94.5 178 GLN A CA 1
ATOM 1405 C C . GLN A 1 178 ? 1.226 -17.781 4.969 1 94.5 178 GLN A C 1
ATOM 1407 O O . GLN A 1 178 ? 1.876 -16.844 4.508 1 94.5 178 GLN A O 1
ATOM 1412 N N . ARG A 1 179 ? 1.694 -18.969 5.27 1 97.56 179 ARG A N 1
ATOM 1413 C CA . ARG A 1 179 ? 3.09 -19.297 5.016 1 97.56 179 ARG A CA 1
ATOM 1414 C C . ARG A 1 179 ? 3.211 -20.312 3.873 1 97.56 179 ARG A C 1
ATOM 1416 O O . ARG A 1 179 ? 2.498 -21.312 3.844 1 97.56 179 ARG A O 1
ATOM 1423 N N . PHE A 1 180 ? 4.098 -20.016 2.994 1 98.5 180 PHE A N 1
ATOM 1424 C CA . PHE A 1 180 ? 4.254 -20.812 1.791 1 98.5 180 PHE A CA 1
ATOM 1425 C C . PHE A 1 180 ? 5.711 -21.203 1.58 1 98.5 180 PHE A C 1
ATOM 1427 O O . PHE A 1 180 ? 6.605 -20.656 2.234 1 98.5 180 PHE A O 1
ATOM 1434 N N . GLN A 1 181 ? 5.871 -22.109 0.729 1 98.5 181 GLN A N 1
ATOM 1435 C CA . GLN A 1 181 ? 7.199 -22.547 0.304 1 98.5 181 GLN A CA 1
ATOM 1436 C C . GLN A 1 181 ? 7.227 -22.859 -1.19 1 98.5 181 GLN A C 1
ATOM 1438 O O . GLN A 1 181 ? 6.297 -23.469 -1.721 1 98.5 181 GLN A O 1
ATOM 1443 N N . LEU A 1 182 ? 8.219 -22.328 -1.855 1 98.81 182 LEU A N 1
ATOM 1444 C CA . LEU A 1 182 ? 8.508 -22.703 -3.236 1 98.81 182 LEU A CA 1
ATOM 1445 C C . LEU A 1 182 ? 9.312 -24 -3.289 1 98.81 182 LEU A C 1
ATOM 1447 O O . LEU A 1 182 ? 10.367 -24.109 -2.662 1 98.81 182 LEU A O 1
ATOM 1451 N N . PHE A 1 183 ? 8.836 -24.984 -4.059 1 98.38 183 PHE A N 1
ATOM 1452 C CA . PHE A 1 183 ? 9.523 -26.266 -4.09 1 98.38 183 PHE A CA 1
ATOM 1453 C C . PHE A 1 183 ? 9.633 -26.797 -5.516 1 98.38 183 PHE A C 1
ATOM 1455 O O . PHE A 1 183 ? 8.828 -26.422 -6.379 1 98.38 183 PHE A O 1
ATOM 1462 N N . ARG A 1 184 ? 10.602 -27.578 -5.742 1 98 184 ARG A N 1
ATOM 1463 C CA . ARG A 1 184 ? 10.797 -28.219 -7.039 1 98 184 ARG A CA 1
ATOM 1464 C C . ARG A 1 184 ? 9.922 -29.469 -7.176 1 98 184 ARG A C 1
ATOM 1466 O O . ARG A 1 184 ? 9.953 -30.344 -6.312 1 98 184 ARG A O 1
ATOM 1473 N N . THR A 1 185 ? 9.094 -29.453 -8.195 1 96.44 185 THR A N 1
ATOM 1474 C CA . THR A 1 185 ? 8.266 -30.641 -8.438 1 96.44 185 THR A CA 1
ATOM 1475 C C . THR A 1 185 ? 9 -31.625 -9.328 1 96.44 185 THR A C 1
ATOM 1477 O O . THR A 1 185 ? 10.008 -31.297 -9.953 1 96.44 185 THR A O 1
ATOM 1480 N N . GLU A 1 186 ? 8.539 -32.812 -9.391 1 93.69 186 GLU A N 1
ATOM 1481 C CA . GLU A 1 186 ? 9.172 -33.844 -10.195 1 93.69 186 GLU A CA 1
ATOM 1482 C C . GLU A 1 186 ? 8.977 -33.562 -11.688 1 93.69 186 GLU A C 1
ATOM 1484 O O . GLU A 1 186 ? 9.898 -33.781 -12.477 1 93.69 186 GLU A O 1
ATOM 1489 N N . LYS A 1 187 ? 7.77 -33 -12 1 92.38 187 LYS A N 1
ATOM 1490 C CA . LYS A 1 187 ? 7.461 -33 -13.43 1 92.38 187 LYS A CA 1
ATOM 1491 C C . LYS A 1 187 ? 6.938 -31.641 -13.867 1 92.38 187 LYS A C 1
ATOM 1493 O O . LYS A 1 187 ? 6.832 -31.375 -15.07 1 92.38 187 LYS A O 1
ATOM 1498 N N . LYS A 1 188 ? 6.59 -30.766 -13 1 94.38 188 LYS A N 1
ATOM 1499 C CA . LYS A 1 188 ? 5.906 -29.531 -13.375 1 94.38 188 LYS A CA 1
ATOM 1500 C C . LYS A 1 188 ? 6.801 -28.312 -13.141 1 94.38 188 LYS A C 1
ATOM 1502 O O . LYS A 1 188 ? 6.316 -27.188 -13.094 1 94.38 188 LYS A O 1
ATOM 1507 N N . GLY A 1 189 ? 8.102 -28.562 -12.898 1 95.94 189 GLY A N 1
ATOM 1508 C CA . GLY A 1 189 ? 8.969 -27.453 -12.539 1 95.94 189 GLY A CA 1
ATOM 1509 C C . GLY A 1 189 ? 8.836 -27.031 -11.094 1 95.94 189 GLY A C 1
ATOM 1510 O O . GLY A 1 189 ? 8.953 -27.859 -10.18 1 95.94 189 GLY A O 1
ATOM 1511 N N . TRP A 1 190 ? 8.57 -25.766 -10.906 1 97.88 190 TRP A N 1
ATOM 1512 C CA . TRP A 1 190 ? 8.406 -25.25 -9.555 1 97.88 190 TRP A CA 1
ATOM 1513 C C . TRP A 1 190 ? 6.938 -25.203 -9.156 1 97.88 190 TRP A C 1
ATOM 1515 O O . TRP A 1 190 ? 6.059 -25.109 -10.016 1 97.88 190 TRP A O 1
ATOM 1525 N N . GLY A 1 191 ? 6.672 -25.344 -7.887 1 98.44 191 GLY A N 1
ATOM 1526 C CA . GLY A 1 191 ? 5.336 -25.25 -7.316 1 98.44 191 GLY A CA 1
ATOM 1527 C C . GLY A 1 191 ? 5.305 -24.531 -5.977 1 98.44 191 GLY A C 1
ATOM 1528 O O . GLY A 1 191 ? 6.352 -24.297 -5.367 1 98.44 191 GLY A O 1
ATOM 1529 N N . ILE A 1 192 ? 4.176 -24.172 -5.57 1 98.81 192 ILE A N 1
ATOM 1530 C CA . ILE A 1 192 ? 3.973 -23.547 -4.27 1 98.81 192 ILE A CA 1
ATOM 1531 C C . ILE A 1 192 ? 3.16 -24.484 -3.369 1 98.81 192 ILE A C 1
ATOM 1533 O O . ILE A 1 192 ? 2.158 -25.062 -3.803 1 98.81 192 ILE A O 1
ATOM 1537 N N . LYS A 1 193 ? 3.633 -24.625 -2.152 1 98.69 193 LYS A N 1
ATOM 1538 C CA . LYS A 1 193 ? 2.848 -25.359 -1.169 1 98.69 193 LYS A CA 1
ATOM 1539 C C . LYS A 1 193 ? 2.635 -24.531 0.097 1 98.69 193 LYS A C 1
ATOM 1541 O O . LYS A 1 193 ? 3.379 -23.594 0.362 1 98.69 193 LYS A O 1
ATOM 1546 N N . THR A 1 194 ? 1.597 -24.844 0.77 1 98.62 194 THR A N 1
ATOM 1547 C CA . THR A 1 194 ? 1.338 -24.203 2.047 1 98.62 194 THR A CA 1
ATOM 1548 C C . THR A 1 194 ? 2.025 -24.938 3.188 1 98.62 194 THR A C 1
ATOM 1550 O O . THR A 1 194 ? 2.109 -26.172 3.17 1 98.62 194 THR A O 1
ATOM 1553 N N . LEU A 1 195 ? 2.467 -24.188 4.164 1 97.38 195 LEU A N 1
ATOM 1554 C CA . LEU A 1 195 ? 3.113 -24.797 5.32 1 97.38 195 LEU A CA 1
ATOM 1555 C C . LEU A 1 195 ? 2.105 -25.062 6.434 1 97.38 195 LEU A C 1
ATOM 1557 O O . LEU A 1 195 ? 2.33 -25.906 7.297 1 97.38 195 LEU A O 1
ATOM 1561 N N . ASN A 1 196 ? 0.978 -24.312 6.422 1 97.31 196 ASN A N 1
ATOM 1562 C CA . ASN A 1 196 ? -0.106 -24.484 7.387 1 97.31 196 ASN A CA 1
ATOM 1563 C C . ASN A 1 196 ? -1.423 -24.828 6.691 1 97.31 196 ASN A C 1
ATOM 1565 O O . ASN A 1 196 ? -1.563 -24.625 5.484 1 97.31 196 ASN A O 1
ATOM 1569 N N . ALA A 1 197 ? -2.316 -25.344 7.465 1 97.94 197 ALA A N 1
ATOM 1570 C CA . ALA A 1 197 ? -3.646 -25.594 6.922 1 97.94 197 ALA A CA 1
ATOM 1571 C C . ALA A 1 197 ? -4.344 -24.297 6.531 1 97.94 197 ALA A C 1
ATOM 1573 O O . ALA A 1 197 ? -4.168 -23.266 7.188 1 97.94 197 ALA A O 1
ATOM 1574 N N . ILE A 1 198 ? -5.055 -24.375 5.445 1 97.94 198 ILE A N 1
ATOM 1575 C CA . ILE A 1 198 ? -5.871 -23.25 4.984 1 97.94 198 ILE A CA 1
ATOM 1576 C C . ILE A 1 198 ? -7.34 -23.672 4.945 1 97.94 198 ILE A C 1
ATOM 1578 O O . ILE A 1 198 ? -7.691 -24.672 4.316 1 97.94 198 ILE A O 1
ATOM 1582 N N . VAL A 1 199 ? -8.188 -22.906 5.551 1 96.56 199 VAL A N 1
ATOM 1583 C CA . VAL A 1 199 ? -9.609 -23.219 5.633 1 96.56 199 VAL A CA 1
ATOM 1584 C C . VAL A 1 199 ? -10.305 -22.812 4.332 1 96.56 199 VAL A C 1
ATOM 1586 O O . VAL A 1 199 ? -9.961 -21.797 3.736 1 96.56 199 VAL A O 1
ATOM 1589 N N . ARG A 1 200 ? -11.266 -23.609 3.947 1 96.25 200 ARG A N 1
ATOM 1590 C CA . ARG A 1 200 ? -12.062 -23.297 2.771 1 96.25 200 ARG A CA 1
ATOM 1591 C C . ARG A 1 200 ? -12.555 -21.844 2.822 1 96.25 200 ARG A C 1
ATOM 1593 O O . ARG A 1 200 ? -12.977 -21.375 3.875 1 96.25 200 ARG A O 1
ATOM 1600 N N . GLY A 1 201 ? -12.422 -21.125 1.68 1 95.62 201 GLY A N 1
ATOM 1601 C CA . GLY A 1 201 ? -12.93 -19.766 1.574 1 95.62 201 GLY A CA 1
ATOM 1602 C C . GLY A 1 201 ? -11.883 -18.719 1.904 1 95.62 201 GLY A C 1
ATOM 1603 O O . GLY A 1 201 ? -12.078 -17.531 1.624 1 95.62 201 GLY A O 1
ATOM 1604 N N . SER A 1 202 ? -10.75 -19.109 2.453 1 96.62 202 SER A N 1
ATOM 1605 C CA . SER A 1 202 ? -9.703 -18.156 2.844 1 96.62 202 SER A CA 1
ATOM 1606 C C . SER A 1 202 ? -9.023 -17.547 1.623 1 96.62 202 SER A C 1
ATOM 1608 O O . SER A 1 202 ? -8.805 -18.234 0.622 1 96.62 202 SER A O 1
ATOM 1610 N N . PHE A 1 203 ? -8.789 -16.25 1.793 1 97.88 203 PHE A N 1
ATOM 1611 C CA . PHE A 1 203 ? -7.906 -15.609 0.82 1 97.88 203 PHE A CA 1
ATOM 1612 C C . PHE A 1 203 ? -6.5 -16.188 0.907 1 97.88 203 PHE A C 1
ATOM 1614 O O . PHE A 1 203 ? -5.945 -16.328 2 1 97.88 203 PHE A O 1
ATOM 1621 N N . VAL A 1 204 ? -5.957 -16.516 -0.254 1 98.31 204 VAL A N 1
ATOM 1622 C CA . VAL A 1 204 ? -4.652 -17.172 -0.268 1 98.31 204 VAL A CA 1
ATOM 1623 C C . VAL A 1 204 ? -3.6 -16.203 -0.82 1 98.31 204 VAL A C 1
ATOM 1625 O O . VAL A 1 204 ? -2.686 -15.805 -0.101 1 98.31 204 VAL A O 1
ATOM 1628 N N . CYS A 1 205 ? -3.732 -15.805 -2.08 1 98.31 205 CYS A N 1
ATOM 1629 C CA . CYS A 1 205 ? -2.803 -14.859 -2.684 1 98.31 205 CYS A CA 1
ATOM 1630 C C . CYS A 1 205 ? -3.395 -14.242 -3.945 1 98.31 205 CYS A C 1
ATOM 1632 O O . CYS A 1 205 ? -4.477 -14.633 -4.383 1 98.31 205 CYS A O 1
ATOM 1634 N N . GLU A 1 206 ? -2.748 -13.25 -4.445 1 98.44 206 GLU A N 1
ATOM 1635 C CA . GLU A 1 206 ? -3.082 -12.664 -5.738 1 98.44 206 GLU A CA 1
ATOM 1636 C C . GLU A 1 206 ? -2.16 -13.188 -6.84 1 98.44 206 GLU A C 1
ATOM 1638 O O . GLU A 1 206 ? -1.049 -13.641 -6.559 1 98.44 206 GLU A O 1
ATOM 1643 N N . TYR A 1 207 ? -2.701 -13.227 -8.016 1 98.56 207 TYR A N 1
ATOM 1644 C CA . TYR A 1 207 ? -1.833 -13.359 -9.18 1 98.56 207 TYR A CA 1
ATOM 1645 C C . TYR A 1 207 ? -1.345 -11.992 -9.656 1 98.56 207 TYR A C 1
ATOM 1647 O O . TYR A 1 207 ? -2.082 -11.258 -10.312 1 98.56 207 TYR A O 1
ATOM 1655 N N . ILE A 1 208 ? -0.061 -11.703 -9.359 1 98.5 208 ILE A N 1
ATOM 1656 C CA . ILE A 1 208 ? 0.479 -10.367 -9.602 1 98.5 208 ILE A CA 1
ATOM 1657 C C . ILE A 1 208 ? 1.438 -10.414 -10.789 1 98.5 208 ILE A C 1
ATOM 1659 O O . ILE A 1 208 ? 2.205 -11.367 -10.945 1 98.5 208 ILE A O 1
ATOM 1663 N N . GLY A 1 209 ? 1.39 -9.297 -11.57 1 98.25 209 GLY A N 1
ATOM 1664 C CA . GLY A 1 209 ? 2.301 -9.172 -12.695 1 98.25 209 GLY A CA 1
ATOM 1665 C C . GLY A 1 209 ? 2.117 -7.887 -13.484 1 98.25 209 GLY A C 1
ATOM 1666 O O . GLY A 1 209 ? 1.587 -6.906 -12.953 1 98.25 209 GLY A O 1
ATOM 1667 N N . GLU A 1 210 ? 2.66 -7.965 -14.68 1 97.75 210 GLU A N 1
ATOM 1668 C CA . GLU A 1 210 ? 2.568 -6.852 -15.609 1 97.75 210 GLU A CA 1
ATOM 1669 C C . GLU A 1 210 ? 1.229 -6.848 -16.344 1 97.75 210 GLU A C 1
ATOM 1671 O O . GLU A 1 210 ? 0.795 -7.879 -16.859 1 97.75 210 GLU A O 1
ATOM 1676 N N . ILE A 1 211 ? 0.536 -5.703 -16.359 1 97.06 211 ILE A N 1
ATOM 1677 C CA . ILE A 1 211 ? -0.663 -5.559 -17.188 1 97.06 211 ILE A CA 1
ATOM 1678 C C . ILE A 1 211 ? -0.267 -5.324 -18.641 1 97.06 211 ILE A C 1
ATOM 1680 O O . ILE A 1 211 ? 0.481 -4.391 -18.938 1 97.06 211 ILE A O 1
ATOM 1684 N N . VAL A 1 212 ? -0.818 -6.168 -19.5 1 94.94 212 VAL A N 1
ATOM 1685 C CA . VAL A 1 212 ? -0.419 -6.109 -20.906 1 94.94 212 VAL A CA 1
ATOM 1686 C C . VAL A 1 212 ? -1.66 -6.055 -21.797 1 94.94 212 VAL A C 1
ATOM 1688 O O . VAL A 1 212 ? -2.631 -6.777 -21.562 1 94.94 212 VAL A O 1
ATOM 1691 N N . HIS A 1 213 ? -1.556 -5.16 -22.703 1 92.44 213 HIS A N 1
ATOM 1692 C CA . HIS A 1 213 ? -2.594 -5.129 -23.719 1 92.44 213 HIS A CA 1
ATOM 1693 C C . HIS A 1 213 ? -2.496 -6.34 -24.641 1 92.44 213 HIS A C 1
ATOM 1695 O O . HIS A 1 213 ? -1.403 -6.867 -24.875 1 92.44 213 HIS A O 1
ATOM 1701 N N . TYR A 1 214 ? -3.619 -6.691 -25.234 1 86.75 214 TYR A N 1
ATOM 1702 C CA . TYR A 1 214 ? -3.664 -7.91 -26.031 1 86.75 214 TYR A CA 1
ATOM 1703 C C . TYR A 1 214 ? -2.699 -7.828 -27.219 1 86.75 214 TYR A C 1
ATOM 1705 O O . TYR A 1 214 ? -2.105 -8.836 -27.609 1 86.75 214 TYR A O 1
ATOM 1713 N N . ILE A 1 215 ? -2.549 -6.633 -27.797 1 86.25 215 ILE A N 1
ATOM 1714 C CA . ILE A 1 215 ? -1.651 -6.445 -28.922 1 86.25 215 ILE A CA 1
ATOM 1715 C C . ILE A 1 215 ? -0.219 -6.777 -28.516 1 86.25 215 ILE A C 1
ATOM 1717 O O . ILE A 1 215 ? 0.49 -7.492 -29.234 1 86.25 215 ILE A O 1
ATOM 1721 N N . ASP A 1 216 ? 0.162 -6.324 -27.375 1 88 216 ASP A N 1
ATOM 1722 C CA . ASP A 1 216 ? 1.498 -6.602 -26.859 1 88 216 ASP A CA 1
ATOM 1723 C C . ASP A 1 216 ? 1.637 -8.07 -26.469 1 88 216 ASP A C 1
ATOM 1725 O O . ASP A 1 216 ? 2.689 -8.68 -26.672 1 88 216 ASP A O 1
ATOM 1729 N N . ALA A 1 217 ? 0.616 -8.602 -25.922 1 85.81 217 ALA A N 1
ATOM 1730 C CA . ALA A 1 217 ? 0.603 -10 -25.5 1 85.81 217 ALA A CA 1
ATOM 1731 C C . ALA A 1 217 ? 0.847 -10.938 -26.688 1 85.81 217 ALA A C 1
ATOM 1733 O O . ALA A 1 217 ? 1.59 -11.914 -26.562 1 85.81 217 ALA A O 1
ATOM 1734 N N . ASP A 1 218 ? 0.32 -10.617 -27.781 1 83.94 218 ASP A N 1
ATOM 1735 C CA . ASP A 1 218 ? 0.43 -11.445 -28.969 1 83.94 218 ASP A CA 1
ATOM 1736 C C . ASP A 1 218 ? 1.858 -11.445 -29.516 1 83.94 218 ASP A C 1
ATOM 1738 O O . ASP A 1 218 ? 2.264 -12.375 -30.219 1 83.94 218 ASP A O 1
ATOM 1742 N N . GLU A 1 219 ? 2.545 -10.438 -29.156 1 87.12 219 GLU A N 1
ATOM 1743 C CA . GLU A 1 219 ? 3.912 -10.312 -29.641 1 87.12 219 GLU A CA 1
ATOM 1744 C C . GLU A 1 219 ? 4.895 -11.055 -28.75 1 87.12 219 GLU A C 1
ATOM 1746 O O . GLU A 1 219 ? 6.047 -11.273 -29.125 1 87.12 219 GLU A O 1
ATOM 1751 N N . ARG A 1 220 ? 4.355 -11.469 -27.641 1 87.31 220 ARG A N 1
ATOM 1752 C CA . ARG A 1 220 ? 5.246 -12.148 -26.703 1 87.31 220 ARG A CA 1
ATOM 1753 C C . ARG A 1 220 ? 5.402 -13.617 -27.062 1 87.31 220 ARG A C 1
ATOM 1755 O O . ARG A 1 220 ? 4.434 -14.281 -27.438 1 87.31 220 ARG A O 1
ATOM 1762 N N . GLU A 1 221 ? 6.598 -14.094 -26.984 1 81.62 221 GLU A N 1
ATOM 1763 C CA . GLU A 1 221 ? 6.914 -15.461 -27.359 1 81.62 221 GLU A CA 1
ATOM 1764 C C . GLU A 1 221 ? 6.457 -16.453 -26.297 1 81.62 221 GLU A C 1
ATOM 1766 O O . GLU A 1 221 ? 5.969 -17.531 -26.609 1 81.62 221 GLU A O 1
ATOM 1771 N N . ASP A 1 222 ? 6.594 -16.047 -25.125 1 83.88 222 ASP A N 1
ATOM 1772 C CA . ASP A 1 222 ? 6.281 -16.922 -24 1 83.88 222 ASP A CA 1
ATOM 1773 C C . ASP A 1 222 ? 5.035 -16.438 -23.266 1 83.88 222 ASP A C 1
ATOM 1775 O O . ASP A 1 222 ? 5.051 -15.383 -22.625 1 83.88 222 ASP A O 1
ATOM 1779 N N . ASP A 1 223 ? 3.957 -17.188 -23.359 1 81.69 223 ASP A N 1
ATOM 1780 C CA . ASP A 1 223 ? 2.693 -16.828 -22.734 1 81.69 223 ASP A CA 1
ATOM 1781 C C . ASP A 1 223 ? 2.375 -17.75 -21.562 1 81.69 223 ASP A C 1
ATOM 1783 O O . ASP A 1 223 ? 1.213 -17.891 -21.172 1 81.69 223 ASP A O 1
ATOM 1787 N N . SER A 1 224 ? 3.395 -18.328 -20.984 1 86.38 224 SER A N 1
ATOM 1788 C CA . SER A 1 224 ? 3.215 -19.344 -19.953 1 86.38 224 SER A CA 1
ATOM 1789 C C . SER A 1 224 ? 2.711 -18.734 -18.656 1 86.38 224 SER A C 1
ATOM 1791 O O . SER A 1 224 ? 2.166 -19.438 -17.797 1 86.38 224 SER A O 1
ATOM 1793 N N . TYR A 1 225 ? 2.797 -17.453 -18.578 1 93.81 225 TYR A N 1
ATOM 1794 C CA . TYR A 1 225 ? 2.484 -16.828 -17.297 1 93.81 225 TYR A CA 1
ATOM 1795 C C . TYR A 1 225 ? 1.335 -15.836 -17.438 1 93.81 225 TYR A C 1
ATOM 1797 O O . TYR A 1 225 ? 1.141 -14.977 -16.578 1 93.81 225 TYR A O 1
ATOM 1805 N N . PHE A 1 226 ? 0.589 -15.992 -18.484 1 93.5 226 PHE A N 1
ATOM 1806 C CA . PHE A 1 226 ? -0.507 -15.07 -18.75 1 93.5 226 PHE A CA 1
ATOM 1807 C C . PHE A 1 226 ? -1.75 -15.461 -17.969 1 93.5 226 PHE A C 1
ATOM 1809 O O . PHE A 1 226 ? -2.098 -16.641 -17.891 1 93.5 226 PHE A O 1
ATOM 1816 N N . PHE A 1 227 ? -2.348 -14.539 -17.391 1 95 227 PHE A N 1
ATOM 1817 C CA . PHE A 1 227 ? -3.711 -14.625 -16.891 1 95 227 PHE A CA 1
ATOM 1818 C C . PHE A 1 227 ? -4.625 -13.641 -17.609 1 95 227 PHE A C 1
ATOM 1820 O O . PHE A 1 227 ? -4.488 -12.422 -17.453 1 95 227 PHE A O 1
ATOM 1827 N N . GLU A 1 228 ? -5.57 -14.086 -18.344 1 91.5 228 GLU A N 1
ATOM 1828 C CA . GLU A 1 228 ? -6.441 -13.227 -19.141 1 91.5 228 GLU A CA 1
ATOM 1829 C C . GLU A 1 228 ? -7.523 -12.586 -18.281 1 91.5 228 GLU A C 1
ATOM 1831 O O . GLU A 1 228 ? -8.156 -13.266 -17.469 1 91.5 228 GLU A O 1
ATOM 1836 N N . LEU A 1 229 ? -7.777 -11.266 -18.359 1 90.62 229 LEU A N 1
ATOM 1837 C CA . LEU A 1 229 ? -8.773 -10.539 -17.578 1 90.62 229 LEU A CA 1
ATOM 1838 C C . LEU A 1 229 ? -10.094 -10.438 -18.328 1 90.62 229 LEU A C 1
ATOM 1840 O O . LEU A 1 229 ? -11.148 -10.258 -17.719 1 90.62 229 LEU A O 1
ATOM 1844 N N . GLU A 1 230 ? -10.648 -11.18 -19.172 1 72.12 230 GLU A N 1
ATOM 1845 C CA . GLU A 1 230 ? -11.797 -11.328 -20.062 1 72.12 230 GLU A CA 1
ATOM 1846 C C . GLU A 1 230 ? -12.805 -10.203 -19.859 1 72.12 230 GLU A C 1
ATOM 1848 O O . GLU A 1 230 ? -13.711 -10.312 -19.031 1 72.12 230 GLU A O 1
ATOM 1853 N N . ASN A 1 231 ? -12.617 -9.062 -19.859 1 62.03 231 ASN A N 1
ATOM 1854 C CA . ASN A 1 231 ? -13.766 -8.234 -19.5 1 62.03 231 ASN A CA 1
ATOM 1855 C C . ASN A 1 231 ? -14.367 -7.555 -20.734 1 62.03 231 ASN A C 1
ATOM 1857 O O . ASN A 1 231 ? -15.586 -7.484 -20.875 1 62.03 231 ASN A O 1
ATOM 1861 N N . HIS A 1 232 ? -13.68 -6.57 -21.359 1 63.53 232 HIS A N 1
ATOM 1862 C CA . HIS A 1 232 ? -14.336 -5.598 -22.234 1 63.53 232 HIS A CA 1
ATOM 1863 C C . HIS A 1 232 ? -13.789 -5.684 -23.656 1 63.53 232 HIS A C 1
ATOM 1865 O O . HIS A 1 232 ? -13.109 -6.648 -24.016 1 63.53 232 HIS A O 1
ATOM 1871 N N . ASP A 1 233 ? -14.312 -4.852 -24.5 1 65.12 233 ASP A N 1
ATOM 1872 C CA . ASP A 1 233 ? -13.938 -4.668 -25.891 1 65.12 233 ASP A CA 1
ATOM 1873 C C . ASP A 1 233 ? -12.422 -4.699 -26.062 1 65.12 233 ASP A C 1
ATOM 1875 O O . ASP A 1 233 ? -11.914 -5.188 -27.078 1 65.12 233 ASP A O 1
ATOM 1879 N N . GLU A 1 234 ? -11.703 -4.285 -25 1 76.56 234 GLU A N 1
ATOM 1880 C CA . GLU A 1 234 ? -10.25 -4.383 -24.969 1 76.56 234 GLU A CA 1
ATOM 1881 C C . GLU A 1 234 ? -9.781 -5.461 -24 1 76.56 234 GLU A C 1
ATOM 1883 O O . GLU A 1 234 ? -10.297 -5.555 -22.875 1 76.56 234 GLU A O 1
ATOM 1888 N N . SER A 1 235 ? -8.977 -6.305 -24.562 1 86 235 SER A N 1
ATOM 1889 C CA . SER A 1 235 ? -8.539 -7.426 -23.734 1 86 235 SER A CA 1
ATOM 1890 C C . SER A 1 235 ? -7.184 -7.148 -23.109 1 86 235 SER A C 1
ATOM 1892 O O . SER A 1 235 ? -6.285 -6.609 -23.75 1 86 235 SER A O 1
ATOM 1894 N N . PHE A 1 236 ? -7.113 -7.34 -21.828 1 93.81 236 PHE A N 1
ATOM 1895 C CA . PHE A 1 236 ? -5.871 -7.227 -21.078 1 93.81 236 PHE A CA 1
ATOM 1896 C C . PHE A 1 236 ? -5.527 -8.547 -20.406 1 93.81 236 PHE A C 1
ATOM 1898 O O . PHE A 1 236 ? -6.395 -9.406 -20.219 1 93.81 236 PHE A O 1
ATOM 1905 N N . SER A 1 237 ? -4.246 -8.688 -20.188 1 94.38 237 SER A N 1
ATOM 1906 C CA . SER A 1 237 ? -3.748 -9.844 -19.438 1 94.38 237 SER A CA 1
ATOM 1907 C C . SER A 1 237 ? -2.734 -9.422 -18.375 1 94.38 237 SER A C 1
ATOM 1909 O O . SER A 1 237 ? -2.18 -8.32 -18.453 1 94.38 237 SER A O 1
ATOM 1911 N N . ILE A 1 238 ? -2.627 -10.219 -17.406 1 96.88 238 ILE A N 1
ATOM 1912 C CA . ILE A 1 238 ? -1.518 -10.109 -16.469 1 96.88 238 ILE A CA 1
ATOM 1913 C C . ILE A 1 238 ? -0.403 -11.07 -16.875 1 96.88 238 ILE A C 1
ATOM 1915 O O . ILE A 1 238 ? -0.645 -12.266 -17.062 1 96.88 238 ILE A O 1
ATOM 1919 N N . ASP A 1 239 ? 0.748 -10.578 -17.094 1 97.31 239 ASP A N 1
ATOM 1920 C CA . ASP A 1 239 ? 1.92 -11.398 -17.391 1 97.31 239 ASP A CA 1
ATOM 1921 C C . ASP A 1 239 ? 2.893 -11.422 -16.219 1 97.31 239 ASP A C 1
ATOM 1923 O O . ASP A 1 239 ? 3.539 -10.414 -15.914 1 97.31 239 ASP A O 1
ATOM 1927 N N . ALA A 1 240 ? 3.076 -12.57 -15.609 1 98 240 ALA A N 1
ATOM 1928 C CA . ALA A 1 240 ? 3.922 -12.688 -14.422 1 98 240 ALA A CA 1
ATOM 1929 C C . ALA A 1 240 ? 5.316 -13.195 -14.789 1 98 240 ALA A C 1
ATOM 1931 O O . ALA A 1 240 ? 6.066 -13.641 -13.922 1 98 240 ALA A O 1
ATOM 1932 N N . ARG A 1 241 ? 5.719 -13.156 -16.016 1 96.75 241 ARG A N 1
ATOM 1933 C CA . ARG A 1 241 ? 6.977 -13.742 -16.453 1 96.75 241 ARG A CA 1
ATOM 1934 C C . ARG A 1 241 ? 8.172 -12.945 -15.945 1 96.75 241 ARG A C 1
ATOM 1936 O O . ARG A 1 241 ? 9.062 -13.5 -15.305 1 96.75 241 ARG A O 1
ATOM 1943 N N . ARG A 1 242 ? 8.156 -11.68 -16.219 1 96.06 242 ARG A N 1
ATOM 1944 C CA . ARG A 1 242 ? 9.289 -10.852 -15.852 1 96.06 242 ARG A CA 1
ATOM 1945 C C . ARG A 1 242 ? 9.055 -10.164 -14.508 1 96.06 242 ARG A C 1
ATOM 1947 O O . ARG A 1 242 ? 10 -9.906 -13.766 1 96.06 242 ARG A O 1
ATOM 1954 N N . TYR A 1 243 ? 7.863 -9.781 -14.312 1 97.75 243 TYR A N 1
ATOM 1955 C CA . TYR A 1 243 ? 7.406 -9.18 -13.062 1 97.75 243 TYR A CA 1
ATOM 1956 C C . TYR A 1 243 ? 6.273 -9.984 -12.453 1 97.75 243 TYR A C 1
ATOM 1958 O O . TYR A 1 243 ? 5.211 -10.141 -13.062 1 97.75 243 TYR A O 1
ATOM 1966 N N . GLY A 1 244 ? 6.516 -10.477 -11.273 1 98.19 244 GLY A N 1
ATOM 1967 C CA . GLY A 1 244 ? 5.473 -11.297 -10.664 1 98.19 244 GLY A CA 1
ATOM 1968 C C . GLY A 1 244 ? 5.766 -11.664 -9.227 1 98.19 244 GLY A C 1
ATOM 1969 O O . GLY A 1 244 ? 6.887 -11.477 -8.75 1 98.19 244 GLY A O 1
ATOM 1970 N N . ASN A 1 245 ? 4.762 -12.086 -8.531 1 98.38 245 ASN A N 1
ATOM 1971 C CA . ASN A 1 245 ? 4.938 -12.688 -7.215 1 98.38 245 ASN A CA 1
ATOM 1972 C C . ASN A 1 245 ? 4.965 -14.211 -7.297 1 98.38 245 ASN A C 1
ATOM 1974 O O . ASN A 1 245 ? 5.09 -14.781 -8.383 1 98.38 245 ASN A O 1
ATOM 1978 N N . PHE A 1 246 ? 4.949 -14.867 -6.137 1 98.25 246 PHE A N 1
ATOM 1979 C CA . PHE A 1 246 ? 5.082 -16.328 -6.125 1 98.25 246 PHE A CA 1
ATOM 1980 C C . PHE A 1 246 ? 3.871 -16.984 -6.773 1 98.25 246 PHE A C 1
ATOM 1982 O O . PHE A 1 246 ? 3.904 -18.172 -7.098 1 98.25 246 PHE A O 1
ATOM 1989 N N . GLY A 1 247 ? 2.777 -16.219 -6.996 1 98.31 247 GLY A N 1
ATOM 1990 C CA . GLY A 1 247 ? 1.616 -16.75 -7.68 1 98.31 247 GLY A CA 1
ATOM 1991 C C . GLY A 1 247 ? 1.939 -17.312 -9.055 1 98.31 247 GLY A C 1
ATOM 1992 O O . GLY A 1 247 ? 1.205 -18.141 -9.586 1 98.31 247 GLY A O 1
ATOM 1993 N N . ARG A 1 248 ? 2.977 -16.875 -9.648 1 98.12 248 ARG A N 1
ATOM 1994 C CA . ARG A 1 248 ? 3.371 -17.312 -10.977 1 98.12 248 ARG A CA 1
ATOM 1995 C C . ARG A 1 248 ? 3.717 -18.797 -10.977 1 98.12 248 ARG A C 1
ATOM 1997 O O . ARG A 1 248 ? 3.76 -19.438 -12.039 1 98.12 248 ARG A O 1
ATOM 2004 N N . PHE A 1 249 ? 3.961 -19.391 -9.789 1 98.5 249 PHE A N 1
ATOM 2005 C CA . PHE A 1 249 ? 4.406 -20.781 -9.703 1 98.5 249 PHE A CA 1
ATOM 2006 C C . PHE A 1 249 ? 3.236 -21.703 -9.375 1 98.5 249 PHE A C 1
ATOM 2008 O O . PHE A 1 249 ? 3.428 -22.906 -9.164 1 98.5 249 PHE A O 1
ATOM 2015 N N . LEU A 1 250 ? 2.023 -21.156 -9.305 1 98.56 250 LEU A N 1
ATOM 2016 C CA . LEU A 1 250 ? 0.86 -22.016 -9.117 1 98.56 250 LEU A CA 1
ATOM 2017 C C . LEU A 1 250 ? 0.625 -22.875 -10.344 1 98.56 250 LEU A C 1
ATOM 2019 O O . LEU A 1 250 ? 0.469 -22.375 -11.453 1 98.56 250 LEU A O 1
ATOM 2023 N N . ASN A 1 251 ? 0.544 -24.141 -10.117 1 97.69 251 ASN A N 1
ATOM 2024 C CA . ASN A 1 251 ? 0.382 -25.078 -11.234 1 97.69 251 ASN A CA 1
ATOM 2025 C C . ASN A 1 251 ? -1.086 -25.422 -11.469 1 97.69 251 ASN A C 1
ATOM 2027 O O . ASN A 1 251 ? -1.939 -25.125 -10.633 1 97.69 251 ASN A O 1
ATOM 2031 N N . HIS A 1 252 ? -1.272 -26.016 -12.625 1 96.94 252 HIS A N 1
ATOM 2032 C CA . HIS A 1 252 ? -2.602 -26.484 -12.984 1 96.94 252 HIS A CA 1
ATOM 2033 C C . HIS A 1 252 ? -2.939 -27.781 -12.258 1 96.94 252 HIS A C 1
ATOM 2035 O O . HIS A 1 252 ? -2.07 -28.641 -12.062 1 96.94 252 HIS A O 1
ATOM 2041 N N . SER A 1 253 ? -4.16 -27.859 -11.906 1 97.19 253 SER A N 1
ATOM 2042 C CA . SER A 1 253 ? -4.746 -29.141 -11.523 1 97.19 253 SER A CA 1
ATOM 2043 C C . SER A 1 253 ? -6.176 -29.266 -12.039 1 97.19 253 SER A C 1
ATOM 2045 O O . SER A 1 253 ? -6.934 -28.297 -12.023 1 97.19 253 SER A O 1
ATOM 2047 N N . CYS A 1 254 ? -6.508 -30.484 -12.508 1 96.31 254 CYS A N 1
ATOM 2048 C CA . CYS A 1 254 ? -7.879 -30.766 -12.914 1 96.31 254 CYS A CA 1
ATOM 2049 C C . CYS A 1 254 ? -8.781 -30.953 -11.695 1 96.31 254 CYS A C 1
ATOM 2051 O O . CYS A 1 254 ? -10 -31.062 -11.828 1 96.31 254 CYS A O 1
ATOM 2053 N N . SER A 1 255 ? -8.219 -31.047 -10.562 1 96.19 255 SER A N 1
ATOM 2054 C CA . SER A 1 255 ? -8.891 -30.969 -9.273 1 96.19 255 SER A CA 1
ATOM 2055 C C . SER A 1 255 ? -8.273 -29.875 -8.398 1 96.19 255 SER A C 1
ATOM 2057 O O . SER A 1 255 ? -7.715 -30.172 -7.336 1 96.19 255 SER A O 1
ATOM 2059 N N . PRO A 1 256 ? -8.5 -28.672 -8.766 1 96.88 256 PRO A N 1
ATOM 2060 C CA . PRO A 1 256 ? -7.801 -27.562 -8.109 1 96.88 256 PRO A CA 1
ATOM 2061 C C . PRO A 1 256 ? -8.281 -27.328 -6.68 1 96.88 256 PRO A C 1
ATOM 2063 O O . PRO A 1 256 ? -9.414 -27.672 -6.344 1 96.88 256 PRO A O 1
ATOM 2066 N N . ASN A 1 257 ? -7.422 -26.766 -5.875 1 97.62 257 ASN A N 1
ATOM 2067 C CA . ASN A 1 257 ? -7.812 -26.391 -4.516 1 97.62 257 ASN A CA 1
ATOM 2068 C C . ASN A 1 257 ? -7.922 -24.875 -4.355 1 97.62 257 ASN A C 1
ATOM 2070 O O . ASN A 1 257 ? -8.297 -24.391 -3.287 1 97.62 257 ASN A O 1
ATOM 2074 N N . LEU A 1 258 ? -7.68 -24.125 -5.453 1 97.38 258 LEU A N 1
ATOM 2075 C CA . LEU A 1 258 ? -7.848 -22.672 -5.465 1 97.38 258 LEU A CA 1
ATOM 2076 C C . LEU A 1 258 ? -8.836 -22.25 -6.555 1 97.38 258 LEU A C 1
ATOM 2078 O O . LEU A 1 258 ? -8.938 -22.906 -7.594 1 97.38 258 LEU A O 1
ATOM 2082 N N . SER A 1 259 ? -9.508 -21.172 -6.301 1 96.06 259 SER A N 1
ATOM 2083 C CA . SER A 1 259 ? -10.367 -20.531 -7.289 1 96.06 259 SER A CA 1
ATOM 2084 C C . SER A 1 259 ? -10.039 -19.047 -7.434 1 96.06 259 SER A C 1
ATOM 2086 O O . SER A 1 259 ? -9.984 -18.328 -6.438 1 96.06 259 SER A O 1
ATOM 2088 N N . PRO A 1 260 ? -9.766 -18.656 -8.648 1 95.75 260 PRO A N 1
ATOM 2089 C CA . PRO A 1 260 ? -9.539 -17.234 -8.867 1 95.75 260 PRO A CA 1
ATOM 2090 C C . PRO A 1 260 ? -10.828 -16.422 -8.844 1 95.75 260 PRO A C 1
ATOM 2092 O O . PRO A 1 260 ? -11.844 -16.844 -9.398 1 95.75 260 PRO A O 1
ATOM 2095 N N . ILE A 1 261 ? -10.789 -15.305 -8.188 1 95.12 261 ILE A N 1
ATOM 2096 C CA . ILE A 1 261 ? -11.914 -14.375 -8.109 1 95.12 261 ILE A CA 1
ATOM 2097 C C . ILE A 1 261 ? -11.453 -12.969 -8.477 1 95.12 261 ILE A C 1
ATOM 2099 O O . ILE A 1 261 ? -10.375 -12.531 -8.062 1 95.12 261 ILE A O 1
ATOM 2103 N N . LYS A 1 262 ? -12.234 -12.266 -9.281 1 94.94 262 LYS A N 1
ATOM 2104 C CA . LYS A 1 262 ? -11.945 -10.875 -9.633 1 94.94 262 LYS A CA 1
ATOM 2105 C C . LYS A 1 262 ? -12.383 -9.922 -8.523 1 94.94 262 LYS A C 1
ATOM 2107 O O . LYS A 1 262 ? -13.531 -9.953 -8.094 1 94.94 262 LYS A O 1
ATOM 2112 N N . ILE A 1 263 ? -11.43 -9.094 -8.094 1 96.69 263 ILE A N 1
ATOM 2113 C CA . ILE A 1 263 ? -11.664 -8.234 -6.938 1 96.69 263 ILE A CA 1
ATOM 2114 C C . ILE A 1 263 ? -11.305 -6.793 -7.297 1 96.69 263 ILE A C 1
ATOM 2116 O O . ILE A 1 263 ? -10.305 -6.543 -7.969 1 96.69 263 ILE A O 1
ATOM 2120 N N . PHE A 1 264 ? -12.109 -5.848 -6.812 1 97 264 PHE A N 1
ATOM 2121 C CA . PHE A 1 264 ? -11.805 -4.426 -6.898 1 97 264 PHE A CA 1
ATOM 2122 C C . PHE A 1 264 ? -11.617 -3.828 -5.508 1 97 264 PHE A C 1
ATOM 2124 O O . PHE A 1 264 ? -12.422 -4.086 -4.605 1 97 264 PHE A O 1
ATOM 2131 N N . THR A 1 265 ? -10.523 -3.066 -5.359 1 96.56 265 THR A N 1
ATOM 2132 C CA . THR A 1 265 ? -10.227 -2.438 -4.078 1 96.56 265 THR A CA 1
ATOM 2133 C C . THR A 1 265 ? -9.984 -0.942 -4.254 1 96.56 265 THR A C 1
ATOM 2135 O O . THR A 1 265 ? -10.914 -0.14 -4.184 1 96.56 265 THR A O 1
ATOM 2138 N N . ASN A 1 266 ? -8.766 -0.534 -4.789 1 95.06 266 ASN A N 1
ATOM 2139 C CA . ASN A 1 266 ? -8.336 0.859 -4.82 1 95.06 266 ASN A CA 1
ATOM 2140 C C . ASN A 1 266 ? -8.898 1.596 -6.031 1 95.06 266 ASN A C 1
ATOM 2142 O O . ASN A 1 266 ? -8.883 2.826 -6.078 1 95.06 266 ASN A O 1
ATOM 2146 N N . HIS A 1 267 ? -9.297 0.889 -7.023 1 95.94 267 HIS A N 1
ATOM 2147 C CA . HIS A 1 267 ? -10.008 1.443 -8.172 1 95.94 267 HIS A CA 1
ATOM 2148 C C . HIS A 1 267 ? -11.094 0.492 -8.656 1 95.94 267 HIS A C 1
ATOM 2150 O O . HIS A 1 267 ? -11.148 -0.664 -8.227 1 95.94 267 HIS A O 1
ATOM 2156 N N . GLN A 1 268 ? -11.945 1.054 -9.516 1 95.69 268 GLN A N 1
ATOM 2157 C CA . GLN A 1 268 ? -13.078 0.264 -10 1 95.69 268 GLN A CA 1
ATOM 2158 C C . GLN A 1 268 ? -13.133 0.271 -11.523 1 95.69 268 GLN A C 1
ATOM 2160 O O . GLN A 1 268 ? -14.219 0.338 -12.109 1 95.69 268 GLN A O 1
ATOM 2165 N N . ASP A 1 269 ? -11.93 0.411 -12.109 1 94.94 269 ASP A N 1
ATOM 2166 C CA . ASP A 1 269 ? -11.836 0.198 -13.547 1 94.94 269 ASP A CA 1
ATOM 2167 C C . ASP A 1 269 ? -12.07 -1.268 -13.906 1 94.94 269 ASP A C 1
ATOM 2169 O O . ASP A 1 269 ? -11.203 -2.115 -13.68 1 94.94 269 ASP A O 1
ATOM 2173 N N . MET A 1 270 ? -13.164 -1.535 -14.555 1 92.81 270 MET A N 1
ATOM 2174 C CA . MET A 1 270 ? -13.633 -2.9 -14.773 1 92.81 270 MET A CA 1
ATOM 2175 C C . MET A 1 270 ? -12.672 -3.672 -15.672 1 92.81 270 MET A C 1
ATOM 2177 O O . MET A 1 270 ? -12.727 -4.902 -15.734 1 92.81 270 MET A O 1
ATOM 2181 N N . ARG A 1 271 ? -11.797 -3.01 -16.359 1 93.94 271 ARG A N 1
ATOM 2182 C CA . ARG A 1 271 ? -10.852 -3.648 -17.266 1 93.94 271 ARG A CA 1
ATOM 2183 C C . ARG A 1 271 ? -9.719 -4.309 -16.5 1 93.94 271 ARG A C 1
ATOM 2185 O O . ARG A 1 271 ? -9.039 -5.203 -17.016 1 93.94 271 ARG A O 1
ATOM 2192 N N . PHE A 1 272 ? -9.531 -3.852 -15.141 1 95.38 272 PHE A N 1
ATOM 2193 C CA . PHE A 1 272 ? -8.312 -4.27 -14.461 1 95.38 272 PHE A CA 1
ATOM 2194 C C . PHE A 1 272 ? -8.633 -4.812 -13.07 1 95.38 272 PHE A C 1
ATOM 2196 O O . PHE A 1 272 ? -8.148 -4.289 -12.062 1 95.38 272 PHE A O 1
ATOM 2203 N N . PRO A 1 273 ? -9.352 -5.879 -13.016 1 95.81 273 PRO A N 1
ATOM 2204 C CA . PRO A 1 273 ? -9.562 -6.5 -11.703 1 95.81 273 PRO A CA 1
ATOM 2205 C C . PRO A 1 273 ? -8.289 -7.125 -11.141 1 95.81 273 PRO A C 1
ATOM 2207 O O . PRO A 1 273 ? -7.418 -7.566 -11.898 1 95.81 273 PRO A O 1
ATOM 2210 N N . LYS A 1 274 ? -8.188 -7.113 -9.836 1 97.38 274 LYS A N 1
ATOM 2211 C CA . LYS A 1 274 ? -7.23 -8 -9.18 1 97.38 274 LYS A CA 1
ATOM 2212 C C . LYS A 1 274 ? -7.672 -9.461 -9.289 1 97.38 274 LYS A C 1
ATOM 2214 O O . LYS A 1 274 ? -8.867 -9.758 -9.273 1 97.38 274 LYS A O 1
ATOM 2219 N N . ILE A 1 275 ? -6.773 -10.297 -9.492 1 97.31 275 ILE A N 1
ATOM 2220 C CA . ILE A 1 275 ? -7.059 -11.727 -9.484 1 97.31 275 ILE A CA 1
ATOM 2221 C C . ILE A 1 275 ? -6.602 -12.336 -8.156 1 97.31 275 ILE A C 1
ATOM 2223 O O . ILE A 1 275 ? -5.402 -12.5 -7.918 1 97.31 275 ILE A O 1
ATOM 2227 N N . ALA A 1 276 ? -7.578 -12.664 -7.352 1 97.62 276 ALA A N 1
ATOM 2228 C CA . ALA A 1 276 ? -7.305 -13.219 -6.027 1 97.62 276 ALA A CA 1
ATOM 2229 C C . ALA A 1 276 ? -7.715 -14.688 -5.949 1 97.62 276 ALA A C 1
ATOM 2231 O O . ALA A 1 276 ? -8.797 -15.055 -6.406 1 97.62 276 ALA A O 1
ATOM 2232 N N . PHE A 1 277 ? -6.859 -15.469 -5.367 1 97.62 277 PHE A N 1
ATOM 2233 C CA . PHE A 1 277 ? -7.152 -16.891 -5.199 1 97.62 277 PHE A CA 1
ATOM 2234 C C . PHE A 1 277 ? -7.719 -17.172 -3.812 1 97.62 277 PHE A C 1
ATOM 2236 O O . PHE A 1 277 ? -7.168 -16.703 -2.809 1 97.62 277 PHE A O 1
ATOM 2243 N N . PHE A 1 278 ? -8.789 -17.922 -3.844 1 97.06 278 PHE A N 1
ATOM 2244 C CA . PHE A 1 278 ? -9.406 -18.375 -2.604 1 97.06 278 PHE A CA 1
ATOM 2245 C C . PHE A 1 278 ? -9.398 -19.906 -2.527 1 97.06 278 PHE A C 1
ATOM 2247 O O . PHE A 1 278 ? -9.477 -20.578 -3.555 1 97.06 278 PHE A O 1
ATOM 2254 N N . ALA A 1 279 ? -9.297 -20.406 -1.309 1 97.12 279 ALA A N 1
ATOM 2255 C CA . ALA A 1 279 ? -9.328 -21.844 -1.112 1 97.12 279 ALA A CA 1
ATOM 2256 C C . ALA A 1 279 ? -10.703 -22.422 -1.443 1 97.12 279 ALA A C 1
ATOM 2258 O O . ALA A 1 279 ? -11.695 -22.047 -0.818 1 97.12 279 ALA A O 1
ATOM 2259 N N . LYS A 1 280 ? -10.734 -23.359 -2.289 1 95.31 280 LYS A N 1
ATOM 2260 C CA . LYS A 1 280 ? -11.977 -24 -2.719 1 95.31 280 LYS A CA 1
ATOM 2261 C C . LYS A 1 280 ? -12.43 -25.062 -1.711 1 95.31 280 LYS A C 1
ATOM 2263 O O . LYS A 1 280 ? -13.602 -25.438 -1.683 1 95.31 280 LYS A O 1
ATOM 2268 N N . ARG A 1 281 ? -11.5 -25.562 -1.054 1 95.5 281 ARG A N 1
ATOM 2269 C CA . ARG A 1 281 ? -11.672 -26.562 -0.007 1 95.5 281 ARG A CA 1
ATOM 2270 C C . ARG A 1 281 ? -10.602 -26.422 1.071 1 95.5 281 ARG A C 1
ATOM 2272 O O . ARG A 1 281 ? -9.688 -25.609 0.938 1 95.5 281 ARG A O 1
ATOM 2279 N N . ASP A 1 282 ? -10.82 -27.125 2.131 1 97.38 282 ASP A N 1
ATOM 2280 C CA . ASP A 1 282 ? -9.742 -27.156 3.117 1 97.38 282 ASP A CA 1
ATOM 2281 C C . ASP A 1 282 ? -8.461 -27.703 2.506 1 97.38 282 ASP A C 1
ATOM 2283 O O . ASP A 1 282 ? -8.484 -28.703 1.775 1 97.38 282 ASP A O 1
ATOM 2287 N N . ILE A 1 283 ? -7.391 -27.031 2.754 1 98.38 283 ILE A N 1
ATOM 2288 C CA . ILE A 1 283 ? -6.09 -27.422 2.219 1 98.38 283 ILE A CA 1
ATOM 2289 C C . ILE A 1 283 ? -5.164 -27.844 3.361 1 98.38 283 ILE A C 1
ATOM 2291 O O . ILE A 1 283 ? -5.004 -27.094 4.332 1 98.38 283 ILE A O 1
ATOM 2295 N N . GLN A 1 284 ? -4.531 -28.953 3.244 1 98.19 284 GLN A N 1
ATOM 2296 C CA . GLN A 1 284 ? -3.682 -29.5 4.301 1 98.19 284 GLN A CA 1
ATOM 2297 C C . GLN A 1 284 ? -2.271 -28.922 4.227 1 98.19 284 GLN A C 1
ATOM 2299 O O . GLN A 1 284 ? -1.828 -28.5 3.158 1 98.19 284 GLN A O 1
ATOM 2304 N N . PRO A 1 285 ? -1.605 -28.922 5.398 1 97.69 285 PRO A N 1
ATOM 2305 C CA . PRO A 1 285 ? -0.195 -28.531 5.332 1 97.69 285 PRO A CA 1
ATOM 2306 C C . PRO A 1 285 ? 0.602 -29.359 4.332 1 97.69 285 PRO A C 1
ATOM 2308 O O . PRO A 1 285 ? 0.352 -30.562 4.184 1 97.69 285 PRO A O 1
ATOM 2311 N N . GLU A 1 286 ? 1.508 -28.688 3.617 1 97.06 286 GLU A N 1
ATOM 2312 C CA . GLU A 1 286 ? 2.438 -29.312 2.682 1 97.06 286 GLU A CA 1
ATOM 2313 C C . GLU A 1 286 ? 1.735 -29.703 1.382 1 97.06 286 GLU A C 1
ATOM 2315 O O . GLU A 1 286 ? 2.318 -30.375 0.533 1 97.06 286 GLU A O 1
ATOM 2320 N N . GLU A 1 287 ? 0.485 -29.281 1.24 1 98 287 GLU A N 1
ATOM 2321 C CA . GLU A 1 287 ? -0.223 -29.516 -0.014 1 98 287 GLU A CA 1
ATOM 2322 C C . GLU A 1 287 ? 0.127 -28.469 -1.056 1 98 287 GLU A C 1
ATOM 2324 O O . GLU A 1 287 ? 0.207 -27.281 -0.737 1 98 287 GLU A O 1
ATOM 2329 N N . GLU A 1 288 ? 0.346 -28.922 -2.303 1 98.56 288 GLU A N 1
ATOM 2330 C CA . GLU A 1 288 ? 0.592 -27.984 -3.395 1 98.56 288 GLU A CA 1
ATOM 2331 C C . GLU A 1 288 ? -0.655 -27.156 -3.709 1 98.56 288 GLU A C 1
ATOM 2333 O O . GLU A 1 288 ? -1.765 -27.688 -3.742 1 98.56 288 GLU A O 1
ATOM 2338 N N . LEU A 1 289 ? -0.453 -25.906 -3.881 1 98.81 289 LEU A N 1
ATOM 2339 C CA . LEU A 1 289 ? -1.53 -25.016 -4.293 1 98.81 289 L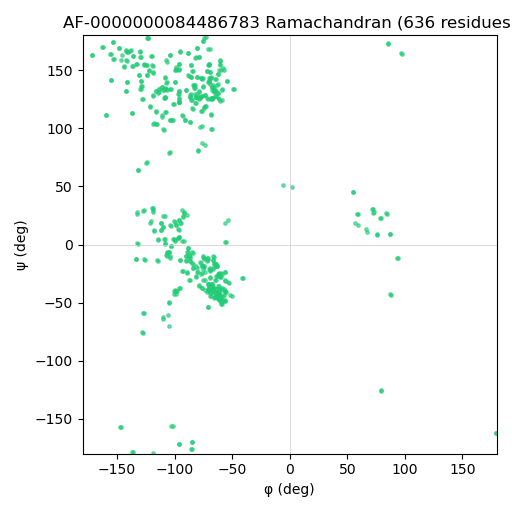EU A CA 1
ATOM 2340 C C . LEU A 1 289 ? -1.678 -25.016 -5.812 1 98.81 289 LEU A C 1
ATOM 2342 O O . LEU A 1 289 ? -0.693 -24.828 -6.531 1 98.81 289 LEU A O 1
ATOM 2346 N N . CYS A 1 290 ? -2.875 -25.219 -6.289 1 98.5 290 CYS A N 1
ATOM 2347 C CA . CYS A 1 290 ? -3.119 -25.359 -7.723 1 98.5 290 CYS A CA 1
ATOM 2348 C C . CYS A 1 290 ? -4.453 -24.734 -8.109 1 98.5 290 CYS A C 1
A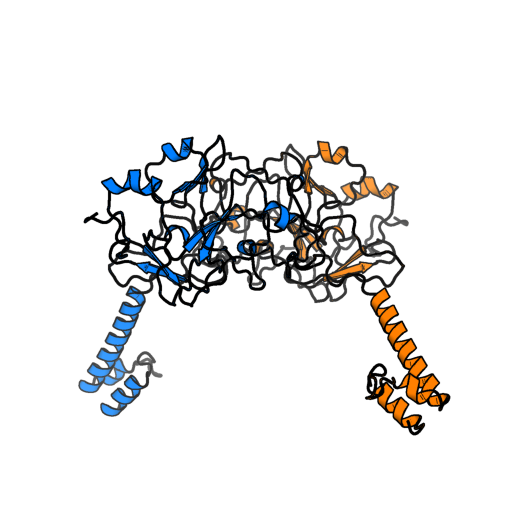TOM 2350 O O . CYS A 1 290 ? -5.367 -24.656 -7.289 1 98.5 290 CYS A O 1
ATOM 2352 N N . PHE A 1 291 ? -4.52 -24.312 -9.312 1 97.38 291 PHE A N 1
ATOM 2353 C CA . PHE A 1 291 ? -5.781 -23.859 -9.875 1 97.38 291 PHE A CA 1
ATOM 2354 C C . PHE A 1 291 ? -5.953 -24.359 -11.305 1 97.38 291 PHE A C 1
ATOM 2356 O O . PHE A 1 291 ? -5.051 -24.984 -11.859 1 97.38 291 PHE A O 1
ATOM 2363 N N . ASP A 1 292 ? -7.172 -24.219 -11.812 1 95.88 292 ASP A N 1
ATOM 2364 C CA . ASP A 1 292 ? -7.477 -24.656 -13.18 1 95.88 292 ASP A CA 1
ATOM 2365 C C . ASP A 1 292 ? -7.109 -23.562 -14.195 1 95.88 292 ASP A C 1
ATOM 2367 O O . ASP A 1 292 ? -7.676 -22.469 -14.172 1 95.88 292 ASP A O 1
ATOM 2371 N N . TYR A 1 293 ? -6.129 -23.938 -15.086 1 94.94 293 TYR A N 1
ATOM 2372 C CA . TYR A 1 293 ? -5.68 -22.969 -16.078 1 94.94 293 TYR A CA 1
ATOM 2373 C C . TYR A 1 293 ? -6.785 -22.656 -17.078 1 94.94 293 TYR A C 1
ATOM 2375 O O . TYR A 1 293 ? -6.734 -21.641 -17.766 1 94.94 293 TYR A O 1
ATOM 2383 N N . GLY A 1 294 ? -7.75 -23.516 -17.188 1 91.44 294 GLY A N 1
ATOM 2384 C CA . GLY A 1 294 ? -8.906 -23.281 -18.031 1 91.44 294 GLY A CA 1
ATOM 2385 C C . GLY A 1 294 ? -8.781 -23.922 -19.406 1 91.44 294 GLY A C 1
ATOM 2386 O O . GLY A 1 294 ? -7.68 -24.234 -19.844 1 91.44 294 GLY A O 1
ATOM 2387 N N . GLU A 1 295 ? -9.883 -24.016 -20.094 1 90.44 295 GLU A N 1
ATOM 2388 C CA . GLU A 1 295 ? -9.969 -24.672 -21.391 1 90.44 295 GLU A CA 1
ATOM 2389 C C . GLU A 1 295 ? -9.188 -23.906 -22.453 1 90.44 295 GLU A C 1
ATOM 2391 O O . GLU A 1 295 ? -8.562 -24.516 -23.328 1 90.44 295 GLU A O 1
ATOM 2396 N N . LYS A 1 296 ? -9.258 -22.672 -22.375 1 86.69 296 LYS A N 1
ATOM 2397 C CA . LYS A 1 296 ? -8.555 -21.844 -23.375 1 86.69 296 LYS A CA 1
ATOM 2398 C C . LYS A 1 296 ? -7.055 -22.094 -23.328 1 86.69 296 LYS A C 1
ATOM 2400 O O . LYS A 1 296 ? -6.414 -22.203 -24.375 1 86.69 296 LYS A O 1
ATOM 2405 N N . PHE A 1 297 ? -6.531 -22.172 -22.172 1 90.31 297 PHE A N 1
ATOM 2406 C CA . PHE A 1 297 ? -5.117 -22.484 -22.016 1 90.31 297 PHE A CA 1
ATOM 2407 C C . PHE A 1 297 ? -4.777 -23.828 -22.656 1 90.31 297 PHE A C 1
ATOM 2409 O O . PHE A 1 297 ? -3.846 -23.906 -23.469 1 90.31 297 PHE A O 1
ATOM 2416 N N . TRP A 1 298 ? -5.539 -24.812 -22.391 1 91.62 298 TRP A N 1
ATOM 2417 C CA . TRP A 1 298 ? -5.219 -26.172 -22.828 1 91.62 298 TRP A CA 1
ATOM 2418 C C . TRP A 1 298 ? -5.52 -26.344 -24.312 1 91.62 298 TRP A C 1
ATOM 2420 O O . TRP A 1 298 ? -4.918 -27.203 -24.969 1 91.62 298 TRP A O 1
ATOM 2430 N N . SER A 1 299 ? -6.414 -25.578 -24.844 1 88.69 299 SER A N 1
ATOM 2431 C CA . SER A 1 299 ? -6.672 -25.625 -26.281 1 88.69 299 SER A CA 1
ATOM 2432 C C . SER A 1 299 ? -5.426 -25.281 -27.094 1 88.69 299 SER A C 1
ATOM 2434 O O . SER A 1 299 ? -5.234 -25.766 -28.203 1 88.69 299 SER A O 1
ATOM 2436 N N . VAL A 1 300 ? -4.609 -24.5 -26.469 1 84.25 300 VAL A N 1
ATOM 2437 C CA . VAL A 1 300 ? -3.402 -24.047 -27.141 1 84.25 300 VAL A CA 1
ATOM 2438 C C . VAL A 1 300 ? -2.213 -24.906 -26.719 1 84.25 300 VAL A C 1
ATOM 2440 O O . VAL A 1 300 ? -1.42 -25.328 -27.547 1 84.25 300 VAL A O 1
ATOM 2443 N N . LYS A 1 301 ? -2.154 -25.25 -25.453 1 88.31 301 LYS A N 1
ATOM 2444 C CA . LYS A 1 301 ? -0.92 -25.797 -24.906 1 88.31 301 LYS A CA 1
ATOM 2445 C C . LYS A 1 301 ? -0.939 -27.312 -24.922 1 88.31 301 LYS A C 1
ATOM 2447 O O . LYS A 1 301 ? 0.104 -27.953 -24.766 1 88.31 301 LYS A O 1
ATOM 2452 N N . ARG A 1 302 ? -2.031 -27.859 -25.141 1 87.31 302 ARG A N 1
ATOM 2453 C CA . ARG A 1 302 ? -2.15 -29.312 -25.094 1 87.31 302 ARG A CA 1
ATOM 2454 C C . ARG A 1 302 ? -1.261 -29.969 -26.156 1 87.31 302 ARG A C 1
ATOM 2456 O O . ARG A 1 302 ? -0.848 -31.125 -25.984 1 87.31 302 ARG A O 1
ATOM 2463 N N . LYS A 1 303 ? -0.955 -29.297 -27.156 1 85.69 303 LYS A N 1
ATOM 2464 C CA . LYS A 1 303 ? -0.102 -29.812 -28.219 1 85.69 303 LYS A CA 1
ATOM 2465 C C . LYS A 1 303 ? 1.36 -29.844 -27.797 1 85.69 303 LYS A C 1
ATOM 2467 O O . LYS A 1 303 ? 2.164 -30.594 -28.359 1 85.69 303 LYS A O 1
ATOM 2472 N N . LEU A 1 304 ? 1.634 -29.094 -26.781 1 85.75 304 LEU A N 1
ATOM 2473 C CA . LEU A 1 304 ? 3.027 -28.938 -26.375 1 85.75 304 LEU A CA 1
ATOM 2474 C C . LEU A 1 304 ? 3.346 -29.828 -25.188 1 85.75 304 LEU A C 1
ATOM 2476 O O . LEU A 1 304 ? 4.453 -30.359 -25.078 1 85.75 304 LEU A O 1
ATOM 2480 N N . PHE A 1 305 ? 2.438 -29.922 -24.281 1 87.38 305 PHE A N 1
ATOM 2481 C CA . PHE A 1 305 ? 2.646 -30.766 -23.109 1 87.38 305 PHE A CA 1
ATOM 2482 C C . PHE A 1 305 ? 1.313 -31.203 -22.516 1 87.38 305 PHE A C 1
ATOM 2484 O O . PHE A 1 305 ? 0.261 -30.672 -22.875 1 87.38 305 PHE A O 1
ATOM 2491 N N . SER A 1 306 ? 1.415 -32.25 -21.641 1 91.56 306 SER A N 1
ATOM 2492 C CA . SER A 1 306 ? 0.223 -32.781 -21 1 91.56 306 SER A CA 1
ATOM 2493 C C . SER A 1 306 ? 0.165 -32.406 -19.531 1 91.56 306 SER A C 1
ATOM 2495 O O . SER A 1 306 ? 1.182 -32.031 -18.938 1 91.56 306 SER A O 1
ATOM 2497 N N . CYS A 1 307 ? -1.042 -32.469 -19.078 1 93.62 307 CYS A N 1
ATOM 2498 C CA . CYS A 1 307 ? -1.236 -32.156 -17.656 1 93.62 307 CYS A CA 1
ATOM 2499 C C . CYS A 1 307 ? -0.62 -33.25 -16.797 1 93.62 307 CYS A C 1
ATOM 2501 O O . CYS A 1 307 ? -0.774 -34.438 -17.078 1 93.62 307 CYS A O 1
ATOM 2503 N N . GLU A 1 308 ? 0.065 -32.906 -15.727 1 93.06 308 GLU A N 1
ATOM 2504 C CA . GLU A 1 308 ? 0.724 -33.844 -14.82 1 93.06 308 GLU A CA 1
ATOM 2505 C C . GLU A 1 308 ? 0.146 -33.719 -13.406 1 93.06 308 GLU A C 1
ATOM 2507 O O . GLU A 1 308 ? 0.86 -33.938 -12.422 1 93.06 308 GLU A O 1
ATOM 2512 N N . CYS A 1 309 ? -1.09 -33.344 -13.273 1 93.56 309 CYS A N 1
ATOM 2513 C CA . CYS A 1 309 ? -1.68 -33.094 -11.969 1 93.56 309 CYS A CA 1
ATOM 2514 C C . CYS A 1 309 ? -1.979 -34.375 -11.234 1 93.56 309 CYS A C 1
ATOM 2516 O O . CYS A 1 309 ? -2.203 -34.375 -10.023 1 93.56 309 CYS A O 1
ATOM 2518 N N . LYS A 1 310 ? -2.049 -35.531 -11.898 1 90.25 310 LYS A N 1
ATOM 2519 C CA . LYS A 1 310 ? -2.242 -36.844 -11.344 1 90.25 310 LYS A CA 1
ATOM 2520 C C . LYS A 1 310 ? -3.629 -37 -10.727 1 90.25 310 LYS A C 1
ATOM 2522 O O . LYS A 1 310 ? -3.885 -37.938 -9.984 1 90.25 310 LYS A O 1
ATOM 2527 N N . SER A 1 311 ? -4.422 -36.031 -11.016 1 93.5 311 SER A N 1
ATOM 2528 C CA . SER A 1 311 ? -5.801 -36.125 -10.539 1 93.5 311 SER A CA 1
ATOM 2529 C C . SER A 1 311 ? -6.555 -37.25 -11.266 1 93.5 311 SER A C 1
ATOM 2531 O O . SER A 1 311 ? -6.383 -37.438 -12.469 1 93.5 311 SER A O 1
ATOM 2533 N N . PRO A 1 312 ? -7.434 -37.938 -10.484 1 92.5 312 PRO A N 1
ATOM 2534 C CA . PRO A 1 312 ? -8.289 -38.906 -11.164 1 92.5 312 PRO A CA 1
ATOM 2535 C C . PRO A 1 312 ? -9.242 -38.25 -12.172 1 92.5 312 PRO A C 1
ATOM 2537 O O . PRO A 1 312 ? -9.75 -38.938 -13.07 1 92.5 312 PRO A O 1
ATOM 2540 N N . ASN A 1 313 ? -9.461 -36.969 -12.062 1 92.12 313 ASN A N 1
ATOM 2541 C CA . ASN A 1 313 ? -10.359 -36.219 -12.953 1 92.12 313 ASN A CA 1
ATOM 2542 C C . ASN A 1 313 ? -9.578 -35.469 -14.023 1 92.12 313 ASN A C 1
ATOM 2544 O O . ASN A 1 313 ? -10.086 -34.5 -14.594 1 92.12 313 ASN A O 1
ATOM 2548 N N . CYS A 1 314 ? -8.422 -35.906 -14.234 1 94.31 314 CYS A N 1
ATOM 2549 C CA . CYS A 1 314 ? -7.57 -35.156 -15.172 1 94.31 314 CYS A CA 1
ATOM 2550 C C . CYS A 1 314 ? -8.125 -35.25 -16.594 1 94.31 314 CYS A C 1
ATOM 2552 O O . CYS A 1 314 ? -8.414 -36.344 -17.078 1 94.31 314 CYS A O 1
ATOM 2554 N N . LYS A 1 315 ? -8.219 -34.125 -17.281 1 92.38 315 LYS A N 1
ATOM 2555 C CA . LYS A 1 315 ? -8.812 -34.062 -18.609 1 92.38 315 LYS A CA 1
ATOM 2556 C C . LYS A 1 315 ? -7.738 -33.875 -19.672 1 92.38 315 LYS A C 1
ATOM 2558 O O . LYS A 1 315 ? -8.016 -34 -20.875 1 92.38 315 LYS A O 1
ATOM 2563 N N . TYR A 1 316 ? -6.496 -33.656 -19.266 1 93.12 316 TYR A N 1
ATOM 2564 C CA . TYR A 1 316 ? -5.492 -33.25 -20.25 1 93.12 316 TYR A CA 1
ATOM 2565 C C . TYR A 1 316 ? -4.223 -34.062 -20.109 1 93.12 316 TYR A C 1
ATOM 2567 O O . TYR A 1 316 ? -3.119 -33.562 -20.344 1 93.12 316 TYR A O 1
ATOM 2575 N N . SER A 1 317 ? -4.395 -35.25 -19.625 1 88.62 317 SER A N 1
ATOM 2576 C CA . SER A 1 317 ? -3.236 -36.125 -19.469 1 88.62 317 SER A CA 1
ATOM 2577 C C . SER A 1 317 ? -2.789 -36.688 -20.828 1 88.62 317 SER A C 1
ATOM 2579 O O . SER A 1 317 ? -3.441 -36.438 -21.844 1 88.62 317 SER A O 1
ATOM 2581 N N . LYS A 1 318 ? -1.615 -37.438 -20.688 1 83.38 318 LYS A N 1
ATOM 2582 C CA . LYS A 1 318 ? -1.144 -38.094 -21.906 1 83.38 318 LYS A CA 1
ATOM 2583 C C . LYS A 1 318 ? -2.145 -39.125 -22.375 1 83.38 318 LYS A C 1
ATOM 2585 O O . LYS A 1 318 ? -2.268 -39.375 -23.578 1 83.38 318 LYS A O 1
ATOM 2590 N N . ASP A 1 319 ? -2.824 -39.688 -21.438 1 76.38 319 ASP A N 1
ATOM 2591 C CA . ASP A 1 319 ? -3.734 -40.812 -21.75 1 76.38 319 ASP A CA 1
ATOM 2592 C C . ASP A 1 319 ? -5.129 -40.281 -22.094 1 76.38 319 ASP A C 1
ATOM 2594 O O . ASP A 1 319 ? -5.984 -41.062 -22.547 1 76.38 319 ASP A O 1
ATOM 2598 N N . THR A 1 320 ? -5.363 -39.031 -21.953 1 71.06 320 THR A N 1
ATOM 2599 C CA . THR A 1 320 ? -6.676 -38.469 -22.266 1 71.06 320 THR A CA 1
ATOM 2600 C C . THR A 1 320 ? -6.621 -37.625 -23.547 1 71.06 320 THR A C 1
ATOM 2602 O O . THR A 1 320 ? -5.574 -37.062 -23.891 1 71.06 320 THR A O 1
ATOM 2605 N N . ARG B 1 1 ? -27.656 -0.17 52.188 1 45.59 1 ARG B N 1
ATOM 2606 C CA . ARG B 1 1 ? -28.891 -0.604 52.844 1 45.59 1 ARG B CA 1
ATOM 2607 C C . ARG B 1 1 ? -28.922 -0.202 54.312 1 45.59 1 ARG B C 1
ATOM 2609 O O . ARG B 1 1 ? -29.984 -0.119 54.906 1 45.59 1 ARG B O 1
ATOM 2616 N N . GLN B 1 2 ? -27.828 -0.345 54.969 1 56.41 2 GLN B N 1
ATOM 2617 C CA . GLN B 1 2 ? -27.797 -0.035 56.406 1 56.41 2 GLN B CA 1
ATOM 2618 C C . GLN B 1 2 ? -27.359 1.411 56.625 1 56.41 2 GLN B C 1
ATOM 2620 O O . GLN B 1 2 ? -27.109 1.809 57.781 1 56.41 2 GLN B O 1
ATOM 2625 N N . GLY B 1 3 ? -27.5 2.361 55.719 1 56.72 3 GLY B N 1
ATOM 2626 C CA . GLY B 1 3 ? -27.25 3.779 55.938 1 56.72 3 GLY B CA 1
ATOM 2627 C C . GLY B 1 3 ? -25.828 4.074 56.375 1 56.72 3 GLY B C 1
ATOM 2628 O O . GLY B 1 3 ? -25.594 5.055 57.062 1 56.72 3 GLY B O 1
ATOM 2629 N N . LYS B 1 4 ? -24.953 3.15 56.188 1 61.16 4 LYS B N 1
ATOM 2630 C CA . LYS B 1 4 ? -23.578 3.363 56.625 1 61.16 4 LYS B CA 1
ATOM 2631 C C . LYS B 1 4 ? -22.844 4.332 55.719 1 61.16 4 LYS B C 1
ATOM 2633 O O . LYS B 1 4 ? -22.219 3.916 54.75 1 61.16 4 LYS B O 1
ATOM 2638 N N . TYR B 1 5 ? -23 5.551 56 1 63.97 5 TYR B N 1
ATOM 2639 C CA . TYR B 1 5 ? -22.453 6.688 55.25 1 63.97 5 TYR B CA 1
ATOM 2640 C C . TYR B 1 5 ? -20.953 6.52 55.031 1 63.97 5 TYR B C 1
ATOM 2642 O O . TYR B 1 5 ? -20.469 6.695 53.906 1 63.97 5 TYR B O 1
ATOM 2650 N N . ASN B 1 6 ? -20.266 6.125 56 1 64.62 6 ASN B N 1
ATOM 2651 C CA . ASN B 1 6 ? -18.812 6.02 55.906 1 64.62 6 ASN B CA 1
ATOM 2652 C C . ASN B 1 6 ? -18.391 4.875 55 1 64.62 6 ASN B C 1
ATOM 2654 O O . ASN B 1 6 ? -17.391 4.988 54.281 1 64.62 6 ASN B O 1
ATOM 2658 N N . THR B 1 7 ? -19.156 3.867 55.031 1 67.88 7 THR B N 1
ATOM 2659 C CA . THR B 1 7 ? -18.844 2.732 54.156 1 67.88 7 THR B CA 1
ATOM 2660 C C . THR B 1 7 ? -19.094 3.09 52.688 1 67.88 7 THR B C 1
ATOM 2662 O O . THR B 1 7 ? -18.312 2.697 51.812 1 67.88 7 THR B O 1
ATOM 2665 N N . ILE B 1 8 ? -20.156 3.85 52.5 1 68.06 8 ILE B N 1
ATOM 2666 C CA . ILE B 1 8 ? -20.453 4.254 51.125 1 68.06 8 ILE B CA 1
ATOM 2667 C C . ILE B 1 8 ? -19.328 5.145 50.594 1 68.06 8 ILE B C 1
ATOM 2669 O O . ILE B 1 8 ? -18.875 4.977 49.469 1 68.06 8 ILE B O 1
ATOM 2673 N N . ILE B 1 9 ? -18.844 5.98 51.5 1 65.94 9 ILE B N 1
ATOM 2674 C CA . ILE B 1 9 ? -17.734 6.852 51.094 1 65.94 9 ILE B CA 1
ATOM 2675 C C . ILE B 1 9 ? -16.516 6.004 50.719 1 65.94 9 ILE B C 1
ATOM 2677 O O . ILE B 1 9 ? -15.867 6.25 49.719 1 65.94 9 ILE B O 1
ATOM 2681 N N . ILE B 1 10 ? -16.234 5.031 51.5 1 65.62 10 ILE B N 1
ATOM 2682 C CA . ILE B 1 10 ? -15.07 4.191 51.25 1 65.62 10 ILE B CA 1
ATOM 2683 C C . ILE B 1 10 ? -15.258 3.408 49.938 1 65.62 10 ILE B C 1
ATOM 2685 O O . ILE B 1 10 ? -14.336 3.293 49.125 1 65.62 10 ILE B O 1
ATOM 2689 N N . LEU B 1 11 ? -16.438 3.004 49.719 1 68.19 11 LEU B N 1
ATOM 2690 C CA . LEU B 1 11 ? -16.703 2.225 48.5 1 68.19 11 LEU B CA 1
ATOM 2691 C C . LEU B 1 11 ? -16.625 3.104 47.281 1 68.19 11 LEU B C 1
ATOM 2693 O O . LEU B 1 11 ? -16.078 2.691 46.25 1 68.19 11 LEU B O 1
ATOM 2697 N N . LEU B 1 12 ? -17.141 4.281 47.5 1 69.25 12 LEU B N 1
ATOM 2698 C CA . LEU B 1 12 ? -17.094 5.199 46.375 1 69.25 12 LEU B CA 1
ATOM 2699 C C . LEU B 1 12 ? -15.664 5.645 46.094 1 69.25 12 LEU B C 1
ATOM 2701 O O . LEU B 1 12 ? -15.258 5.758 44.906 1 69.25 12 LEU B O 1
ATOM 2705 N N . LEU B 1 13 ? -14.906 5.77 47.094 1 64.75 13 LEU B N 1
ATOM 2706 C CA . LEU B 1 13 ? -13.508 6.156 46.969 1 64.75 13 LEU B CA 1
ATOM 2707 C C . LEU B 1 13 ? -12.695 5.039 46.312 1 64.75 13 LEU B C 1
ATOM 2709 O O . LEU B 1 13 ? -11.695 5.297 45.656 1 64.75 13 LEU B O 1
ATOM 2713 N N . HIS B 1 14 ? -13.188 3.869 46.531 1 65.62 14 HIS B N 1
ATOM 2714 C CA . HIS B 1 14 ? -12.469 2.729 45.969 1 65.62 14 HIS B CA 1
ATOM 2715 C C . HIS B 1 14 ? -13.062 2.307 44.625 1 65.62 14 HIS B C 1
ATOM 2717 O O . HIS B 1 14 ? -12.82 1.191 44.156 1 65.62 14 HIS B O 1
ATOM 2723 N N . GLY B 1 15 ? -13.883 3.164 44.125 1 66.5 15 GLY B N 1
ATOM 2724 C CA . GLY B 1 15 ? -14.328 2.98 42.75 1 66.5 15 GLY B CA 1
ATOM 2725 C C . GLY B 1 15 ? -15.5 2.025 42.625 1 66.5 15 GLY B C 1
ATOM 2726 O O . GLY B 1 15 ? -15.672 1.379 41.594 1 66.5 15 GLY B O 1
ATOM 2727 N N . ALA B 1 16 ? -16.25 1.884 43.562 1 66.25 16 ALA B N 1
ATOM 2728 C CA . ALA B 1 16 ? -17.406 0.981 43.5 1 66.25 16 ALA B CA 1
ATOM 2729 C C . ALA B 1 16 ? -18.391 1.407 42.438 1 66.25 16 ALA B C 1
ATOM 2731 O O . ALA B 1 16 ? -18.656 2.6 42.25 1 66.25 16 ALA B O 1
ATOM 2732 N N . ASN B 1 17 ? -18.875 0.408 41.75 1 69.25 17 ASN B N 1
ATOM 2733 C CA . ASN B 1 17 ? -19.875 0.622 40.719 1 69.25 17 ASN B CA 1
ATOM 2734 C C . ASN B 1 17 ? -21.266 0.855 41.312 1 69.25 17 ASN B C 1
ATOM 2736 O O . ASN B 1 17 ? -21.828 -0.033 41.969 1 69.25 17 ASN B O 1
ATOM 2740 N N . VAL B 1 18 ? -21.797 2.096 41.094 1 70.5 18 VAL B N 1
ATOM 2741 C CA . VAL B 1 18 ? -23.047 2.461 41.75 1 70.5 18 VAL B CA 1
ATOM 2742 C C . VAL B 1 18 ? -24.203 2.203 40.781 1 70.5 18 VAL B C 1
ATOM 2744 O O . VAL B 1 18 ? -25.359 2.502 41.094 1 70.5 18 VAL B O 1
ATOM 2747 N N . THR B 1 19 ? -23.859 1.614 39.688 1 73.56 19 THR B N 1
ATOM 2748 C CA . THR B 1 19 ? -24.922 1.348 38.75 1 73.56 19 THR B CA 1
ATOM 2749 C C . THR B 1 19 ? -25.328 -0.124 38.781 1 73.56 19 THR B C 1
ATOM 2751 O O . THR B 1 19 ? -26.281 -0.526 38.094 1 73.56 19 THR B O 1
ATOM 2754 N N . ASN B 1 20 ? -24.734 -0.86 39.531 1 74.31 20 ASN B N 1
ATOM 2755 C CA . ASN B 1 20 ? -25.109 -2.266 39.656 1 74.31 20 ASN B CA 1
ATOM 2756 C C . ASN B 1 20 ? -26.406 -2.436 40.438 1 74.31 20 ASN B C 1
ATOM 2758 O O . ASN B 1 20 ? -26.625 -1.787 41.438 1 74.31 20 ASN B O 1
ATOM 2762 N N . VAL B 1 21 ? -27.266 -3.174 39.812 1 75.56 21 VAL B N 1
ATOM 2763 C CA . VAL B 1 21 ? -28.547 -3.398 40.469 1 75.56 21 VAL B CA 1
ATOM 2764 C C . VAL B 1 21 ? -28.547 -4.75 41.156 1 75.56 21 VAL B C 1
ATOM 2766 O O . VAL B 1 21 ? -27.828 -5.664 40.781 1 75.56 21 VAL B O 1
ATOM 2769 N N . ASN B 1 22 ? -29.344 -4.809 42.188 1 66.44 22 ASN B N 1
ATOM 2770 C CA . ASN B 1 22 ? -29.5 -6.059 42.938 1 66.44 22 ASN B CA 1
ATOM 2771 C C . ASN B 1 22 ? -30.547 -6.965 42.281 1 66.44 22 ASN B C 1
ATOM 2773 O O . ASN B 1 22 ? -31.047 -6.664 41.219 1 66.44 22 ASN B O 1
ATOM 2777 N N . LYS B 1 23 ? -30.781 -8.062 42.969 1 73.81 23 LYS B N 1
ATOM 2778 C CA . LYS B 1 23 ? -31.656 -9.125 42.469 1 73.81 23 LYS B CA 1
ATOM 2779 C C . LYS B 1 23 ? -33.062 -8.602 42.219 1 73.81 23 LYS B C 1
ATOM 2781 O O . LYS B 1 23 ? -33.781 -9.141 41.375 1 73.81 23 LYS B O 1
ATOM 2786 N N . VAL B 1 24 ? -33.438 -7.527 42.906 1 75.56 24 VAL B N 1
ATOM 2787 C CA . VAL B 1 24 ? -34.781 -6.977 42.688 1 75.56 24 VAL B CA 1
ATOM 2788 C C . VAL B 1 24 ? -34.688 -5.711 41.844 1 75.56 24 VAL B C 1
ATOM 2790 O O . VAL B 1 24 ? -35.625 -4.898 41.844 1 75.56 24 VAL B O 1
ATOM 2793 N N . ASN B 1 25 ? -33.5 -5.555 41.188 1 74.44 25 ASN B N 1
ATOM 2794 C CA . ASN B 1 25 ? -33.281 -4.527 40.156 1 74.44 25 ASN B CA 1
ATOM 2795 C C . ASN B 1 25 ? -33.188 -3.137 40.781 1 74.44 25 ASN B C 1
ATOM 2797 O O . ASN B 1 25 ? -33.594 -2.148 40.188 1 74.44 25 ASN B O 1
ATOM 2801 N N . GLU B 1 26 ? -32.719 -3.064 41.938 1 74.81 26 GLU B N 1
ATOM 2802 C CA . GLU B 1 26 ? -32.531 -1.766 42.562 1 74.81 26 GLU B CA 1
ATOM 2803 C C . GLU B 1 26 ? -31.047 -1.37 42.562 1 74.81 26 GLU B C 1
ATOM 2805 O O . GLU B 1 26 ? -30.172 -2.188 42.844 1 74.81 26 GLU B O 1
ATOM 2810 N N . SER B 1 27 ? -30.875 -0.1 42.156 1 77.94 27 SER B N 1
ATOM 2811 C CA . SER B 1 27 ? -29.516 0.444 42.219 1 77.94 27 SER B CA 1
ATOM 2812 C C . SER B 1 27 ? -29.156 0.915 43.625 1 77.94 27 SER B C 1
ATOM 2814 O O . SER B 1 27 ? -30.031 1.107 44.469 1 77.94 27 SER B O 1
ATOM 2816 N N . PRO B 1 28 ? -27.828 1.067 43.875 1 76.19 28 PRO B N 1
ATOM 2817 C CA . PRO B 1 28 ? -27.453 1.64 45.156 1 76.19 28 PRO B CA 1
ATOM 2818 C C . PRO B 1 28 ? -28.156 2.971 45.438 1 76.19 28 PRO B C 1
ATOM 2820 O O . PRO B 1 28 ? -28.469 3.279 46.594 1 76.19 28 PRO B O 1
ATOM 2823 N N . LEU B 1 29 ? -28.391 3.701 44.438 1 77.62 29 LEU B N 1
ATOM 2824 C CA . LEU B 1 29 ? -29.125 4.957 44.562 1 77.62 29 LEU B CA 1
ATOM 2825 C C . LEU B 1 29 ? -30.562 4.699 45 1 77.62 29 LEU B C 1
ATOM 2827 O O . LEU B 1 29 ? -31.094 5.402 45.844 1 77.62 29 LEU B O 1
ATOM 2831 N N . ASP B 1 30 ? -31.141 3.738 44.406 1 77.19 30 ASP B N 1
ATOM 2832 C CA . ASP B 1 30 ? -32.5 3.381 44.719 1 77.19 30 ASP B CA 1
ATOM 2833 C C . ASP B 1 30 ? -32.625 2.932 46.188 1 77.19 30 ASP B C 1
ATOM 2835 O O . ASP B 1 30 ? -33.594 3.256 46.875 1 77.19 30 ASP B O 1
ATOM 2839 N N . CYS B 1 31 ? -31.656 2.176 46.562 1 74.12 31 CYS B N 1
ATOM 2840 C CA . CYS B 1 31 ? -31.688 1.586 47.906 1 74.12 31 CYS B CA 1
ATOM 2841 C C . CYS B 1 31 ? -31.359 2.627 48.969 1 74.12 31 CYS B C 1
ATOM 2843 O O . CYS B 1 31 ? -31.625 2.412 50.156 1 74.12 31 CYS B O 1
ATOM 2845 N N . SER B 1 32 ? -30.719 3.668 48.562 1 72.62 32 SER B N 1
ATOM 2846 C CA . SER B 1 32 ? -30.266 4.645 49.531 1 72.62 32 SER B CA 1
ATOM 2847 C C . SER B 1 32 ? -31.266 5.773 49.719 1 72.62 32 SER B C 1
ATOM 2849 O O . SER B 1 32 ? -31.031 6.711 50.469 1 72.62 32 SER B O 1
ATOM 2851 N N . GLN B 1 33 ? -32.375 5.738 49.094 1 71.75 33 GLN B N 1
ATOM 2852 C CA . GLN B 1 33 ? -33.375 6.801 49.125 1 71.75 33 GLN B CA 1
ATOM 2853 C C . GLN B 1 33 ? -33.812 7.129 50.531 1 71.75 33 GLN B C 1
ATOM 2855 O O . GLN B 1 33 ? -34.125 8.281 50.844 1 71.75 33 GLN B O 1
ATOM 2860 N N . GLN B 1 34 ? -33.781 6.141 51.344 1 69.12 34 GLN B N 1
ATOM 2861 C CA . GLN B 1 34 ? -34.25 6.359 52.688 1 69.12 34 GLN B CA 1
ATOM 2862 C C . GLN B 1 34 ? -33.156 7.031 53.562 1 69.12 34 GLN B C 1
ATOM 2864 O O . GLN B 1 34 ? -33.469 7.594 54.594 1 69.12 34 GLN B O 1
ATOM 2869 N N . TYR B 1 35 ? -31.922 6.957 53.125 1 67.69 35 TYR B N 1
ATOM 2870 C CA . TYR B 1 35 ? -30.828 7.602 53.844 1 67.69 35 TYR B CA 1
ATOM 2871 C C . TYR B 1 35 ? -30.281 8.789 53.062 1 67.69 35 TYR B C 1
ATOM 2873 O O . TYR B 1 35 ? -29.531 8.617 52.125 1 67.69 35 TYR B O 1
ATOM 2881 N N . GLU B 1 36 ? -30.703 9.969 53.438 1 69.69 36 GLU B N 1
ATOM 2882 C CA . GLU B 1 36 ? -30.484 11.211 52.688 1 69.69 36 GLU B CA 1
ATOM 2883 C C . GLU B 1 36 ? -28.984 11.445 52.438 1 69.69 36 GLU B C 1
ATOM 2885 O O . GLU B 1 36 ? -28.594 11.805 51.312 1 69.69 36 GLU B O 1
ATOM 2890 N N . ASP B 1 37 ? -28.172 11.156 53.469 1 70.38 37 ASP B N 1
ATOM 2891 C CA . ASP B 1 37 ? -26.75 11.453 53.344 1 70.38 37 ASP B CA 1
ATOM 2892 C C . ASP B 1 37 ? -26.078 10.469 52.375 1 70.38 37 ASP B C 1
ATOM 2894 O O . ASP B 1 37 ? -25.234 10.867 51.594 1 70.38 37 ASP B O 1
ATOM 2898 N N . CYS B 1 38 ? -26.469 9.242 52.5 1 70.12 38 CYS B N 1
ATOM 2899 C CA . CYS B 1 38 ? -25.922 8.234 51.594 1 70.12 38 CYS B CA 1
ATOM 2900 C C . CYS B 1 38 ? -26.422 8.43 50.188 1 70.12 38 CYS B C 1
ATOM 2902 O O . CYS B 1 38 ? -25.656 8.281 49.219 1 70.12 38 CYS B O 1
ATOM 2904 N N . TYR B 1 39 ? -27.672 8.789 50.062 1 70.81 39 TYR B N 1
ATOM 2905 C CA . TYR B 1 39 ? -28.266 9.062 48.75 1 70.81 39 TYR B CA 1
ATOM 2906 C C . TYR B 1 39 ? -27.547 10.219 48.062 1 70.81 39 TYR B C 1
ATOM 2908 O O . TYR B 1 39 ? -27.188 10.133 46.875 1 70.81 39 TYR B O 1
ATOM 2916 N N . LYS B 1 40 ? -27.344 11.25 48.781 1 71.12 40 LYS B N 1
ATOM 2917 C CA . LYS B 1 40 ? -26.672 12.43 48.25 1 71.12 40 LYS B CA 1
ATOM 2918 C C . LYS B 1 40 ? -25.25 12.086 47.781 1 71.12 40 LYS B C 1
ATOM 2920 O O . LYS B 1 40 ? -24.812 12.547 46.719 1 71.12 40 LYS B O 1
ATOM 2925 N N . LEU B 1 41 ? -24.688 11.297 48.594 1 70.31 41 LEU B N 1
ATOM 2926 C CA . LEU B 1 41 ? -23.297 10.953 48.281 1 70.31 41 LEU B CA 1
ATOM 2927 C C . LEU B 1 41 ? -23.234 10.078 47.031 1 70.31 41 LEU B C 1
ATOM 2929 O O . LEU B 1 41 ? -22.375 10.289 46.156 1 70.31 41 LEU B O 1
ATOM 2933 N N . ILE B 1 42 ? -24.078 9.156 46.969 1 72.5 42 ILE B N 1
ATOM 2934 C CA . ILE B 1 42 ? -24.094 8.266 45.812 1 72.5 42 ILE B CA 1
ATOM 2935 C C . ILE B 1 42 ? -24.562 9.031 44.562 1 72.5 42 ILE B C 1
ATOM 2937 O O . ILE B 1 42 ? -24 8.891 43.469 1 72.5 42 ILE B O 1
ATOM 2941 N N . PHE B 1 43 ? -25.594 9.844 44.812 1 67.38 43 PHE B N 1
ATOM 2942 C CA . PHE B 1 43 ? -26.094 10.672 43.719 1 67.38 43 PHE B CA 1
ATOM 2943 C C . PHE B 1 43 ? -25.016 11.617 43.219 1 67.38 43 PHE B C 1
ATOM 2945 O O . PHE B 1 43 ? -24.828 11.781 42 1 67.38 43 PHE B O 1
ATOM 2952 N N . LEU B 1 44 ? -24.312 12.211 44.125 1 68.38 44 LEU B N 1
ATOM 2953 C CA . LEU B 1 44 ? -23.219 13.102 43.75 1 68.38 44 LEU B CA 1
ATOM 2954 C C . LEU B 1 44 ? -22.125 12.336 43.031 1 68.38 44 LEU B C 1
ATOM 2956 O O . LEU B 1 44 ? -21.578 12.828 42.031 1 68.38 44 LEU B O 1
ATOM 2960 N N . ASN B 1 45 ? -21.859 11.195 43.531 1 63.31 45 ASN B N 1
ATOM 2961 C CA . ASN B 1 45 ? -20.844 10.383 42.875 1 63.31 45 ASN B CA 1
ATOM 2962 C C . ASN B 1 45 ? -21.266 9.992 41.469 1 63.31 45 ASN B C 1
ATOM 2964 O O . ASN B 1 45 ? -20.453 10.023 40.531 1 63.31 45 ASN B O 1
ATOM 2968 N N . ILE B 1 46 ? -22.453 9.602 41.406 1 65.31 46 ILE B N 1
ATOM 2969 C CA . ILE B 1 46 ? -22.984 9.281 40.094 1 65.31 46 ILE B CA 1
ATOM 2970 C C . ILE B 1 46 ? -22.969 10.523 39.219 1 65.31 46 ILE B C 1
ATOM 2972 O O . ILE B 1 46 ? -22.594 10.469 38.031 1 65.31 46 ILE B O 1
ATOM 2976 N N . THR B 1 47 ? -23.344 11.602 39.75 1 62.78 47 THR B N 1
ATOM 2977 C CA . THR B 1 47 ? -23.359 12.859 39 1 62.78 47 THR B CA 1
ATOM 2978 C C . THR B 1 47 ? -21.938 13.266 38.594 1 62.78 47 THR B C 1
ATOM 2980 O O . THR B 1 47 ? -21.719 13.68 37.469 1 62.78 47 THR B O 1
ATOM 2983 N N . ILE B 1 48 ? -21.062 13.141 39.5 1 63.88 48 ILE B N 1
ATOM 2984 C CA . ILE B 1 48 ? -19.688 13.5 39.219 1 63.88 48 ILE B CA 1
ATOM 2985 C C . ILE B 1 48 ? -19.109 12.562 38.156 1 63.88 48 ILE B C 1
ATOM 2987 O O . ILE B 1 48 ? -18.438 13.016 37.219 1 63.88 48 ILE B O 1
ATOM 2991 N N . GLN B 1 49 ? -19.391 11.312 38.375 1 61.91 49 GLN B N 1
ATOM 2992 C CA . GLN B 1 49 ? -18.938 10.359 37.375 1 61.91 49 GLN B CA 1
ATOM 2993 C C . GLN B 1 49 ? -19.547 10.641 36 1 61.91 49 GLN B C 1
ATOM 2995 O O . GLN B 1 49 ? -18.875 10.555 34.969 1 61.91 49 GLN B O 1
ATOM 3000 N N . ASN B 1 50 ? -20.781 10.898 36.094 1 58.91 50 ASN B N 1
ATOM 3001 C CA . ASN B 1 50 ? -21.469 11.281 34.875 1 58.91 50 ASN B CA 1
ATOM 3002 C C . ASN B 1 50 ? -20.906 12.578 34.281 1 58.91 50 ASN B C 1
ATOM 3004 O O . ASN B 1 50 ? -20.75 12.711 33.094 1 58.91 50 ASN B O 1
ATOM 3008 N N . VAL B 1 51 ? -20.734 13.523 35.125 1 58.62 51 VAL B N 1
ATOM 3009 C CA . VAL B 1 51 ? -20.141 14.789 34.688 1 58.62 51 VAL B CA 1
ATOM 3010 C C . VAL B 1 51 ? -18.734 14.539 34.156 1 58.62 51 VAL B C 1
ATOM 3012 O O . VAL B 1 51 ? -18.344 15.102 33.125 1 58.62 51 VAL B O 1
ATOM 3015 N N . GLN B 1 52 ? -18.047 13.781 34.969 1 56.66 52 GLN B N 1
ATOM 3016 C CA . GLN B 1 52 ? -16.703 13.445 34.5 1 56.66 52 GLN B CA 1
ATOM 3017 C C . GLN B 1 52 ? -16.734 12.711 33.156 1 56.66 52 GLN B C 1
ATOM 3019 O O . GLN B 1 52 ? -15.906 12.969 32.281 1 56.66 52 GLN B O 1
ATOM 3024 N N . LEU B 1 53 ? -17.578 11.773 33.156 1 56.53 53 LEU B N 1
ATOM 3025 C CA . LEU B 1 53 ? -17.766 11.086 31.891 1 56.53 53 LEU B CA 1
ATOM 3026 C C . LEU B 1 53 ? -18.219 12.055 30.812 1 56.53 53 LEU B C 1
ATOM 3028 O O . LEU B 1 53 ? -17.766 11.977 29.672 1 56.53 53 LEU B O 1
ATOM 3032 N N . GLN B 1 54 ? -19.234 12.758 31.203 1 53.62 54 GLN B N 1
ATOM 3033 C CA . GLN B 1 54 ? -19.688 13.781 30.266 1 53.62 54 GLN B CA 1
ATOM 3034 C C . GLN B 1 54 ? -18.562 14.758 29.938 1 53.62 54 GLN B C 1
ATOM 3036 O O . GLN B 1 54 ? -18.406 15.164 28.781 1 53.62 54 GLN B O 1
ATOM 3041 N N . TYR B 1 55 ? -17.922 15.109 31.016 1 53.66 55 TYR B N 1
ATOM 3042 C CA . TYR B 1 55 ? -16.766 15.977 30.812 1 53.66 55 TYR B CA 1
ATOM 3043 C C . TYR B 1 55 ? -15.727 15.305 29.922 1 53.66 55 TYR B C 1
ATOM 3045 O O . TYR B 1 55 ? -15.156 15.938 29.031 1 53.66 55 TYR B O 1
ATOM 3053 N N . ASN B 1 56 ? -15.477 14.086 30.359 1 55.44 56 ASN B N 1
ATOM 3054 C CA . ASN B 1 56 ? -14.484 13.375 29.562 1 55.44 56 ASN B CA 1
ATOM 3055 C C . ASN B 1 56 ? -14.961 13.195 28.125 1 55.44 56 ASN B C 1
ATOM 3057 O O . ASN B 1 56 ? -14.164 13.266 27.188 1 55.44 56 ASN B O 1
ATOM 3061 N N . ARG B 1 57 ? -16.219 12.758 28 1 55.09 57 ARG B N 1
ATOM 3062 C CA . ARG B 1 57 ? -16.844 12.648 26.688 1 55.09 57 ARG B CA 1
ATOM 3063 C C . ARG B 1 57 ? -16.797 13.984 25.953 1 55.09 57 ARG B C 1
ATOM 3065 O O . ARG B 1 57 ? -16.641 14.016 24.734 1 55.09 57 ARG B O 1
ATOM 3072 N N . LYS B 1 58 ? -17.031 15.031 26.672 1 59.38 58 LYS B N 1
ATOM 3073 C CA . LYS B 1 58 ? -17.016 16.344 26.047 1 59.38 58 LYS B CA 1
ATOM 3074 C C . LYS B 1 58 ? -15.625 16.719 25.562 1 59.38 58 LYS B C 1
ATOM 3076 O O . LYS B 1 58 ? -15.477 17.453 24.578 1 59.38 58 LYS B O 1
ATOM 3081 N N . ILE B 1 59 ? -14.711 15.82 26.031 1 84.94 59 ILE B N 1
ATOM 3082 C CA . ILE B 1 59 ? -13.32 16.141 25.719 1 84.94 59 ILE B CA 1
ATOM 3083 C C . ILE B 1 59 ? -12.859 15.312 24.531 1 84.94 59 ILE B C 1
ATOM 3085 O O . ILE B 1 59 ? -12.289 15.859 23.578 1 84.94 59 ILE B O 1
ATOM 3089 N N . ILE B 1 60 ? -13.203 14.023 24.484 1 93.44 60 ILE B N 1
ATOM 3090 C CA . ILE B 1 60 ? -12.781 13.164 23.391 1 93.44 60 ILE B CA 1
ATOM 3091 C C . ILE B 1 60 ? -13.867 13.141 22.312 1 93.44 60 ILE B C 1
ATOM 3093 O O . ILE B 1 60 ? -14.953 12.594 22.531 1 93.44 60 ILE B O 1
ATOM 3097 N N . LEU B 1 61 ? -13.602 13.703 21.203 1 96.62 61 LEU B N 1
ATOM 3098 C CA . LEU B 1 61 ? -14.57 13.82 20.109 1 96.62 61 LEU B CA 1
ATOM 3099 C C . LEU B 1 61 ? -14.523 12.594 19.219 1 96.62 61 LEU B C 1
ATOM 3101 O O . LEU B 1 61 ? -15.523 12.258 18.562 1 96.62 61 LEU B O 1
ATOM 3105 N N . SER B 1 62 ? -13.414 11.938 19.062 1 96.19 62 SER B N 1
ATOM 3106 C CA . SER B 1 62 ? -13.203 10.734 18.266 1 96.19 62 SER B CA 1
ATOM 3107 C C . SER B 1 62 ? -12.016 9.93 18.766 1 96.19 62 SER B C 1
ATOM 3109 O O . SER B 1 62 ? -10.992 10.5 19.156 1 96.19 62 SER B O 1
ATOM 3111 N N . ASN B 1 63 ? -12.18 8.625 18.734 1 95.81 63 ASN B N 1
ATOM 3112 C CA . ASN B 1 63 ? -11.078 7.762 19.156 1 95.81 63 ASN B CA 1
ATOM 3113 C C . ASN B 1 63 ? -10.047 7.605 18.047 1 95.81 63 ASN B C 1
ATOM 3115 O O . ASN B 1 63 ? -8.891 7.258 18.312 1 95.81 63 ASN B O 1
ATOM 3119 N N . ASP B 1 64 ? -10.492 7.812 16.859 1 96.94 64 ASP B N 1
ATOM 3120 C CA . ASP B 1 64 ? -9.594 7.676 15.719 1 96.94 64 ASP B CA 1
ATOM 3121 C C . ASP B 1 64 ? -10.133 8.422 14.5 1 96.94 64 ASP B C 1
ATOM 3123 O O . ASP B 1 64 ? -11.07 7.949 13.852 1 96.94 64 ASP B O 1
ATOM 3127 N N . ILE B 1 65 ? -9.484 9.453 14.133 1 97.5 65 ILE B N 1
ATOM 3128 C CA . ILE B 1 65 ? -9.984 10.258 13.023 1 97.5 65 ILE B CA 1
ATOM 3129 C C . ILE B 1 65 ? -9.664 9.562 11.703 1 97.5 65 ILE B C 1
ATOM 3131 O O . ILE B 1 65 ? -10.219 9.914 10.656 1 97.5 65 ILE B O 1
ATOM 3135 N N . SER B 1 66 ? -8.758 8.594 11.703 1 97.06 66 SER B N 1
ATOM 3136 C CA . SER B 1 66 ? -8.398 7.895 10.469 1 97.06 66 SER B CA 1
ATOM 3137 C C . SER B 1 66 ? -9.336 6.719 10.211 1 97.06 66 SER B C 1
ATOM 3139 O O . SER B 1 66 ? -9.289 6.102 9.148 1 97.06 66 SER B O 1
ATOM 3141 N N . ASN B 1 67 ? -10.133 6.352 11.156 1 96 67 ASN B N 1
ATOM 3142 C CA . ASN B 1 67 ? -11.062 5.234 11.055 1 96 67 ASN B CA 1
ATOM 3143 C C . ASN B 1 67 ? -10.352 3.941 10.664 1 96 67 ASN B C 1
ATOM 3145 O O . ASN B 1 67 ? -10.797 3.229 9.766 1 96 67 ASN B O 1
ATOM 3149 N N . GLY B 1 68 ? -9.258 3.729 11.328 1 95.69 68 GLY B N 1
ATOM 3150 C CA . GLY B 1 68 ? -8.547 2.465 11.195 1 95.69 68 GLY B CA 1
ATOM 3151 C C . GLY B 1 68 ? -7.57 2.449 10.039 1 95.69 68 GLY B C 1
ATOM 3152 O O . GLY B 1 68 ? -7.004 1.403 9.711 1 95.69 68 GLY B O 1
ATOM 3153 N N . ARG B 1 69 ? -7.32 3.559 9.422 1 96.44 69 ARG B N 1
ATOM 3154 C CA . ARG B 1 69 ? -6.492 3.578 8.219 1 96.44 69 ARG B CA 1
ATOM 3155 C C . ARG B 1 69 ? -5.02 3.744 8.57 1 96.44 69 ARG B C 1
ATOM 3157 O O . ARG B 1 69 ? -4.141 3.402 7.777 1 96.44 69 ARG B O 1
ATOM 3164 N N . GLU B 1 70 ? -4.785 4.32 9.734 1 96.56 70 GLU B N 1
ATOM 3165 C CA . GLU B 1 70 ? -3.412 4.441 10.219 1 96.56 70 GLU B CA 1
ATOM 3166 C C . GLU B 1 70 ? -3.064 3.305 11.18 1 96.56 70 GLU B C 1
ATOM 3168 O O . GLU B 1 70 ? -3.953 2.721 11.805 1 96.56 70 GLU B O 1
ATOM 3173 N N . LEU B 1 71 ? -1.773 3.037 11.25 1 94.44 71 LEU B N 1
ATOM 3174 C CA . LEU B 1 71 ? -1.315 1.991 12.156 1 94.44 71 LEU B CA 1
ATOM 3175 C C . LEU B 1 71 ? -1.777 2.27 13.578 1 94.44 71 LEU B C 1
ATOM 3177 O O . LEU B 1 71 ? -2.236 1.36 14.273 1 94.44 71 LEU B O 1
ATOM 3181 N N . ASN B 1 72 ? -1.551 3.471 14 1 95.75 72 ASN B N 1
ATOM 3182 C CA . ASN B 1 72 ? -1.994 3.912 15.32 1 95.75 72 ASN B CA 1
ATOM 3183 C C . ASN B 1 72 ? -3.172 4.879 15.227 1 95.75 72 ASN B C 1
ATOM 3185 O O . ASN B 1 72 ? -3.176 5.773 14.375 1 95.75 72 ASN B O 1
ATOM 3189 N N . PRO B 1 73 ? -4.168 4.625 16.047 1 96.75 73 PRO B N 1
ATOM 3190 C CA . PRO B 1 73 ? -5.305 5.551 16.031 1 96.75 73 PRO B CA 1
ATOM 3191 C C . PRO B 1 73 ? -4.906 6.98 16.391 1 96.75 73 PRO B C 1
ATOM 3193 O O . PRO B 1 73 ? -3.98 7.18 17.188 1 96.75 73 PRO B O 1
ATOM 3196 N N . ILE B 1 74 ? -5.605 7.906 15.859 1 98 74 ILE B N 1
ATOM 3197 C CA . ILE B 1 74 ? -5.398 9.32 16.156 1 98 74 ILE B CA 1
ATOM 3198 C C . ILE B 1 74 ? -6.637 9.891 16.844 1 98 74 ILE B C 1
ATOM 3200 O O . ILE B 1 74 ? -7.629 10.203 16.172 1 98 74 ILE B O 1
ATOM 3204 N N . GLN B 1 75 ? -6.539 10.078 18.125 1 97.75 75 GLN B N 1
ATOM 3205 C CA . GLN B 1 75 ? -7.66 10.57 18.906 1 97.75 75 GLN B CA 1
ATOM 3206 C C . GLN B 1 75 ? -7.863 12.07 18.719 1 97.75 75 GLN B C 1
ATOM 3208 O O . GLN B 1 75 ? -6.898 12.812 18.531 1 97.75 75 GLN B O 1
ATOM 3213 N N . CYS B 1 76 ? -9.086 12.516 18.688 1 98.5 76 CYS B N 1
ATOM 3214 C CA . CYS B 1 76 ? -9.445 13.922 18.594 1 98.5 76 CYS B CA 1
ATOM 3215 C C . CYS B 1 76 ? -10.023 14.43 19.906 1 98.5 76 CYS B C 1
ATOM 3217 O O . CYS B 1 76 ? -11.008 13.883 20.422 1 98.5 76 CYS B O 1
ATOM 3219 N N . ILE B 1 77 ? -9.398 15.516 20.391 1 97.69 77 ILE B N 1
ATOM 3220 C CA . ILE B 1 77 ? -9.852 16.047 21.688 1 97.69 77 ILE B CA 1
ATOM 3221 C C . ILE B 1 77 ? -10.078 17.547 21.578 1 97.69 77 ILE B C 1
ATOM 3223 O O . ILE B 1 77 ? -9.398 18.234 20.797 1 97.69 77 ILE B O 1
ATOM 3227 N N . ASN B 1 78 ? -11.008 18.062 22.25 1 97.12 78 ASN B N 1
ATOM 3228 C CA . ASN B 1 78 ? -11.289 19.5 22.344 1 97.12 78 ASN B CA 1
ATOM 3229 C C . ASN B 1 78 ? -11.609 19.906 23.781 1 97.12 78 ASN B C 1
ATOM 3231 O O . ASN B 1 78 ? -12.664 19.547 24.312 1 97.12 78 ASN B O 1
ATOM 3235 N N . ILE B 1 79 ? -10.75 20.672 24.344 1 94.12 79 ILE B N 1
ATOM 3236 C CA . ILE B 1 79 ? -10.969 21.172 25.703 1 94.12 79 ILE B CA 1
ATOM 3237 C C . ILE B 1 79 ? -11.055 22.703 25.688 1 94.12 79 ILE B C 1
ATOM 3239 O O . ILE B 1 79 ? -10.906 23.344 26.719 1 94.12 79 ILE B O 1
ATOM 3243 N N . ILE B 1 80 ? -11.164 23.281 24.594 1 94.06 80 ILE B N 1
ATOM 3244 C CA . ILE B 1 80 ? -11.07 24.734 24.422 1 94.06 80 ILE B CA 1
ATOM 3245 C C . ILE B 1 80 ? -12.461 25.312 24.188 1 94.06 80 ILE B C 1
ATOM 3247 O O . ILE B 1 80 ? -12.844 26.312 24.812 1 94.06 80 ILE B O 1
ATOM 3251 N N . ASP B 1 81 ? -13.234 24.734 23.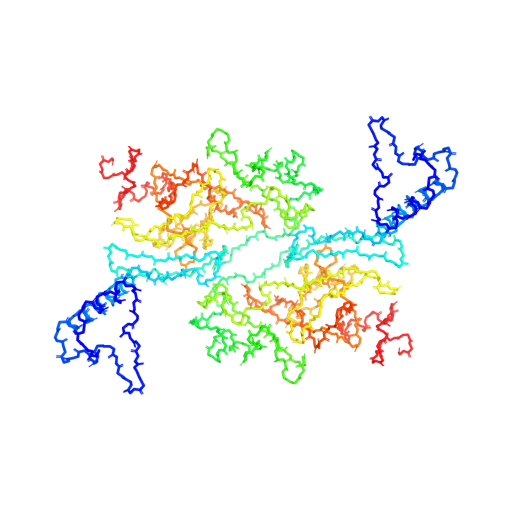266 1 94.31 81 ASP B N 1
ATOM 3252 C CA . ASP B 1 81 ? -14.547 25.25 22.875 1 94.31 81 ASP B CA 1
ATOM 3253 C C . ASP B 1 81 ? -15.492 24.109 22.5 1 94.31 81 ASP B C 1
ATOM 3255 O O . ASP B 1 81 ? -15.297 22.969 22.938 1 94.31 81 ASP B O 1
ATOM 3259 N N . ASP B 1 82 ? -16.547 24.422 21.672 1 93.94 82 ASP B N 1
ATOM 3260 C CA . ASP B 1 82 ? -17.562 23.406 21.375 1 93.94 82 ASP B CA 1
ATOM 3261 C C . ASP B 1 82 ? -17.469 22.953 19.922 1 93.94 82 ASP B C 1
ATOM 3263 O O . ASP B 1 82 ? -18.422 22.359 19.406 1 93.94 82 ASP B O 1
ATOM 3267 N N . GLU B 1 83 ? -16.344 23.297 19.328 1 95 83 GLU B N 1
ATOM 3268 C CA . GLU B 1 83 ? -16.172 22.875 17.953 1 95 83 GLU B CA 1
ATOM 3269 C C . GLU B 1 83 ? -16.172 21.359 17.812 1 95 83 GLU B C 1
ATOM 3271 O O . GLU B 1 83 ? -15.469 20.672 18.562 1 95 83 GLU B O 1
ATOM 3276 N N . PRO B 1 84 ? -17.031 20.812 16.969 1 96.25 84 PRO B N 1
ATOM 3277 C CA . PRO B 1 84 ? -17 19.359 16.75 1 96.25 84 PRO B CA 1
ATOM 3278 C C . PRO B 1 84 ? -15.758 18.891 15.992 1 96.25 84 PRO B C 1
ATOM 3280 O O . PRO B 1 84 ? -15.008 19.719 15.469 1 96.25 84 PRO B O 1
ATOM 3283 N N . LYS B 1 85 ? -15.547 17.531 15.984 1 96.44 85 LYS B N 1
ATOM 3284 C CA . LYS B 1 85 ? -14.43 17.016 15.203 1 96.44 85 LYS B CA 1
ATOM 3285 C C . LYS B 1 85 ? -14.547 17.422 13.734 1 96.44 85 LYS B C 1
ATOM 3287 O O . LYS B 1 85 ? -15.648 17.594 13.219 1 96.44 85 LYS B O 1
ATOM 3292 N N . PRO B 1 86 ? -13.461 17.531 13.078 1 96.12 86 PRO B N 1
ATOM 3293 C CA . PRO B 1 86 ? -13.531 17.844 11.648 1 96.12 86 PRO B CA 1
ATOM 3294 C C . PRO B 1 86 ? -14.172 16.719 10.844 1 96.12 86 PRO B C 1
ATOM 3296 O O . PRO B 1 86 ? -13.82 15.547 11.008 1 96.12 86 PRO B O 1
ATOM 3299 N N . THR B 1 87 ? -15.141 17.016 9.961 1 93.25 87 THR B N 1
ATOM 3300 C CA . THR B 1 87 ? -15.844 16 9.18 1 93.25 87 THR B CA 1
ATOM 3301 C C . THR B 1 87 ? -15.898 16.391 7.707 1 93.25 87 THR B C 1
ATOM 3303 O O . THR B 1 87 ? -16.406 15.641 6.879 1 93.25 87 THR B O 1
ATOM 3306 N N . ASN B 1 88 ? -15.344 17.484 7.336 1 94.06 88 ASN B N 1
ATOM 3307 C CA . ASN B 1 88 ? -15.508 18.016 5.988 1 94.06 88 ASN B CA 1
ATOM 3308 C C . ASN B 1 88 ? -14.406 17.531 5.051 1 94.06 88 ASN B C 1
ATOM 3310 O O . ASN B 1 88 ? -14 18.266 4.137 1 94.06 88 ASN B O 1
ATOM 3314 N N . PHE B 1 89 ? -13.867 16.422 5.309 1 96.44 89 PHE B N 1
ATOM 3315 C CA . PHE B 1 89 ? -12.867 15.852 4.418 1 96.44 89 PHE B CA 1
ATOM 3316 C C . PHE B 1 89 ? -12.852 14.328 4.531 1 96.44 89 PHE B C 1
ATOM 3318 O O . PHE B 1 89 ? -13.383 13.766 5.492 1 96.44 89 PHE B O 1
ATOM 3325 N N . ASN B 1 90 ? -12.328 13.664 3.521 1 96.94 90 ASN B N 1
ATOM 3326 C CA . ASN B 1 90 ? -12.094 12.227 3.516 1 96.94 90 ASN B CA 1
ATOM 3327 C C . ASN B 1 90 ? -10.648 11.891 3.896 1 96.94 90 ASN B C 1
ATOM 3329 O O . ASN B 1 90 ? -9.711 12.414 3.297 1 96.94 90 ASN B O 1
ATOM 3333 N N . TYR B 1 91 ? -10.555 11.078 4.953 1 97.81 91 TYR B N 1
ATOM 3334 C CA . TYR B 1 91 ? -9.211 10.68 5.371 1 97.81 91 TYR B CA 1
ATOM 3335 C C . TYR B 1 91 ? -8.609 9.68 4.398 1 97.81 91 TYR B C 1
ATOM 3337 O O . TYR B 1 91 ? -9.156 8.586 4.207 1 97.81 91 TYR B O 1
ATOM 3345 N N . VAL B 1 92 ? -7.523 10.031 3.793 1 97.62 92 VAL B N 1
ATOM 3346 C CA . VAL B 1 92 ? -6.828 9.141 2.865 1 97.62 92 VAL B CA 1
ATOM 3347 C C . VAL B 1 92 ? -5.379 8.961 3.309 1 97.62 92 VAL B C 1
ATOM 3349 O O . VAL B 1 92 ? -4.816 9.828 3.982 1 97.62 92 VAL B O 1
ATOM 3352 N N . THR B 1 93 ? -4.812 7.863 2.93 1 97.25 93 THR B N 1
ATOM 3353 C CA . THR B 1 93 ? -3.451 7.566 3.361 1 97.25 93 THR B CA 1
ATOM 3354 C C . THR B 1 93 ? -2.496 7.551 2.172 1 97.25 93 THR B C 1
ATOM 3356 O O . THR B 1 93 ? -1.336 7.156 2.305 1 97.25 93 THR B O 1
ATOM 3359 N N . ASP B 1 94 ? -3.008 7.879 1.022 1 96.69 94 ASP B N 1
ATOM 3360 C CA . ASP B 1 94 ? -2.203 8.008 -0.188 1 96.69 94 ASP B CA 1
ATOM 3361 C C . ASP B 1 94 ? -2.682 9.18 -1.042 1 96.69 94 ASP B C 1
ATOM 3363 O O . ASP B 1 94 ? -3.822 9.633 -0.909 1 96.69 94 ASP B O 1
ATOM 3367 N N . TYR B 1 95 ? -1.755 9.633 -1.882 1 97.31 95 TYR B N 1
ATOM 3368 C CA . TYR B 1 95 ? -2.123 10.695 -2.811 1 97.31 95 TYR B CA 1
ATOM 3369 C C . TYR B 1 95 ? -3.223 10.234 -3.76 1 97.31 95 TYR B C 1
ATOM 3371 O O . TYR B 1 95 ? -3.309 9.047 -4.09 1 97.31 95 TYR B O 1
ATOM 3379 N N . CYS B 1 96 ? -4.062 11.133 -4.125 1 97.62 96 CYS B N 1
ATOM 3380 C CA . CYS B 1 96 ? -5.141 10.781 -5.043 1 97.62 96 CYS B CA 1
ATOM 3381 C C . CYS B 1 96 ? -5.305 11.836 -6.125 1 97.62 96 CYS B C 1
ATOM 3383 O O . CYS B 1 96 ? -4.758 12.938 -6.012 1 97.62 96 CYS B O 1
ATOM 3385 N N . VAL B 1 97 ? -5.965 11.469 -7.188 1 96.88 97 VAL B N 1
ATOM 3386 C CA . VAL B 1 97 ? -6.242 12.375 -8.297 1 96.88 97 VAL B CA 1
ATOM 3387 C C . VAL B 1 97 ? -7.746 12.43 -8.555 1 96.88 97 VAL B C 1
ATOM 3389 O O . VAL B 1 97 ? -8.453 11.445 -8.328 1 96.88 97 VAL B O 1
ATOM 3392 N N . THR B 1 98 ? -8.227 13.57 -8.953 1 95.69 98 THR B N 1
ATOM 3393 C CA . THR B 1 98 ? -9.625 13.742 -9.312 1 95.69 98 THR B CA 1
ATOM 3394 C C . THR B 1 98 ? -9.766 14.07 -10.797 1 95.69 98 THR B C 1
ATOM 3396 O O . THR B 1 98 ? -10.875 14.023 -11.344 1 95.69 98 THR B O 1
ATOM 3399 N N . SER B 1 99 ? -8.695 14.422 -11.422 1 92.38 99 SER B N 1
ATOM 3400 C CA . SER B 1 99 ? -8.641 14.703 -12.852 1 92.38 99 SER B CA 1
ATOM 3401 C C . SER B 1 99 ? -7.617 13.812 -13.547 1 92.38 99 SER B C 1
ATOM 3403 O O . SER B 1 99 ? -6.98 12.969 -12.914 1 92.38 99 SER B O 1
ATOM 3405 N N . ASP B 1 100 ? -7.594 14.008 -14.82 1 88.75 100 ASP B N 1
ATOM 3406 C CA . ASP B 1 100 ? -6.695 13.156 -15.594 1 88.75 100 ASP B CA 1
ATOM 3407 C C . ASP B 1 100 ? -5.254 13.656 -15.5 1 88.75 100 ASP B C 1
ATOM 3409 O O . ASP B 1 100 ? -4.797 14.414 -16.359 1 88.75 100 ASP B O 1
ATOM 3413 N N . ILE B 1 101 ? -4.648 13.336 -14.477 1 90.69 101 ILE B N 1
ATOM 3414 C CA . ILE B 1 101 ? -3.227 13.609 -14.289 1 90.69 101 ILE B CA 1
ATOM 3415 C C . ILE B 1 101 ? -2.418 12.344 -14.562 1 90.69 101 ILE B C 1
ATOM 3417 O O . ILE B 1 101 ? -2.654 11.305 -13.938 1 90.69 101 ILE B O 1
ATOM 3421 N N . ASN B 1 102 ? -1.58 12.438 -15.469 1 89 102 ASN B N 1
ATOM 3422 C CA . ASN B 1 102 ? -0.768 11.289 -15.844 1 89 102 ASN B CA 1
ATOM 3423 C C . ASN B 1 102 ? 0.539 11.242 -15.055 1 89 102 ASN B C 1
ATOM 3425 O O . ASN B 1 102 ? 1.441 12.047 -15.297 1 89 102 ASN B O 1
ATOM 3429 N N . ILE B 1 103 ? 0.619 10.359 -14.156 1 93 103 ILE B N 1
ATOM 3430 C CA . ILE B 1 103 ? 1.848 10.102 -13.414 1 93 103 ILE B CA 1
ATOM 3431 C C . ILE B 1 103 ? 2.609 8.945 -14.047 1 93 103 ILE B C 1
ATOM 3433 O O . ILE B 1 103 ? 2.037 7.883 -14.305 1 93 103 ILE B O 1
ATOM 3437 N N . ASP B 1 104 ? 3.846 9.141 -14.391 1 95.19 104 ASP B N 1
ATOM 3438 C CA . ASP B 1 104 ? 4.648 8.039 -14.914 1 95.19 104 ASP B CA 1
ATOM 3439 C C . ASP B 1 104 ? 4.91 6.992 -13.828 1 95.19 104 ASP B C 1
ATOM 3441 O O . ASP B 1 104 ? 5.816 7.152 -13.016 1 95.19 104 ASP B O 1
ATOM 3445 N N . ASN B 1 105 ? 4.137 5.977 -13.898 1 94.44 105 ASN B N 1
ATOM 3446 C CA . ASN B 1 105 ? 4.273 4.902 -12.922 1 94.44 105 ASN B CA 1
ATOM 3447 C C . ASN B 1 105 ? 4.797 3.623 -13.57 1 94.44 105 ASN B C 1
ATOM 3449 O O . ASN B 1 105 ? 4.594 2.529 -13.031 1 94.44 105 ASN B O 1
ATOM 3453 N N . ARG B 1 106 ? 5.422 3.76 -14.797 1 96.5 106 ARG B N 1
ATOM 3454 C CA . ARG B 1 106 ? 5.992 2.592 -15.461 1 96.5 106 ARG B CA 1
ATOM 3455 C C . ARG B 1 106 ? 7.148 2.01 -14.648 1 96.5 106 ARG B C 1
ATOM 3457 O O . ARG B 1 106 ? 8.047 2.742 -14.227 1 96.5 106 ARG B O 1
ATOM 3464 N N . ILE B 1 107 ? 7.031 0.729 -14.406 1 97.25 107 ILE B N 1
ATOM 3465 C CA . ILE B 1 107 ? 8.062 0.07 -13.609 1 97.25 107 ILE B CA 1
ATOM 3466 C C . ILE B 1 107 ? 9.414 0.187 -14.32 1 97.25 107 ILE B C 1
ATOM 3468 O O . ILE B 1 107 ? 10.453 0.24 -13.664 1 97.25 107 ILE B O 1
ATOM 3472 N N . THR B 1 108 ? 9.438 0.307 -15.609 1 96.12 108 THR B N 1
ATOM 3473 C CA . THR B 1 108 ? 10.656 0.382 -16.406 1 96.12 108 THR B CA 1
ATOM 3474 C C . THR B 1 108 ? 11.312 1.753 -16.266 1 96.12 108 THR B C 1
ATOM 3476 O O . THR B 1 108 ? 12.461 1.939 -16.672 1 96.12 108 THR B O 1
ATOM 3479 N N . SER B 1 109 ? 10.609 2.736 -15.688 1 96.12 109 SER B N 1
ATOM 3480 C CA . SER B 1 109 ? 11.148 4.078 -15.508 1 96.12 109 SER B CA 1
ATOM 3481 C C . SER B 1 109 ? 11.906 4.191 -14.188 1 96.12 109 SER B C 1
ATOM 3483 O O . SER B 1 109 ? 12.523 5.223 -13.906 1 96.12 109 SER B O 1
ATOM 3485 N N . LEU B 1 110 ? 11.906 3.135 -13.414 1 96.94 110 LEU B N 1
ATOM 3486 C CA . LEU B 1 110 ? 12.531 3.17 -12.094 1 96.94 110 LEU B CA 1
ATOM 3487 C C . LEU B 1 110 ? 14.016 2.838 -12.188 1 96.94 110 LEU B C 1
ATOM 3489 O O . LEU B 1 110 ? 14.398 1.864 -12.844 1 96.94 110 LEU B O 1
ATOM 3493 N N . ASN B 1 111 ? 14.805 3.709 -11.633 1 95.81 111 ASN B N 1
ATOM 3494 C CA . ASN B 1 111 ? 16.188 3.332 -11.336 1 95.81 111 ASN B CA 1
ATOM 3495 C C . ASN B 1 111 ? 16.266 2.471 -10.086 1 95.81 111 ASN B C 1
ATOM 3497 O O . ASN B 1 111 ? 15.734 2.832 -9.039 1 95.81 111 ASN B O 1
ATOM 3501 N N . SER B 1 112 ? 16.906 1.312 -10.219 1 96.12 112 SER B N 1
ATOM 3502 C CA . SER B 1 112 ? 16.875 0.349 -9.117 1 96.12 112 SER B CA 1
ATOM 3503 C C . SER B 1 112 ? 18.281 -0.134 -8.766 1 96.12 112 SER B C 1
ATOM 3505 O O . SER B 1 112 ? 19.203 -0 -9.57 1 96.12 112 SER B O 1
ATOM 3507 N N . CYS B 1 113 ? 18.406 -0.678 -7.594 1 95.81 113 CYS B N 1
ATOM 3508 C CA . CYS B 1 113 ? 19.703 -1.18 -7.152 1 95.81 113 CYS B CA 1
ATOM 3509 C C . CYS B 1 113 ? 19.766 -2.699 -7.234 1 95.81 113 CYS B C 1
ATOM 3511 O O . CYS B 1 113 ? 18.734 -3.354 -7.395 1 95.81 113 CYS B O 1
ATOM 3513 N N . THR B 1 114 ? 20.953 -3.207 -7.199 1 93.75 114 THR B N 1
ATOM 3514 C CA . THR B 1 114 ? 21.188 -4.648 -7.16 1 93.75 114 THR B CA 1
ATOM 3515 C C . THR B 1 11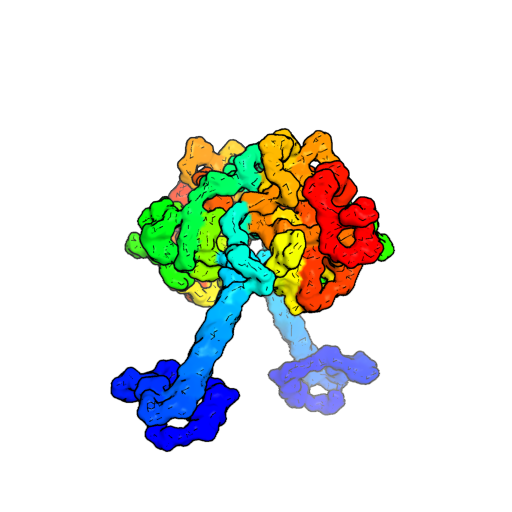4 ? 21.938 -5.039 -5.887 1 93.75 114 THR B C 1
ATOM 3517 O O . THR B 1 114 ? 22.734 -5.977 -5.898 1 93.75 114 THR B O 1
ATOM 3520 N N . CYS B 1 115 ? 21.625 -4.258 -4.91 1 93.25 115 CYS B N 1
ATOM 3521 C CA . CYS B 1 115 ? 22.344 -4.465 -3.652 1 93.25 115 CYS B CA 1
ATOM 3522 C C . CYS B 1 115 ? 21.922 -5.773 -2.996 1 93.25 115 CYS B C 1
ATOM 3524 O O . CYS B 1 115 ? 20.75 -6.156 -3.064 1 93.25 115 CYS B O 1
ATOM 3526 N N . GLU B 1 116 ? 22.844 -6.414 -2.398 1 87 116 GLU B N 1
ATOM 3527 C CA . GLU B 1 116 ? 22.562 -7.602 -1.6 1 87 116 GLU B CA 1
ATOM 3528 C C . GLU B 1 116 ? 22.625 -7.289 -0.107 1 87 116 GLU B C 1
ATOM 3530 O O . GLU B 1 116 ? 22.172 -8.086 0.717 1 87 116 GLU B O 1
ATOM 3535 N N . ASP B 1 117 ? 23.109 -6.113 0.171 1 80 117 ASP B N 1
ATOM 3536 C CA . ASP B 1 117 ? 23.25 -5.66 1.553 1 80 117 ASP B CA 1
ATOM 3537 C C . ASP B 1 117 ? 22.141 -4.672 1.916 1 80 117 ASP B C 1
ATOM 3539 O O . ASP B 1 117 ? 21.062 -4.684 1.308 1 80 117 ASP B O 1
ATOM 3543 N N . ASN B 1 118 ? 22.406 -3.809 2.93 1 87.62 118 ASN B N 1
ATOM 3544 C CA . ASN B 1 118 ? 21.375 -2.951 3.494 1 87.62 118 ASN B CA 1
ATOM 3545 C C . ASN B 1 118 ? 21.375 -1.566 2.855 1 87.62 118 ASN B C 1
ATOM 3547 O O . ASN B 1 118 ? 20.797 -0.622 3.402 1 87.62 118 ASN B O 1
ATOM 3551 N N . CYS B 1 119 ? 21.984 -1.442 1.68 1 91.56 119 CYS B N 1
ATOM 3552 C CA . CYS B 1 119 ? 21.984 -0.233 0.864 1 91.56 119 CYS B CA 1
ATOM 3553 C C . CYS B 1 119 ? 22.578 0.943 1.631 1 91.56 119 CYS B C 1
ATOM 3555 O O . CYS B 1 119 ? 22.125 2.078 1.481 1 91.56 119 CYS B O 1
ATOM 3557 N N . THR B 1 120 ? 23.469 0.632 2.617 1 78.19 120 THR B N 1
ATOM 3558 C CA . THR B 1 120 ? 24.156 1.695 3.342 1 78.19 120 THR B CA 1
ATOM 3559 C C . THR B 1 120 ? 25.391 2.166 2.57 1 78.19 120 THR B C 1
ATOM 3561 O O . THR B 1 120 ? 25.938 3.238 2.85 1 78.19 120 THR B O 1
ATOM 3564 N N . VAL B 1 121 ? 25.734 1.346 1.689 1 65.75 121 VAL B N 1
ATOM 3565 C CA . VAL B 1 121 ? 27.031 1.536 1.076 1 65.75 121 VAL B CA 1
ATOM 3566 C C . VAL B 1 121 ? 26.922 2.52 -0.087 1 65.75 121 VAL B C 1
ATOM 3568 O O . VAL B 1 121 ? 25.859 2.648 -0.699 1 65.75 121 VAL B O 1
ATOM 3571 N N . THR B 1 122 ? 27.859 3.273 -0.253 1 68.31 122 THR B N 1
ATOM 3572 C CA . THR B 1 122 ? 28.016 4.293 -1.286 1 68.31 122 THR B CA 1
ATOM 3573 C C . THR B 1 122 ? 27.859 3.682 -2.676 1 68.31 122 THR B C 1
ATOM 3575 O O . THR B 1 122 ? 27.578 4.391 -3.641 1 68.31 122 THR B O 1
ATOM 3578 N N . ASP B 1 123 ? 27.578 2.412 -2.719 1 83.25 123 ASP B N 1
ATOM 3579 C CA . ASP B 1 123 ? 27.531 1.883 -4.078 1 83.25 123 ASP B CA 1
ATOM 3580 C C . ASP B 1 123 ? 26.094 1.554 -4.488 1 83.25 123 ASP B C 1
ATOM 3582 O O . ASP B 1 123 ? 25.859 1.09 -5.605 1 83.25 123 ASP B O 1
ATOM 3586 N N . CYS B 1 124 ? 25.172 1.856 -3.678 1 92.06 124 CYS B N 1
ATOM 3587 C CA . CYS B 1 124 ? 23.766 1.645 -4.027 1 92.06 124 CYS B CA 1
ATOM 3588 C C . CYS B 1 124 ? 23.312 2.639 -5.094 1 92.06 124 CYS B C 1
ATOM 3590 O O . CYS B 1 124 ? 23.469 3.848 -4.926 1 92.06 124 CYS B O 1
ATOM 3592 N N . ALA B 1 125 ? 22.797 2.182 -6.152 1 93.25 125 ALA B N 1
ATOM 3593 C CA . ALA B 1 125 ? 22.359 3.027 -7.262 1 93.25 125 ALA B CA 1
ATOM 3594 C C . ALA B 1 125 ? 21.328 4.055 -6.801 1 93.25 125 ALA B C 1
ATOM 3596 O O . ALA B 1 125 ? 21.328 5.199 -7.262 1 93.25 125 ALA B O 1
ATOM 3597 N N . CYS B 1 126 ? 20.453 3.664 -5.91 1 94.19 126 CYS B N 1
ATOM 3598 C CA . CYS B 1 126 ? 19.422 4.562 -5.402 1 94.19 126 CYS B CA 1
ATOM 3599 C C . CYS B 1 126 ? 20.031 5.676 -4.559 1 94.19 126 CYS B C 1
ATOM 3601 O O . CYS B 1 126 ? 19.656 6.84 -4.691 1 94.19 126 CYS B O 1
ATOM 3603 N N . VAL B 1 127 ? 21 5.293 -3.773 1 90.56 127 VAL B N 1
ATOM 3604 C CA . VAL B 1 127 ? 21.688 6.258 -2.924 1 90.56 127 VAL B CA 1
ATOM 3605 C C . VAL B 1 127 ? 22.5 7.223 -3.787 1 90.56 127 VAL B C 1
ATOM 3607 O O . VAL B 1 127 ? 22.547 8.422 -3.516 1 90.56 127 VAL B O 1
ATOM 3610 N N . LYS B 1 128 ? 23.016 6.688 -4.812 1 89.06 128 LYS B N 1
ATOM 3611 C CA . LYS B 1 128 ? 23.812 7.516 -5.715 1 89.06 128 LYS B CA 1
ATOM 3612 C C . LYS B 1 128 ? 22.938 8.547 -6.422 1 89.06 128 LYS B C 1
ATOM 3614 O O . LYS B 1 128 ? 23.391 9.664 -6.699 1 89.06 128 LYS B O 1
ATOM 3619 N N . ASN B 1 129 ? 21.766 8.148 -6.676 1 88.31 129 ASN B N 1
ATOM 3620 C CA . ASN B 1 129 ? 20.828 9.086 -7.297 1 88.31 129 ASN B CA 1
ATOM 3621 C C . ASN B 1 129 ? 20.578 10.289 -6.398 1 88.31 129 ASN B C 1
ATOM 3623 O O . ASN B 1 129 ? 20.188 11.359 -6.879 1 88.31 129 ASN B O 1
ATOM 3627 N N . THR B 1 130 ? 20.75 10.125 -5.031 1 84.81 130 THR B N 1
ATOM 3628 C CA . THR B 1 130 ? 20.578 11.211 -4.07 1 84.81 130 THR B CA 1
ATOM 3629 C C . THR B 1 130 ? 21.922 11.789 -3.648 1 84.81 130 THR B C 1
ATOM 3631 O O . THR B 1 130 ? 21.984 12.609 -2.727 1 84.81 130 THR B O 1
ATOM 3634 N N . SER B 1 131 ? 23 11.367 -4.203 1 81.69 131 SER B N 1
ATOM 3635 C CA . SER B 1 131 ? 24.359 11.828 -3.959 1 81.69 131 SER B CA 1
ATOM 3636 C C . SER B 1 131 ? 25 11.07 -2.801 1 81.69 131 SER B C 1
ATOM 3638 O O . SER B 1 131 ? 26.141 10.633 -2.9 1 81.69 131 SER B O 1
ATOM 3640 N N . LYS B 1 132 ? 24.219 10.883 -1.72 1 82.31 132 LYS B N 1
ATOM 3641 C CA . LYS B 1 132 ? 24.734 10.125 -0.583 1 82.31 132 LYS B CA 1
ATOM 3642 C C . LYS B 1 132 ? 23.594 9.477 0.198 1 82.31 132 LYS B C 1
ATOM 3644 O O . LYS B 1 132 ? 22.422 9.688 -0.115 1 82.31 132 LYS B O 1
ATOM 3649 N N . SER B 1 133 ? 24.094 8.68 1.155 1 84.75 133 SER B N 1
ATOM 3650 C CA . SER B 1 133 ? 23.109 8.117 2.061 1 84.75 133 SER B CA 1
ATOM 3651 C C . SER B 1 133 ? 22.625 9.156 3.066 1 84.75 133 SER B C 1
ATOM 3653 O O . SER B 1 133 ? 23.422 9.75 3.787 1 84.75 133 SER B O 1
ATOM 3655 N N . TRP B 1 134 ? 21.359 9.281 3.125 1 88.19 134 TRP B N 1
ATOM 3656 C CA . TRP B 1 134 ? 20.828 10.344 3.967 1 88.19 134 TRP B CA 1
ATOM 3657 C C . TRP B 1 134 ? 20.203 9.773 5.238 1 88.19 134 TRP B C 1
ATOM 3659 O O . TRP B 1 134 ? 19.906 10.508 6.184 1 88.19 134 TRP B O 1
ATOM 3669 N N . TYR B 1 135 ? 20.078 8.445 5.281 1 92.06 135 TYR B N 1
ATOM 3670 C CA . TYR B 1 135 ? 19.531 7.812 6.473 1 92.06 135 TYR B CA 1
ATOM 3671 C C . TYR B 1 135 ? 20.609 7.086 7.254 1 92.06 135 TYR B C 1
ATOM 3673 O O . TYR B 1 135 ? 21.484 6.438 6.668 1 92.06 135 TYR B O 1
ATOM 3681 N N . ASP B 1 136 ? 20.547 7.199 8.531 1 91.38 136 ASP B N 1
ATOM 3682 C CA . ASP B 1 136 ? 21.453 6.41 9.359 1 91.38 136 ASP B CA 1
ATOM 3683 C C . ASP B 1 136 ? 20.891 5.012 9.609 1 91.38 136 ASP B C 1
ATOM 3685 O O . ASP B 1 136 ? 19.891 4.617 9 1 91.38 136 ASP B O 1
ATOM 3689 N N . GLU B 1 137 ? 21.453 4.238 10.469 1 88.44 137 GLU B N 1
ATOM 3690 C CA . GLU B 1 137 ? 21.094 2.84 10.695 1 88.44 137 GLU B CA 1
ATOM 3691 C C . GLU B 1 137 ? 19.719 2.719 11.352 1 88.44 137 GLU B C 1
ATOM 3693 O O . GLU B 1 137 ? 19.062 1.686 11.242 1 88.44 137 GLU B O 1
ATOM 3698 N N . ASP B 1 138 ? 19.297 3.809 11.977 1 90.75 138 ASP B N 1
ATOM 3699 C CA . ASP B 1 138 ? 18 3.795 12.648 1 90.75 138 ASP B CA 1
ATOM 3700 C C . ASP B 1 138 ? 16.922 4.406 11.766 1 90.75 138 ASP B C 1
ATOM 3702 O O . ASP B 1 138 ? 15.789 4.598 12.203 1 90.75 138 ASP B O 1
ATOM 3706 N N . GLY B 1 139 ? 17.266 4.73 10.539 1 92.69 139 GLY B N 1
ATOM 3707 C CA . GLY B 1 139 ? 16.281 5.297 9.617 1 92.69 139 GLY B CA 1
ATOM 3708 C C . GLY B 1 139 ? 16.031 6.773 9.859 1 92.69 139 GLY B C 1
ATOM 3709 O O . GLY B 1 139 ? 14.945 7.281 9.555 1 92.69 139 GLY B O 1
ATOM 3710 N N . ARG B 1 140 ? 16.984 7.406 10.469 1 94.31 140 ARG B N 1
ATOM 3711 C CA . ARG B 1 140 ? 16.859 8.836 10.711 1 94.31 140 ARG B CA 1
ATOM 3712 C C . ARG B 1 140 ? 17.641 9.641 9.688 1 94.31 140 ARG B C 1
ATOM 3714 O O . ARG B 1 140 ? 18.75 9.25 9.305 1 94.31 140 ARG B O 1
ATOM 3721 N N . LEU B 1 141 ? 17 10.711 9.289 1 92.88 141 LEU B N 1
ATOM 3722 C CA . LEU B 1 141 ? 17.688 11.609 8.359 1 92.88 141 LEU B CA 1
ATOM 3723 C C . LEU B 1 141 ? 18.859 12.297 9.039 1 92.88 141 LEU B C 1
ATOM 3725 O O . LEU B 1 141 ? 18.734 12.836 10.141 1 92.88 141 LEU B O 1
ATOM 3729 N N . VAL B 1 142 ? 20.031 12.18 8.43 1 83.88 142 VAL B N 1
ATOM 3730 C CA . VAL B 1 142 ? 21.219 12.812 8.969 1 83.88 142 VAL B CA 1
ATOM 3731 C C . VAL B 1 142 ? 21.578 14.047 8.141 1 83.88 142 VAL B C 1
ATOM 3733 O O . VAL B 1 142 ? 22.312 13.953 7.16 1 83.88 142 VAL B O 1
ATOM 3736 N N . PRO B 1 143 ? 20.844 15.219 8.359 1 65.44 143 PRO B N 1
ATOM 3737 C CA . PRO B 1 143 ? 21.109 16.406 7.535 1 65.44 143 PRO B CA 1
ATOM 3738 C C . PRO B 1 143 ? 22.391 17.125 7.941 1 65.44 143 PRO B C 1
ATOM 3740 O O . PRO B 1 143 ? 22.719 17.188 9.133 1 65.44 143 PRO B O 1
ATOM 3743 N N . TYR B 1 144 ? 23.594 17.094 7.359 1 61.53 144 TYR B N 1
ATOM 3744 C CA . TYR B 1 144 ? 24.703 17.953 7.754 1 61.53 144 TYR B CA 1
ATOM 3745 C C . TYR B 1 144 ? 24.703 19.25 6.965 1 61.53 144 TYR B C 1
ATOM 3747 O O . TYR B 1 144 ? 24.719 19.234 5.73 1 61.53 144 TYR B O 1
ATOM 3755 N N . PRO B 1 145 ? 24.859 20.219 7.742 1 57 145 PRO B N 1
ATOM 3756 C CA . PRO B 1 145 ? 24.75 20.594 9.156 1 57 145 PRO B CA 1
ATOM 3757 C C . PRO B 1 145 ? 23.312 20.75 9.617 1 57 145 PRO B C 1
ATOM 3759 O O . PRO B 1 145 ? 23.016 20.625 10.812 1 57 145 PRO B O 1
ATOM 3762 N N . ASP B 1 146 ? 22.281 21.188 8.719 1 67.12 146 ASP B N 1
ATOM 3763 C CA . ASP B 1 146 ? 20.891 21.406 9.102 1 67.12 146 ASP B CA 1
ATOM 3764 C C . ASP B 1 146 ? 19.938 21.031 7.961 1 67.12 146 ASP B C 1
ATOM 3766 O O . ASP B 1 146 ? 20.328 20.281 7.055 1 67.12 146 ASP B O 1
ATOM 3770 N N . PHE B 1 147 ? 18.844 20.859 8.141 1 78.25 147 PHE B N 1
ATOM 3771 C CA . PHE B 1 147 ? 17.781 20.531 7.199 1 78.25 147 PHE B CA 1
ATOM 3772 C C . PHE B 1 147 ? 17.688 21.562 6.082 1 78.25 147 PHE B C 1
ATOM 3774 O O . PHE B 1 147 ? 16.719 21.609 5.34 1 78.25 147 PHE B O 1
ATOM 3781 N N . VAL B 1 148 ? 18.953 22.25 6.09 1 73 148 VAL B N 1
ATOM 3782 C CA . VAL B 1 148 ? 19 23.25 5.023 1 73 148 VAL B CA 1
ATOM 3783 C C . VAL B 1 148 ? 19.438 22.594 3.719 1 73 148 VAL B C 1
ATOM 3785 O O . VAL B 1 148 ? 20.406 21.828 3.697 1 73 148 VAL B O 1
ATOM 3788 N N . ASP B 1 149 ? 18.719 22.672 2.66 1 76.75 149 ASP B N 1
ATOM 3789 C CA . ASP B 1 149 ? 19.047 22.281 1.296 1 76.75 149 ASP B CA 1
ATOM 3790 C C . ASP B 1 149 ? 19.062 20.75 1.153 1 76.75 149 ASP B C 1
ATOM 3792 O O . ASP B 1 149 ? 19.984 20.188 0.552 1 76.75 149 ASP B O 1
ATOM 3796 N N . VAL B 1 150 ? 18.328 20.125 1.92 1 78.25 150 VAL B N 1
ATOM 3797 C CA . VAL B 1 150 ? 18.188 18.688 1.692 1 78.25 150 VAL B CA 1
ATOM 3798 C C . VAL B 1 150 ? 17.609 18.438 0.299 1 78.25 150 VAL B C 1
ATOM 3800 O O . VAL B 1 150 ? 16.578 19 -0.061 1 78.25 150 VAL B O 1
ATOM 3803 N N . PRO B 1 151 ? 18.375 17.656 -0.438 1 86.62 151 PRO B N 1
ATOM 3804 C CA . PRO B 1 151 ? 17.859 17.375 -1.786 1 86.62 151 PRO B CA 1
ATOM 3805 C C . PRO B 1 151 ? 16.672 16.422 -1.788 1 86.62 151 PRO B C 1
ATOM 3807 O O . PRO B 1 151 ? 16.234 15.977 -0.725 1 86.62 151 PRO B O 1
ATOM 3810 N N . MET B 1 152 ? 16.219 16.219 -2.965 1 91.69 152 MET B N 1
ATOM 3811 C CA . MET B 1 152 ? 15.234 15.148 -3.137 1 91.69 152 MET B CA 1
ATOM 3812 C C . MET B 1 152 ? 15.875 13.781 -2.881 1 91.69 152 MET B C 1
ATOM 3814 O O . MET B 1 152 ? 17 13.531 -3.309 1 91.69 152 MET B O 1
ATOM 3818 N N . ILE B 1 153 ? 15.219 12.984 -2.166 1 93.88 153 ILE B N 1
ATOM 3819 C CA . ILE B 1 153 ? 15.758 11.68 -1.798 1 93.88 153 ILE B CA 1
ATOM 3820 C C . ILE B 1 153 ? 15.047 10.586 -2.584 1 93.88 153 ILE B C 1
ATOM 3822 O O . ILE B 1 153 ? 13.82 10.57 -2.664 1 93.88 153 ILE B O 1
ATOM 3826 N N . PHE B 1 154 ? 15.82 9.688 -3.139 1 95.88 154 PHE B N 1
ATOM 3827 C CA . PHE B 1 154 ? 15.305 8.508 -3.822 1 95.88 154 PHE B CA 1
ATOM 3828 C C . PHE B 1 154 ? 15.469 7.266 -2.955 1 95.88 154 PHE B C 1
ATOM 3830 O O . PHE B 1 154 ? 16.578 6.746 -2.805 1 95.88 154 PHE B O 1
ATOM 3837 N N . GLU B 1 155 ? 14.406 6.797 -2.434 1 96.75 155 GLU B N 1
ATOM 3838 C CA . GLU B 1 155 ? 14.445 5.531 -1.707 1 96.75 155 GLU B CA 1
ATOM 3839 C C . GLU B 1 155 ? 14.445 4.344 -2.666 1 96.75 155 GLU B C 1
ATOM 3841 O O . GLU B 1 155 ? 14.102 4.488 -3.842 1 96.75 155 GLU B O 1
ATOM 3846 N N . CYS B 1 156 ? 14.875 3.217 -2.092 1 96.81 156 CYS B N 1
ATOM 3847 C CA . CYS B 1 156 ? 14.773 1.991 -2.875 1 96.81 156 CYS B CA 1
ATOM 3848 C C . CYS B 1 156 ? 13.32 1.69 -3.23 1 96.81 156 CYS B C 1
ATOM 3850 O O . CYS B 1 156 ? 12.406 2.104 -2.52 1 96.81 156 CYS B O 1
ATOM 3852 N N . ASN B 1 157 ? 13.109 0.964 -4.32 1 97.25 157 ASN B N 1
ATOM 3853 C CA . ASN B 1 157 ? 11.781 0.831 -4.914 1 97.25 157 ASN B CA 1
ATOM 3854 C C . ASN B 1 157 ? 11.492 -0.612 -5.316 1 97.25 157 ASN B C 1
ATOM 3856 O O . ASN B 1 157 ? 12.305 -1.506 -5.074 1 97.25 157 ASN B O 1
ATOM 3860 N N . PRO B 1 158 ? 10.32 -0.891 -5.914 1 96.44 158 PRO B N 1
ATOM 3861 C CA . PRO B 1 158 ? 9.891 -2.266 -6.176 1 96.44 158 PRO B CA 1
ATOM 3862 C C . PRO B 1 158 ? 10.82 -3.004 -7.133 1 96.44 158 PRO B C 1
ATOM 3864 O O . PRO B 1 158 ? 10.82 -4.238 -7.176 1 96.44 158 PRO B O 1
ATOM 3867 N N . MET B 1 159 ? 11.602 -2.332 -7.863 1 96.94 159 MET B N 1
ATOM 3868 C CA . MET B 1 159 ? 12.477 -2.955 -8.852 1 96.94 159 MET B CA 1
ATOM 3869 C C . MET B 1 159 ? 13.82 -3.311 -8.242 1 96.94 159 MET B C 1
ATOM 3871 O O . MET B 1 159 ? 14.625 -4.016 -8.859 1 96.94 159 MET B O 1
ATOM 3875 N N . CYS B 1 160 ? 14.055 -2.822 -7.012 1 96.69 160 CYS B N 1
ATOM 3876 C CA . CYS B 1 160 ? 15.344 -3.045 -6.375 1 96.69 160 CYS B CA 1
ATOM 3877 C C . CYS B 1 160 ? 15.5 -4.5 -5.945 1 96.69 160 CYS B C 1
ATOM 3879 O O . CYS B 1 160 ? 14.523 -5.137 -5.539 1 96.69 160 CYS B O 1
ATOM 3881 N N . SER B 1 161 ? 16.672 -4.965 -5.941 1 94.5 161 SER B N 1
ATOM 3882 C CA . SER B 1 161 ? 16.969 -6.34 -5.547 1 94.5 161 SER B CA 1
ATOM 3883 C C . SER B 1 161 ? 17.25 -6.438 -4.051 1 94.5 161 SER B C 1
ATOM 3885 O O . SER B 1 161 ? 17.297 -7.535 -3.494 1 94.5 161 SER B O 1
ATOM 3887 N N . CYS B 1 162 ? 17.469 -5.34 -3.457 1 95.12 162 CYS B N 1
ATOM 3888 C CA . CYS B 1 162 ? 17.781 -5.348 -2.033 1 95.12 162 CYS B CA 1
ATOM 3889 C C . CYS B 1 162 ? 16.625 -5.949 -1.228 1 95.12 162 CYS B C 1
ATOM 3891 O O . CYS B 1 162 ? 15.5 -6.051 -1.721 1 95.12 162 CYS B O 1
ATOM 3893 N N . ASN B 1 163 ? 17.016 -6.406 -0.007 1 95.38 163 ASN B N 1
ATOM 3894 C CA . ASN B 1 163 ? 15.992 -6.914 0.899 1 95.38 163 ASN B CA 1
ATOM 3895 C C . ASN B 1 163 ? 15.164 -5.785 1.505 1 95.38 163 ASN B C 1
ATOM 3897 O O . ASN B 1 163 ? 15.695 -4.93 2.211 1 95.38 163 ASN B O 1
ATOM 3901 N N . ALA B 1 164 ? 13.898 -5.828 1.212 1 96.06 164 ALA B N 1
ATOM 3902 C CA . ALA B 1 164 ? 13.031 -4.711 1.584 1 96.06 164 ALA B CA 1
ATOM 3903 C C . ALA B 1 164 ? 12.953 -4.559 3.1 1 96.06 164 ALA B C 1
ATOM 3905 O O . ALA B 1 164 ? 12.766 -3.453 3.611 1 96.06 164 ALA B O 1
ATOM 3906 N N . LEU B 1 165 ? 13.133 -5.57 3.846 1 93.75 165 LEU B N 1
ATOM 3907 C CA . LEU B 1 165 ? 13.008 -5.551 5.301 1 93.75 165 LEU B CA 1
ATOM 3908 C C . LEU B 1 165 ? 14.258 -4.957 5.941 1 93.75 165 LEU B C 1
ATOM 3910 O O . LEU B 1 165 ? 14.164 -4.215 6.922 1 93.75 165 LEU B O 1
ATOM 3914 N N . THR B 1 166 ? 15.398 -5.203 5.363 1 93.69 166 THR B N 1
ATOM 3915 C CA . THR B 1 166 ? 16.641 -4.809 6.012 1 93.69 166 THR B CA 1
ATOM 3916 C C . THR B 1 166 ? 17.234 -3.582 5.332 1 93.69 166 THR B C 1
ATOM 3918 O O . THR B 1 166 ? 18.234 -3.021 5.809 1 93.69 166 THR B O 1
ATOM 3921 N N . CYS B 1 167 ? 16.656 -3.156 4.246 1 95.19 167 CYS B N 1
ATOM 3922 C CA . CYS B 1 167 ? 17.156 -2.021 3.48 1 95.19 167 CYS B CA 1
ATOM 3923 C C . CYS B 1 167 ? 17.125 -0.743 4.309 1 95.19 167 CYS B C 1
ATOM 3925 O O . CYS B 1 167 ? 16.062 -0.37 4.832 1 95.19 167 CYS B O 1
ATOM 3927 N N . ASN B 1 168 ? 18.234 -0.032 4.332 1 94.06 168 ASN B N 1
ATOM 3928 C CA . ASN B 1 168 ? 18.312 1.202 5.105 1 94.06 168 ASN B CA 1
ATOM 3929 C C . ASN B 1 168 ? 17.812 2.4 4.305 1 94.06 168 ASN B C 1
ATOM 3931 O O . ASN B 1 168 ? 17.609 3.482 4.855 1 94.06 168 ASN B O 1
ATOM 3935 N N . ASN B 1 169 ? 17.672 2.205 3.004 1 94.94 169 ASN B N 1
ATOM 3936 C CA . ASN B 1 169 ? 17.203 3.299 2.16 1 94.94 169 ASN B CA 1
ATOM 3937 C C . ASN B 1 169 ? 15.695 3.217 1.928 1 94.94 169 ASN B C 1
ATOM 3939 O O . ASN B 1 169 ? 15.195 3.664 0.892 1 94.94 169 ASN B O 1
ATOM 3943 N N . ARG B 1 170 ? 14.992 2.512 2.793 1 96.19 170 ARG B N 1
ATOM 3944 C CA . ARG B 1 170 ? 13.539 2.479 2.873 1 96.19 170 ARG B CA 1
ATOM 3945 C C . ARG B 1 170 ? 13.055 3.006 4.223 1 96.19 170 ARG B C 1
ATOM 3947 O O . ARG B 1 170 ? 13.109 2.295 5.227 1 96.19 170 ARG B O 1
ATOM 3954 N N . VAL B 1 171 ? 12.547 4.223 4.191 1 96.88 171 VAL B N 1
ATOM 3955 C CA . VAL B 1 171 ? 12.156 4.824 5.461 1 96.88 171 VAL B CA 1
ATOM 3956 C C . VAL B 1 171 ? 10.719 5.324 5.375 1 96.88 171 VAL B C 1
ATOM 3958 O O . VAL B 1 171 ? 9.836 4.812 6.066 1 96.88 171 VAL B O 1
ATOM 3961 N N . VAL B 1 172 ? 10.43 6.215 4.457 1 97.75 172 VAL B N 1
ATOM 3962 C CA . VAL B 1 172 ? 9.117 6.832 4.344 1 97.75 172 VAL B CA 1
ATOM 3963 C C . VAL B 1 172 ? 8.086 5.781 3.918 1 97.75 172 VAL B C 1
ATOM 3965 O O . VAL B 1 172 ? 6.957 5.777 4.41 1 97.75 172 VAL B O 1
ATOM 3968 N N . GLN B 1 173 ? 8.516 4.895 3.09 1 97 173 GLN B N 1
ATOM 3969 C CA . GLN B 1 173 ? 7.609 3.898 2.527 1 97 173 GLN B CA 1
ATOM 3970 C C . GLN B 1 173 ? 7.199 2.873 3.58 1 97 173 GLN B C 1
ATOM 3972 O O . GLN B 1 173 ? 6.258 2.104 3.371 1 97 173 GLN B O 1
ATOM 3977 N N . ARG B 1 174 ? 7.84 2.865 4.707 1 95 174 ARG B N 1
ATOM 3978 C CA . ARG B 1 174 ? 7.477 1.937 5.773 1 95 174 ARG B CA 1
ATOM 3979 C C . ARG B 1 174 ? 6.336 2.49 6.617 1 95 174 ARG B C 1
ATOM 3981 O O . ARG B 1 174 ? 5.773 1.78 7.453 1 95 174 ARG B O 1
ATOM 3988 N N . GLY B 1 175 ? 5.938 3.707 6.371 1 92.75 175 GLY B N 1
ATOM 3989 C CA . GLY B 1 175 ? 4.785 4.285 7.043 1 92.75 175 GLY B CA 1
ATOM 3990 C C . GLY B 1 175 ? 5.121 4.891 8.391 1 92.75 175 GLY B C 1
ATOM 3991 O O . GLY B 1 175 ? 6.254 4.773 8.867 1 92.75 175 GLY B O 1
ATOM 3992 N N . LEU B 1 176 ? 4.156 5.52 8.914 1 90.5 176 LEU B N 1
ATOM 3993 C CA . LEU B 1 176 ? 4.371 6.18 10.203 1 90.5 176 LEU B CA 1
ATOM 3994 C C . LEU B 1 176 ? 4.176 5.195 11.352 1 90.5 176 LEU B C 1
ATOM 3996 O O . LEU B 1 176 ? 3.357 4.281 11.258 1 90.5 176 LEU B O 1
ATOM 4000 N N . THR B 1 177 ? 4.93 5.457 12.43 1 89.81 177 THR B N 1
ATOM 4001 C CA . THR B 1 177 ? 4.883 4.535 13.562 1 89.81 177 THR B CA 1
ATOM 4002 C C . THR B 1 177 ? 4.562 5.281 14.852 1 89.81 177 THR B C 1
ATOM 4004 O O . THR B 1 177 ? 4.191 4.668 15.852 1 89.81 177 THR B O 1
ATOM 4007 N N . GLN B 1 178 ? 4.629 6.539 14.844 1 94.44 178 GLN B N 1
ATOM 4008 C CA . GLN B 1 178 ? 4.449 7.316 16.062 1 94.44 178 GLN B CA 1
ATOM 4009 C C . GLN B 1 178 ? 2.967 7.484 16.391 1 94.44 178 GLN B C 1
ATOM 4011 O O . GLN B 1 178 ? 2.104 7.137 15.586 1 94.44 178 GLN B O 1
ATOM 4016 N N . ARG B 1 179 ? 2.744 7.973 17.594 1 97.56 179 ARG B N 1
ATOM 4017 C CA . ARG B 1 179 ? 1.387 8.211 18.078 1 97.56 179 ARG B CA 1
ATOM 4018 C C . ARG B 1 179 ? 1.09 9.703 18.156 1 97.56 179 ARG B C 1
ATOM 4020 O O . ARG B 1 179 ? 1.886 10.469 18.703 1 97.56 179 ARG B O 1
ATOM 4027 N N . PHE B 1 180 ? -0.03 10.055 17.641 1 98.5 180 PHE B N 1
ATOM 4028 C CA . PHE B 1 180 ? -0.4 11.461 17.547 1 98.5 180 PHE B CA 1
ATOM 4029 C C . PHE B 1 180 ? -1.801 11.688 18.109 1 98.5 180 PHE B C 1
ATOM 4031 O O . PHE B 1 180 ? -2.543 10.734 18.344 1 98.5 180 PHE B O 1
ATOM 4038 N N . GLN B 1 181 ? -2.068 12.906 18.312 1 98.44 181 GLN B N 1
ATOM 4039 C CA . GLN B 1 181 ? -3.395 13.336 18.734 1 98.44 181 GLN B CA 1
ATOM 4040 C C . GLN B 1 181 ? -3.783 14.648 18.062 1 98.44 181 GLN B C 1
ATOM 4042 O O . GLN B 1 181 ? -2.961 15.562 17.953 1 98.44 181 GLN B O 1
ATOM 4047 N N . LEU B 1 182 ? -4.977 14.68 17.531 1 98.81 182 LEU B N 1
ATOM 4048 C CA . LEU B 1 182 ? -5.574 15.914 17.047 1 98.81 182 LEU B CA 1
ATOM 4049 C C . LEU B 1 182 ? -6.199 16.703 18.203 1 98.81 182 LEU B C 1
ATOM 4051 O O . LEU B 1 182 ? -7.031 16.172 18.938 1 98.81 182 LEU B O 1
ATOM 4055 N N . PHE B 1 183 ? -5.824 17.969 18.344 1 98.38 183 PHE B N 1
ATOM 4056 C CA . PHE B 1 183 ? -6.332 18.75 19.469 1 98.38 183 PHE B CA 1
ATOM 4057 C C . PHE B 1 183 ? -6.754 20.141 19.016 1 98.38 183 PHE B C 1
ATOM 4059 O O . PHE B 1 183 ? -6.262 20.656 18 1 98.38 183 PHE B O 1
ATOM 4066 N N . ARG B 1 184 ? -7.645 20.703 19.719 1 97.94 184 ARG B N 1
ATOM 4067 C CA . ARG B 1 184 ? -8.102 22.078 19.469 1 97.94 184 ARG B CA 1
ATOM 4068 C C . ARG B 1 184 ? -7.148 23.094 20.078 1 97.94 184 ARG B C 1
ATOM 4070 O O . ARG B 1 184 ? -6.836 23.016 21.266 1 97.94 184 ARG B O 1
ATOM 4077 N N . THR B 1 185 ? -6.629 23.953 19.234 1 96.38 185 THR B N 1
ATOM 4078 C CA . THR B 1 185 ? -5.762 25.016 19.75 1 96.38 185 THR B CA 1
ATOM 4079 C C . THR B 1 185 ? -6.578 26.234 20.141 1 96.38 185 THR B C 1
ATOM 4081 O O . THR B 1 185 ? -7.75 26.359 19.781 1 96.38 185 THR B O 1
ATOM 4084 N N . GLU B 1 186 ? -6.008 27.094 20.859 1 93.5 186 GLU B N 1
ATOM 4085 C CA . GLU B 1 186 ? -6.699 28.297 21.312 1 93.5 186 GLU B CA 1
ATOM 4086 C C . GLU B 1 186 ? -6.949 29.266 20.156 1 93.5 186 GLU B C 1
ATOM 4088 O O . GLU B 1 186 ? -8.016 29.875 20.062 1 93.5 186 GLU B O 1
ATOM 4093 N N . LYS B 1 187 ? -5.949 29.281 19.219 1 92.31 187 LYS B N 1
ATOM 4094 C CA . LYS B 1 187 ? -6.043 30.375 18.25 1 92.31 187 LYS B CA 1
ATOM 4095 C C . LYS B 1 187 ? -5.828 29.891 16.828 1 92.31 187 LYS B C 1
ATOM 4097 O O . LYS B 1 187 ? -6.09 30.609 15.867 1 92.31 187 LYS B O 1
ATOM 4102 N N . LYS B 1 188 ? -5.367 28.703 16.594 1 94.38 188 LYS B N 1
ATOM 4103 C CA . LYS B 1 188 ? -4.973 28.266 15.266 1 94.38 188 LYS B CA 1
ATOM 4104 C C . LYS B 1 188 ? -5.914 27.188 14.742 1 94.38 188 LYS B C 1
ATOM 4106 O O . LYS B 1 188 ? -5.578 26.469 13.797 1 94.38 188 LYS B O 1
ATOM 4111 N N . GLY B 1 189 ? -7.062 27 15.43 1 95.88 189 GLY B N 1
ATOM 4112 C CA . GLY B 1 189 ? -7.934 25.906 15.055 1 95.88 189 GLY B CA 1
ATOM 4113 C C . GLY B 1 189 ? -7.469 24.562 15.586 1 95.88 189 GLY B C 1
ATOM 4114 O O . GLY B 1 189 ? -7.242 24.406 16.781 1 95.88 189 GLY B O 1
ATOM 4115 N N . TRP B 1 190 ? -7.32 23.641 14.68 1 97.88 190 TRP B N 1
ATOM 4116 C CA . TRP B 1 190 ? -6.867 22.297 15.078 1 97.88 190 TRP B CA 1
ATOM 4117 C C . TRP B 1 190 ? -5.359 22.172 14.891 1 97.88 190 TRP B C 1
ATOM 4119 O O . TRP B 1 190 ? -4.766 22.859 14.062 1 97.88 190 TRP B O 1
ATOM 4129 N N . GLY B 1 191 ? -4.746 21.344 15.688 1 98.44 191 GLY B N 1
ATOM 4130 C CA . GLY B 1 191 ? -3.33 21.016 15.602 1 98.44 191 GLY B CA 1
ATOM 4131 C C . GLY B 1 191 ? -3.029 19.562 15.883 1 98.44 191 GLY B C 1
ATOM 4132 O O . GLY B 1 191 ? -3.895 18.812 16.359 1 98.44 191 GLY B O 1
ATOM 4133 N N . ILE B 1 192 ? -1.886 19.156 15.562 1 98.81 192 ILE B N 1
ATOM 4134 C CA . ILE B 1 192 ? -1.42 17.797 15.828 1 98.81 192 ILE B CA 1
ATOM 4135 C C . ILE B 1 192 ? -0.286 17.844 16.859 1 98.81 192 ILE B C 1
ATOM 4137 O O . ILE B 1 192 ? 0.627 18.672 16.75 1 98.81 192 ILE B O 1
ATOM 4141 N N . LYS B 1 193 ? -0.393 16.969 17.828 1 98.62 193 LYS B N 1
ATOM 4142 C CA . LYS B 1 193 ? 0.713 16.812 18.766 1 98.62 193 LYS B CA 1
ATOM 4143 C C . LYS B 1 193 ? 1.156 15.359 18.859 1 98.62 193 LYS B C 1
ATOM 4145 O O . LYS B 1 193 ? 0.398 14.445 18.516 1 98.62 193 LYS B O 1
ATOM 4150 N N . THR B 1 194 ? 2.363 15.188 19.234 1 98.62 194 THR B N 1
ATOM 4151 C CA . THR B 1 194 ? 2.873 13.836 19.453 1 98.62 194 THR B CA 1
ATOM 4152 C C . THR B 1 194 ? 2.615 13.391 20.875 1 98.62 194 THR B C 1
ATOM 4154 O O . THR B 1 194 ? 2.691 14.195 21.812 1 98.62 194 THR B O 1
ATOM 4157 N N . LEU B 1 195 ? 2.365 12.117 21.031 1 97.38 195 LEU B N 1
ATOM 4158 C CA . LEU B 1 195 ? 2.135 11.578 22.375 1 97.38 195 LEU B CA 1
ATOM 4159 C C . LEU B 1 195 ? 3.43 11.039 22.969 1 97.38 195 LEU B C 1
ATOM 4161 O O . LEU B 1 195 ? 3.559 10.938 24.188 1 97.38 195 LEU B O 1
ATOM 4165 N N . ASN B 1 196 ? 4.406 10.695 22.109 1 97.31 196 ASN B N 1
ATOM 4166 C CA . ASN B 1 196 ? 5.723 10.227 22.516 1 97.31 196 ASN B CA 1
ATOM 4167 C C . ASN B 1 196 ? 6.832 11.133 22 1 97.31 196 ASN B C 1
ATOM 4169 O O . ASN B 1 196 ? 6.613 11.922 21.078 1 97.31 196 ASN B O 1
ATOM 4173 N N . ALA B 1 197 ? 7.961 11 22.609 1 97.94 197 ALA B N 1
ATOM 4174 C CA . ALA B 1 197 ? 9.117 11.742 22.109 1 97.94 197 ALA B CA 1
ATOM 4175 C C . ALA B 1 197 ? 9.516 11.273 20.719 1 97.94 197 ALA B C 1
ATOM 4177 O O . ALA B 1 197 ? 9.391 10.086 20.406 1 97.94 197 ALA B O 1
ATOM 4178 N N . ILE B 1 198 ? 9.914 12.203 19.922 1 97.94 198 ILE B N 1
ATOM 4179 C CA . ILE B 1 198 ? 10.43 11.922 18.578 1 97.94 198 ILE B CA 1
ATOM 4180 C C . ILE B 1 198 ? 11.875 12.406 18.469 1 97.94 198 ILE B C 1
ATOM 4182 O O . ILE B 1 198 ? 12.172 13.57 18.75 1 97.94 198 ILE B O 1
ATOM 4186 N N . VAL B 1 199 ? 12.75 11.562 18.047 1 96.5 199 VAL B N 1
ATOM 4187 C CA . VAL B 1 199 ? 14.172 11.883 17.953 1 96.5 199 VAL B CA 1
ATOM 4188 C C . VAL B 1 199 ? 14.43 12.672 16.672 1 96.5 199 VAL B C 1
ATOM 4190 O O . VAL B 1 199 ? 13.82 12.406 15.633 1 96.5 199 VAL B O 1
ATOM 4193 N N . ARG B 1 200 ? 15.352 13.602 16.766 1 96.25 200 ARG B N 1
ATOM 4194 C CA . ARG B 1 200 ? 15.758 14.367 15.602 1 96.25 200 ARG B CA 1
ATOM 4195 C C . ARG B 1 200 ? 16.062 13.445 14.422 1 96.25 200 ARG B C 1
ATOM 4197 O O . ARG B 1 200 ? 16.688 12.398 14.586 1 96.25 200 ARG B O 1
ATOM 4204 N N . GLY B 1 201 ? 15.531 13.812 13.227 1 95.62 201 GLY B N 1
ATOM 4205 C CA . GLY B 1 201 ? 15.812 13.07 12.016 1 95.62 201 GLY B CA 1
ATOM 4206 C C . GLY B 1 201 ? 14.773 12.008 11.711 1 95.62 201 GLY B C 1
ATOM 4207 O O . GLY B 1 201 ? 14.734 11.461 10.602 1 95.62 201 GLY B O 1
ATOM 4208 N N . SER B 1 202 ? 13.891 11.711 12.633 1 96.62 202 SER B N 1
ATOM 4209 C CA . SER B 1 202 ? 12.883 10.672 12.445 1 96.62 202 SER B CA 1
ATOM 4210 C C . SER B 1 202 ? 11.828 11.094 11.43 1 96.62 202 SER B C 1
ATOM 4212 O O . SER B 1 202 ? 11.43 12.266 11.391 1 96.62 202 SER B O 1
ATOM 4214 N N . PHE B 1 203 ? 11.469 10.086 10.633 1 97.88 203 PHE B N 1
ATOM 4215 C CA . PHE B 1 203 ? 10.289 10.289 9.805 1 97.88 203 PHE B CA 1
ATOM 4216 C C . PHE B 1 203 ? 9.039 10.422 10.664 1 97.88 203 PHE B C 1
ATOM 4218 O O . PHE B 1 203 ? 8.82 9.625 11.578 1 97.88 203 PHE B O 1
ATOM 4225 N N . VAL B 1 204 ? 8.258 11.445 10.344 1 98.31 204 VAL B N 1
ATOM 4226 C CA . VAL B 1 204 ? 7.09 11.719 11.18 1 98.31 204 VAL B CA 1
ATOM 4227 C C . VAL B 1 204 ? 5.816 11.375 10.406 1 98.31 204 VAL B C 1
ATOM 4229 O O . VAL B 1 204 ? 5.082 10.461 10.789 1 98.31 204 VAL B O 1
ATOM 4232 N N . CYS B 1 205 ? 5.559 12.062 9.297 1 98.31 205 CYS B N 1
ATOM 4233 C CA . CYS B 1 205 ? 4.387 11.781 8.477 1 98.31 205 CYS B CA 1
ATOM 4234 C C . CYS B 1 205 ? 4.535 12.391 7.09 1 98.31 205 CYS B C 1
ATOM 4236 O O . CYS B 1 205 ? 5.5 13.109 6.824 1 98.31 205 CYS B O 1
ATOM 4238 N N . GLU B 1 206 ? 3.652 12.039 6.227 1 98.38 206 GLU B N 1
ATOM 4239 C CA . GLU B 1 206 ? 3.549 12.656 4.91 1 98.38 206 GLU B CA 1
ATOM 4240 C C . GLU B 1 206 ? 2.436 13.703 4.879 1 98.38 206 GLU B C 1
ATOM 4242 O O . GLU B 1 206 ? 1.502 13.648 5.68 1 98.38 206 GLU B O 1
ATOM 4247 N N . TYR B 1 207 ? 2.645 14.68 4.043 1 98.56 207 TYR B N 1
ATOM 4248 C CA . TYR B 1 207 ? 1.518 15.531 3.666 1 98.56 207 TYR B CA 1
ATOM 4249 C C . TYR B 1 207 ? 0.753 14.93 2.492 1 98.56 207 TYR B C 1
ATOM 4251 O O . TYR B 1 207 ? 1.191 15.023 1.343 1 98.56 207 TYR B O 1
ATOM 4259 N N . ILE B 1 208 ? -0.43 14.367 2.799 1 98.5 208 ILE B N 1
ATOM 4260 C CA . ILE B 1 208 ? -1.177 13.602 1.803 1 98.5 208 ILE B CA 1
ATOM 4261 C C . ILE B 1 208 ? -2.408 14.398 1.366 1 98.5 208 ILE B C 1
ATOM 4263 O O . ILE B 1 208 ? -3.062 15.039 2.188 1 98.5 208 ILE B O 1
ATOM 4267 N N . GLY B 1 209 ? -2.709 14.258 0.045 1 98.25 209 GLY B N 1
ATOM 4268 C CA . GLY B 1 209 ? -3.9 14.906 -0.484 1 98.25 209 GLY B CA 1
ATOM 4269 C C . GLY B 1 209 ? -4.094 14.672 -1.971 1 98.25 209 GLY B C 1
ATOM 4270 O O . GLY B 1 209 ? -3.564 13.711 -2.529 1 98.25 209 GLY B O 1
ATOM 4271 N N . GLU B 1 210 ? -4.93 15.539 -2.492 1 97.81 210 GLU B N 1
ATOM 4272 C CA . GLU B 1 210 ? -5.234 15.531 -3.92 1 97.81 210 GLU B CA 1
ATOM 4273 C C . GLU B 1 210 ? -4.148 16.234 -4.723 1 97.81 210 GLU B C 1
ATOM 4275 O O . GLU B 1 210 ? -3.74 17.344 -4.379 1 97.81 210 GLU B O 1
ATOM 4280 N N . ILE B 1 211 ? -3.639 15.602 -5.777 1 97.06 211 ILE B N 1
ATOM 4281 C CA . ILE B 1 211 ? -2.732 16.266 -6.703 1 97.06 211 ILE B CA 1
ATOM 4282 C C . ILE B 1 211 ? -3.529 17.156 -7.66 1 97.06 211 ILE B C 1
ATOM 4284 O O . ILE B 1 211 ? -4.438 16.672 -8.344 1 97.06 211 ILE B O 1
ATOM 4288 N N . VAL B 1 212 ? -3.139 18.406 -7.695 1 95 212 VAL B N 1
ATOM 4289 C CA . VAL B 1 212 ? -3.902 19.375 -8.484 1 95 212 VAL B CA 1
ATOM 4290 C C . VAL B 1 212 ? -2.963 20.156 -9.398 1 95 212 VAL B C 1
ATOM 4292 O O . VAL B 1 212 ? -1.884 20.578 -8.977 1 95 212 VAL B O 1
ATOM 4295 N N . HIS B 1 213 ? -3.412 20.25 -10.594 1 92.5 213 HIS B N 1
ATOM 4296 C CA . HIS B 1 213 ? -2.699 21.125 -11.516 1 92.5 213 HIS B CA 1
ATOM 4297 C C . HIS B 1 213 ? -2.891 22.594 -11.148 1 92.5 213 HIS B C 1
ATOM 4299 O O . HIS B 1 213 ? -3.928 22.953 -10.594 1 92.5 213 HIS B O 1
ATOM 4305 N N . TYR B 1 214 ? -1.938 23.391 -11.555 1 86.81 214 TYR B N 1
ATOM 4306 C CA . TYR B 1 214 ? -1.957 24.797 -11.141 1 86.81 214 TYR B CA 1
ATOM 4307 C C . TYR B 1 214 ? -3.207 25.5 -11.656 1 86.81 214 TYR B C 1
ATOM 4309 O O . TYR B 1 214 ? -3.754 26.375 -10.984 1 86.81 214 TYR B O 1
ATOM 4317 N N . ILE B 1 215 ? -3.668 25.141 -12.852 1 86.25 215 ILE B N 1
ATOM 4318 C CA . ILE B 1 215 ? -4.855 25.75 -13.438 1 86.25 215 ILE B CA 1
ATOM 4319 C C . ILE B 1 215 ? -6.066 25.469 -12.547 1 86.25 215 ILE B C 1
ATOM 4321 O O . ILE B 1 215 ? -6.844 26.391 -12.258 1 86.25 215 ILE B O 1
ATOM 4325 N N . ASP B 1 216 ? -6.18 24.266 -12.094 1 88 216 ASP B N 1
ATOM 4326 C CA . ASP B 1 216 ? -7.277 23.906 -11.211 1 88 216 ASP B CA 1
ATOM 4327 C C . ASP B 1 216 ? -7.121 24.547 -9.836 1 88 216 ASP B C 1
ATOM 4329 O O . ASP B 1 216 ? -8.109 24.969 -9.227 1 88 216 ASP B O 1
ATOM 4333 N N . ALA B 1 217 ? -5.938 24.625 -9.391 1 86.06 217 ALA B N 1
ATOM 4334 C CA . ALA B 1 217 ? -5.633 25.219 -8.094 1 86.06 217 ALA B CA 1
ATOM 4335 C C . ALA B 1 217 ? -6.066 26.672 -8.055 1 86.06 217 ALA B C 1
ATOM 4337 O O . ALA B 1 217 ? -6.621 27.141 -7.051 1 86.06 217 ALA B O 1
ATOM 4338 N N . ASP B 1 218 ? -5.902 27.359 -9.102 1 84.06 218 ASP B N 1
ATOM 4339 C CA . ASP B 1 218 ? -6.227 28.781 -9.188 1 84.06 218 ASP B CA 1
ATOM 4340 C C . ASP B 1 218 ? -7.734 29.016 -9.125 1 84.06 218 ASP B C 1
ATOM 4342 O O . ASP B 1 218 ? -8.195 30.094 -8.75 1 84.06 218 ASP B O 1
ATOM 4346 N N . GLU B 1 219 ? -8.414 27.984 -9.469 1 87.25 219 GLU B N 1
ATOM 4347 C CA . GLU B 1 219 ? -9.867 28.109 -9.492 1 87.25 219 GLU B CA 1
ATOM 4348 C C . GLU B 1 219 ? -10.469 27.797 -8.125 1 87.25 219 GLU B C 1
ATOM 4350 O O . GLU B 1 219 ? -11.641 28.078 -7.879 1 87.25 219 GLU B O 1
ATOM 4355 N N . ARG B 1 220 ? -9.609 27.312 -7.293 1 87.5 220 ARG B N 1
ATOM 4356 C CA . ARG B 1 220 ? -10.125 26.953 -5.977 1 87.5 220 ARG B CA 1
ATOM 4357 C C . ARG B 1 220 ? -10.18 28.156 -5.051 1 87.5 220 ARG B C 1
ATOM 4359 O O . ARG B 1 220 ? -9.273 28.984 -5.047 1 87.5 220 ARG B O 1
ATOM 4366 N N . GLU B 1 221 ? -11.242 28.266 -4.332 1 81.94 221 GLU B N 1
ATOM 4367 C CA . GLU B 1 221 ? -11.469 29.406 -3.453 1 81.94 221 GLU B CA 1
ATOM 4368 C C . GLU B 1 221 ? -10.617 29.297 -2.189 1 81.94 221 GLU B C 1
ATOM 4370 O O . GLU B 1 221 ? -10.094 30.297 -1.705 1 81.94 221 GLU B O 1
ATOM 4375 N N . ASP B 1 222 ? -10.492 28.125 -1.739 1 84.06 222 ASP B N 1
ATOM 4376 C CA . ASP B 1 222 ? -9.781 27.906 -0.484 1 84.06 222 ASP B CA 1
ATOM 4377 C C . ASP B 1 222 ? -8.453 27.188 -0.727 1 84.06 222 ASP B C 1
ATOM 4379 O O . ASP B 1 222 ? -8.43 26.031 -1.115 1 84.06 222 ASP B O 1
ATOM 4383 N N . ASP B 1 223 ? -7.367 27.906 -0.536 1 81.88 223 ASP B N 1
ATOM 4384 C CA . ASP B 1 223 ? -6.035 27.359 -0.769 1 81.88 223 ASP B CA 1
ATOM 4385 C C . ASP B 1 223 ? -5.297 27.125 0.548 1 81.88 223 ASP B C 1
ATOM 4387 O O . ASP B 1 223 ? -4.066 27.078 0.575 1 81.88 223 ASP B O 1
ATOM 4391 N N . SER B 1 224 ? -6.035 26.953 1.606 1 86.38 224 SER B N 1
ATOM 4392 C CA . SER B 1 224 ? -5.457 26.875 2.943 1 86.38 224 SER B CA 1
ATOM 4393 C C . SER B 1 224 ? -4.699 25.562 3.143 1 86.38 224 SER B C 1
ATOM 4395 O O . SER B 1 224 ? -3.867 25.453 4.043 1 86.38 224 SER B O 1
ATOM 4397 N N . TYR B 1 225 ? -4.906 24.656 2.266 1 93.81 225 TYR B N 1
ATOM 4398 C CA . TYR B 1 225 ? -4.348 23.328 2.492 1 93.81 225 TYR B CA 1
ATOM 4399 C C . TYR B 1 225 ? -3.412 22.922 1.356 1 93.81 225 TYR B C 1
ATOM 4401 O O . TYR B 1 225 ? -3.102 21.75 1.188 1 93.81 225 TYR B O 1
ATOM 4409 N N . PHE B 1 226 ? -2.973 23.891 0.626 1 93.56 226 PHE B N 1
ATOM 4410 C CA . PHE B 1 226 ? -2.113 23.625 -0.52 1 93.56 226 PHE B CA 1
ATOM 4411 C C . PHE B 1 226 ? -0.666 23.453 -0.08 1 93.56 226 PHE B C 1
ATOM 4413 O O . PHE B 1 226 ? -0.168 24.203 0.755 1 93.56 226 PHE B O 1
ATOM 4420 N N . PHE B 1 227 ? -0.045 22.484 -0.583 1 95.06 227 PHE B N 1
ATOM 4421 C CA . PHE B 1 227 ? 1.405 22.328 -0.578 1 95.06 227 PHE B CA 1
ATOM 4422 C C . PHE B 1 227 ? 1.956 22.344 -1.999 1 95.06 227 PHE B C 1
ATOM 4424 O O . PHE B 1 227 ? 1.714 21.422 -2.773 1 95.06 227 PHE B O 1
ATOM 4431 N N . GLU B 1 228 ? 2.713 23.312 -2.367 1 91.56 228 GLU B N 1
ATOM 4432 C CA . GLU B 1 228 ? 3.223 23.453 -3.729 1 91.56 228 GLU B CA 1
ATOM 4433 C C . GLU B 1 228 ? 4.41 22.531 -3.971 1 91.56 228 GLU B C 1
ATOM 4435 O O . GLU B 1 228 ? 5.324 22.453 -3.145 1 91.56 228 GLU B O 1
ATOM 4440 N N . LEU B 1 229 ? 4.469 21.75 -5.062 1 90.56 229 LEU B N 1
ATOM 4441 C CA . LEU B 1 229 ? 5.539 20.812 -5.391 1 90.56 229 LEU B CA 1
ATOM 4442 C C . LEU B 1 229 ? 6.598 21.469 -6.262 1 90.56 229 LEU B C 1
ATOM 4444 O O . LEU B 1 229 ? 7.746 21.016 -6.305 1 90.56 229 LEU B O 1
ATOM 4448 N N . GLU B 1 230 ? 6.945 22.656 -6.441 1 72.25 230 GLU B N 1
ATOM 4449 C CA . GLU B 1 230 ? 7.836 23.562 -7.168 1 72.25 230 GLU B CA 1
ATOM 4450 C C . GLU B 1 230 ? 8.719 22.797 -8.148 1 72.25 230 GLU B C 1
ATOM 4452 O O . GLU B 1 230 ? 9.828 22.391 -7.809 1 72.25 230 GLU B O 1
ATOM 4457 N N . ASN B 1 231 ? 8.422 21.984 -8.953 1 61.88 231 ASN B N 1
ATOM 4458 C CA . ASN B 1 231 ? 9.523 21.312 -9.641 1 61.88 231 ASN B CA 1
ATOM 4459 C C . ASN B 1 231 ? 9.672 21.812 -11.078 1 61.88 231 ASN B C 1
ATOM 4461 O O . ASN B 1 231 ? 10.781 21.922 -11.586 1 61.88 231 ASN B O 1
ATOM 4465 N N . HIS B 1 232 ? 8.648 21.656 -11.938 1 63.72 232 HIS B N 1
ATOM 4466 C CA . HIS B 1 232 ? 8.906 21.719 -13.375 1 63.72 232 HIS B CA 1
ATOM 4467 C C . HIS B 1 232 ? 8.031 22.781 -14.031 1 63.72 232 HIS B C 1
ATOM 4469 O O . HIS B 1 232 ? 7.434 23.625 -13.352 1 63.72 232 HIS B O 1
ATOM 4475 N N . ASP B 1 233 ? 8.227 22.938 -15.305 1 65.06 233 ASP B N 1
ATOM 4476 C CA . ASP B 1 233 ? 7.484 23.828 -16.188 1 65.06 233 ASP B CA 1
ATOM 4477 C C . ASP B 1 233 ? 5.988 23.797 -15.867 1 65.06 233 ASP B C 1
ATOM 4479 O O . ASP B 1 233 ? 5.305 24.812 -15.992 1 65.06 233 ASP B O 1
ATOM 4483 N N . GLU B 1 234 ? 5.543 22.641 -15.344 1 76.62 234 GLU B N 1
ATOM 4484 C CA . GLU B 1 234 ? 4.172 22.516 -14.867 1 76.62 234 GLU B CA 1
ATOM 4485 C C . GLU B 1 234 ? 4.125 22.438 -13.344 1 76.62 234 GLU B C 1
ATOM 4487 O O . GLU B 1 234 ? 4.914 21.703 -12.734 1 76.62 234 GLU B O 1
ATOM 4492 N N . SER B 1 235 ? 3.314 23.312 -12.859 1 86.06 235 SER B N 1
ATOM 4493 C CA . SER B 1 235 ? 3.258 23.359 -11.406 1 86.06 235 SER B CA 1
ATOM 4494 C C . SER B 1 235 ? 2.098 22.547 -10.859 1 86.06 235 SER B C 1
ATOM 4496 O O . SER B 1 235 ? 1.002 22.547 -11.43 1 86.06 235 SER B O 1
ATOM 4498 N N . PHE B 1 236 ? 2.393 21.703 -9.93 1 93.81 236 PHE B N 1
ATOM 4499 C CA . PHE B 1 236 ? 1.395 20.906 -9.219 1 93.81 236 PHE B CA 1
ATOM 4500 C C . PHE B 1 236 ? 1.417 21.219 -7.727 1 93.81 236 PHE B C 1
ATOM 4502 O O . PHE B 1 236 ? 2.404 21.75 -7.211 1 93.81 236 PHE B O 1
ATOM 4509 N N . SER B 1 237 ? 0.277 21 -7.148 1 94.44 237 SER B N 1
ATOM 4510 C CA . SER B 1 237 ? 0.146 21.125 -5.699 1 94.44 237 SER B CA 1
ATOM 4511 C C . SER B 1 237 ? -0.592 19.938 -5.098 1 94.44 237 SER B C 1
ATOM 4513 O O . SER B 1 237 ? -1.284 19.203 -5.812 1 94.44 237 SER B O 1
ATOM 4515 N N . ILE B 1 238 ? -0.33 19.719 -3.887 1 96.88 238 ILE B N 1
ATOM 4516 C CA . ILE B 1 238 ? -1.153 18.797 -3.098 1 96.88 238 ILE B CA 1
ATOM 4517 C C . ILE B 1 238 ? -2.205 19.594 -2.326 1 96.88 238 ILE B C 1
ATOM 4519 O O . ILE B 1 238 ? -1.877 20.547 -1.615 1 96.88 238 ILE B O 1
ATOM 4523 N N . ASP B 1 239 ? -3.426 19.297 -2.516 1 97.38 239 ASP B N 1
ATOM 4524 C CA . ASP B 1 239 ? -4.523 19.906 -1.776 1 97.38 239 ASP B CA 1
ATOM 4525 C C . ASP B 1 239 ? -5.137 18.922 -0.781 1 97.38 239 ASP B C 1
ATOM 4527 O O . ASP B 1 239 ? -5.801 17.969 -1.178 1 97.38 239 ASP B O 1
ATOM 4531 N N . ALA B 1 240 ? -5.004 19.203 0.49 1 98.06 240 ALA B N 1
ATOM 4532 C CA . ALA B 1 240 ? -5.477 18.281 1.525 1 98.06 240 ALA B CA 1
ATOM 4533 C C . ALA B 1 240 ? -6.84 18.719 2.057 1 98.06 240 ALA B C 1
ATOM 4535 O O . ALA B 1 240 ? -7.273 18.25 3.115 1 98.06 240 ALA B O 1
ATOM 4536 N N . ARG B 1 241 ? -7.551 19.547 1.402 1 96.75 241 ARG B N 1
ATOM 4537 C CA . ARG B 1 241 ? -8.797 20.109 1.907 1 96.75 241 ARG B CA 1
ATOM 4538 C C . ARG B 1 241 ? -9.898 19.062 1.942 1 96.75 241 ARG B C 1
ATOM 4540 O O . ARG B 1 241 ? -10.508 18.828 2.988 1 96.75 241 ARG B O 1
ATOM 4547 N N . ARG B 1 242 ? -10.117 18.438 0.828 1 96.06 242 ARG B N 1
ATOM 4548 C CA . ARG B 1 242 ? -11.211 17.484 0.736 1 96.06 242 ARG B CA 1
ATOM 4549 C C . ARG B 1 242 ? -10.711 16.062 0.966 1 96.06 242 ARG B C 1
ATOM 4551 O O . ARG B 1 242 ? -11.445 15.211 1.482 1 96.06 242 ARG B O 1
ATOM 4558 N N . TYR B 1 243 ? -9.57 15.82 0.482 1 97.69 243 TYR B N 1
ATOM 4559 C CA . TYR B 1 243 ? -8.867 14.547 0.663 1 97.69 243 TYR B CA 1
ATOM 4560 C C . TYR B 1 243 ? -7.52 14.758 1.336 1 97.69 243 TYR B C 1
ATOM 4562 O O . TYR B 1 243 ? -6.652 15.453 0.797 1 97.69 243 TYR B O 1
ATOM 4570 N N . GLY B 1 244 ? -7.375 14.172 2.49 1 98.19 244 GLY B N 1
ATOM 4571 C CA . GLY B 1 244 ? -6.113 14.383 3.186 1 98.19 244 GLY B CA 1
ATOM 4572 C C . GLY B 1 244 ? -5.961 13.516 4.418 1 98.19 244 GLY B C 1
ATOM 4573 O O . GLY B 1 244 ? -6.922 12.891 4.871 1 98.19 244 GLY B O 1
ATOM 4574 N N . ASN B 1 245 ? -4.77 13.391 4.887 1 98.31 245 ASN B N 1
ATOM 4575 C CA . ASN B 1 245 ? -4.508 12.781 6.188 1 98.31 245 ASN B CA 1
ATOM 4576 C C . ASN B 1 245 ? -4.367 13.836 7.281 1 98.31 245 ASN B C 1
ATOM 4578 O O . ASN B 1 245 ? -4.707 15.008 7.074 1 98.31 245 ASN B O 1
ATOM 4582 N N . PHE B 1 246 ? -3.955 13.406 8.469 1 98.25 246 PHE B N 1
ATOM 4583 C CA . PHE B 1 246 ? -3.893 14.328 9.594 1 98.25 246 PHE B CA 1
ATOM 4584 C C . PHE B 1 246 ? -2.83 15.398 9.367 1 98.25 246 PHE B C 1
ATOM 4586 O O . PHE B 1 246 ? -2.799 16.406 10.062 1 98.25 246 PHE B O 1
ATOM 4593 N N . GLY B 1 247 ? -1.94 15.195 8.359 1 98.31 247 GLY B N 1
ATOM 4594 C CA . GLY B 1 247 ? -0.949 16.203 8.031 1 98.31 247 GLY B CA 1
ATOM 4595 C C . GLY B 1 247 ? -1.561 17.562 7.699 1 98.31 247 GLY B C 1
ATOM 4596 O O . GLY B 1 247 ? -0.897 18.594 7.809 1 98.31 247 GLY B O 1
ATOM 4597 N N . ARG B 1 248 ? -2.764 17.578 7.293 1 98.19 248 ARG B N 1
ATOM 4598 C CA . ARG B 1 248 ? -3.445 18.828 6.922 1 98.19 248 ARG B CA 1
ATOM 4599 C C . ARG B 1 248 ? -3.59 19.75 8.125 1 98.19 248 ARG B C 1
ATOM 4601 O O . ARG B 1 248 ? -3.84 20.938 7.969 1 98.19 248 ARG B O 1
ATOM 4608 N N . PHE B 1 249 ? -3.422 19.219 9.352 1 98.5 249 PHE B N 1
ATOM 4609 C CA . PHE B 1 249 ? -3.65 20 10.562 1 98.5 249 PHE B CA 1
ATOM 4610 C C . PHE B 1 249 ? -2.334 20.516 11.133 1 98.5 249 PHE B C 1
ATOM 4612 O O . PHE B 1 249 ? -2.311 21.125 12.211 1 98.5 249 PHE B O 1
ATOM 4619 N N . LEU B 1 250 ? -1.223 20.25 10.453 1 98.56 250 LEU B N 1
ATOM 4620 C CA . LEU B 1 250 ? 0.047 20.812 10.891 1 98.56 250 LEU B CA 1
ATOM 4621 C C . LEU B 1 250 ? 0.047 22.328 10.734 1 98.56 250 LEU B C 1
ATOM 4623 O O . LEU B 1 250 ? -0.173 22.844 9.633 1 98.56 250 LEU B O 1
ATOM 4627 N N . ASN B 1 251 ? 0.345 23 11.797 1 97.69 251 ASN B N 1
ATOM 4628 C CA . ASN B 1 251 ? 0.317 24.453 11.773 1 97.69 251 ASN B CA 1
ATOM 4629 C C . ASN B 1 251 ? 1.699 25.031 11.492 1 97.69 251 ASN B C 1
ATOM 4631 O O . ASN B 1 251 ? 2.701 24.312 11.539 1 97.69 251 ASN B O 1
ATOM 4635 N N . HIS B 1 252 ? 1.641 26.312 11.172 1 96.94 252 HIS B N 1
ATOM 4636 C CA . HIS B 1 252 ? 2.873 27.062 10.945 1 96.94 252 HIS B CA 1
ATOM 4637 C C . HIS B 1 252 ? 3.559 27.406 12.258 1 96.94 252 HIS B C 1
ATOM 4639 O O . HIS B 1 252 ? 2.889 27.719 13.25 1 96.94 252 HIS B O 1
ATOM 4645 N N . SER B 1 253 ? 4.828 27.344 12.203 1 97.19 253 SER B N 1
ATOM 4646 C CA . SER B 1 253 ? 5.652 27.969 13.234 1 97.19 253 SER B CA 1
ATOM 4647 C C . SER B 1 253 ? 6.895 28.609 12.633 1 97.19 253 SER B C 1
ATOM 4649 O O . SER B 1 253 ? 7.492 28.062 11.703 1 97.19 253 SER B O 1
ATOM 4651 N N . CYS B 1 254 ? 7.234 29.797 13.164 1 96.31 254 CYS B N 1
ATOM 4652 C CA . CYS B 1 254 ? 8.469 30.453 12.758 1 96.31 254 CYS B CA 1
ATOM 4653 C C . CYS B 1 254 ? 9.68 29.781 13.398 1 96.31 254 CYS B C 1
ATOM 4655 O O . CYS B 1 254 ? 10.82 30.094 13.062 1 96.31 254 CYS B O 1
ATOM 4657 N N . SER B 1 255 ? 9.469 28.922 14.297 1 96.19 255 SER B N 1
ATOM 4658 C CA . SER B 1 255 ? 10.453 27.984 14.844 1 96.19 255 SER B CA 1
ATOM 4659 C C . SER B 1 255 ? 9.961 26.547 14.734 1 96.19 255 SER B C 1
ATOM 4661 O O . SER B 1 255 ? 9.75 25.875 15.75 1 96.19 255 SER B O 1
ATOM 4663 N N . PRO B 1 256 ? 9.914 26.047 13.547 1 96.88 256 PRO B N 1
ATOM 4664 C CA . PRO B 1 256 ? 9.289 24.75 13.305 1 96.88 256 PRO B CA 1
ATOM 4665 C C . PRO B 1 256 ? 10.102 23.594 13.875 1 96.88 256 PRO B C 1
ATOM 4667 O O . PRO B 1 256 ? 11.32 23.703 14.031 1 96.88 256 PRO B O 1
ATOM 4670 N N . ASN B 1 257 ? 9.43 22.516 14.18 1 97.62 257 ASN B N 1
ATOM 4671 C CA . ASN B 1 257 ? 10.117 21.312 14.625 1 97.62 257 ASN B CA 1
ATOM 4672 C C . ASN B 1 257 ? 10.07 20.219 13.562 1 97.62 257 ASN B C 1
ATOM 4674 O O . ASN B 1 257 ? 10.648 19.141 13.75 1 97.62 257 ASN B O 1
ATOM 4678 N N . LEU B 1 258 ? 9.445 20.5 12.398 1 97.38 258 LEU B N 1
ATOM 4679 C CA . LEU B 1 258 ? 9.422 19.594 11.266 1 97.38 258 LEU B CA 1
ATOM 4680 C C . LEU B 1 258 ? 10.016 20.25 10.023 1 97.38 258 LEU B C 1
ATOM 4682 O O . LEU B 1 258 ? 9.914 21.469 9.852 1 97.38 258 LEU B O 1
ATOM 4686 N N . SER B 1 259 ? 10.602 19.438 9.195 1 96.06 259 SER B N 1
ATOM 4687 C CA . SER B 1 259 ? 11.078 19.875 7.883 1 96.06 259 SER B CA 1
ATOM 4688 C C . SER B 1 259 ? 10.539 18.969 6.777 1 96.06 259 SER B C 1
ATOM 4690 O O . SER B 1 259 ? 10.656 17.734 6.855 1 96.06 259 SER B O 1
ATOM 4692 N N . PRO B 1 260 ? 9.906 19.578 5.812 1 95.75 260 PRO B N 1
ATOM 4693 C CA . PRO B 1 260 ? 9.445 18.781 4.672 1 95.75 260 PRO B CA 1
ATOM 4694 C C . PRO B 1 260 ? 10.586 18.406 3.729 1 95.75 260 PRO B C 1
ATOM 4696 O O . PRO B 1 260 ? 11.461 19.234 3.443 1 95.75 260 PRO B O 1
ATOM 4699 N N . ILE B 1 261 ? 10.594 17.172 3.314 1 95.12 261 ILE B N 1
ATOM 4700 C CA . ILE B 1 261 ? 11.57 16.656 2.367 1 95.12 261 ILE B CA 1
ATOM 4701 C C . ILE B 1 261 ? 10.859 15.953 1.218 1 95.12 261 ILE B C 1
ATOM 4703 O O . ILE B 1 261 ? 9.883 15.227 1.438 1 95.12 261 ILE B O 1
ATOM 4707 N N . LYS B 1 262 ? 11.289 16.188 -0.007 1 94.94 262 LYS B N 1
ATOM 4708 C CA . LYS B 1 262 ? 10.742 15.508 -1.179 1 94.94 262 LYS B CA 1
ATOM 4709 C C . LYS B 1 262 ? 11.344 14.117 -1.334 1 94.94 262 LYS B C 1
ATOM 4711 O O . LYS B 1 262 ? 12.562 13.961 -1.365 1 94.94 262 LYS B O 1
ATOM 4716 N N . ILE B 1 263 ? 10.445 13.133 -1.438 1 96.69 263 ILE B N 1
ATOM 4717 C CA . ILE B 1 263 ? 10.875 11.734 -1.447 1 96.69 263 ILE B CA 1
ATOM 4718 C C . ILE B 1 263 ? 10.258 11.016 -2.645 1 96.69 263 ILE B C 1
ATOM 4720 O O . ILE B 1 263 ? 9.086 11.234 -2.971 1 96.69 263 ILE B O 1
ATOM 4724 N N . PHE B 1 264 ? 11.039 10.141 -3.266 1 97 264 PHE B N 1
ATOM 4725 C CA . PHE B 1 264 ? 10.547 9.234 -4.293 1 97 264 PHE B CA 1
ATOM 4726 C C . PHE B 1 264 ? 10.672 7.781 -3.844 1 97 264 PHE B C 1
ATOM 4728 O O . PHE B 1 264 ? 11.703 7.379 -3.316 1 97 264 PHE B O 1
ATOM 4735 N N . THR B 1 265 ? 9.57 7.035 -4.027 1 96.56 265 THR B N 1
ATOM 4736 C CA . THR B 1 265 ? 9.555 5.629 -3.639 1 96.56 265 THR B CA 1
ATOM 4737 C C . THR B 1 265 ? 9.078 4.754 -4.797 1 96.56 265 THR B C 1
ATOM 4739 O O . THR B 1 265 ? 9.891 4.301 -5.609 1 96.56 265 THR B O 1
ATOM 4742 N N . ASN B 1 266 ? 7.727 4.734 -5.102 1 95 266 ASN B N 1
ATOM 4743 C CA . ASN B 1 266 ? 7.129 3.795 -6.043 1 95 266 ASN B CA 1
ATOM 4744 C C . ASN B 1 266 ? 7.25 4.289 -7.48 1 95 266 ASN B C 1
ATOM 4746 O O . ASN B 1 266 ? 7.062 3.521 -8.422 1 95 266 ASN B O 1
ATOM 4750 N N . HIS B 1 267 ? 7.449 5.547 -7.66 1 95.88 267 HIS B N 1
ATOM 4751 C CA . HIS B 1 267 ? 7.75 6.129 -8.961 1 95.88 267 HIS B CA 1
ATOM 4752 C C . HIS B 1 267 ? 8.773 7.25 -8.844 1 95.88 267 HIS B C 1
ATOM 4754 O O . HIS B 1 267 ? 9.086 7.695 -7.734 1 95.88 267 HIS B O 1
ATOM 4760 N N . GLN B 1 268 ? 9.297 7.625 -10.016 1 95.62 268 GLN B N 1
ATOM 4761 C CA . GLN B 1 268 ? 10.336 8.648 -10.023 1 95.62 268 GLN B CA 1
ATOM 4762 C C . GLN B 1 268 ? 9.977 9.789 -10.977 1 95.62 268 GLN B C 1
ATOM 4764 O O . GLN B 1 268 ? 10.852 10.32 -11.672 1 95.62 268 GLN B O 1
ATOM 4769 N N . ASP B 1 269 ? 8.656 9.977 -11.109 1 94.94 269 ASP B N 1
ATOM 4770 C CA . ASP B 1 269 ? 8.203 11.18 -11.805 1 94.94 269 ASP B CA 1
ATOM 4771 C C . ASP B 1 269 ? 8.516 12.43 -10.984 1 94.94 269 ASP B C 1
ATOM 4773 O O . ASP B 1 269 ? 7.859 12.703 -9.977 1 94.94 269 ASP B O 1
ATOM 4777 N N . MET B 1 270 ? 9.414 13.234 -11.484 1 92.81 270 MET B N 1
ATOM 4778 C CA . MET B 1 270 ? 9.977 14.352 -10.727 1 92.81 270 MET B CA 1
ATOM 4779 C C . MET B 1 270 ? 8.914 15.406 -10.43 1 92.81 270 MET B C 1
ATOM 4781 O O . MET B 1 270 ? 9.102 16.266 -9.57 1 92.81 270 MET B O 1
ATOM 4785 N N . ARG B 1 271 ? 7.809 15.383 -11.117 1 94.38 271 ARG B N 1
ATOM 4786 C CA . ARG B 1 271 ? 6.738 16.359 -10.938 1 94.38 271 ARG B CA 1
ATOM 4787 C C . ARG B 1 271 ? 5.945 16.062 -9.672 1 94.38 271 ARG B C 1
ATOM 4789 O O . ARG B 1 271 ? 5.273 16.953 -9.133 1 94.38 271 ARG B O 1
ATOM 4796 N N . PHE B 1 272 ? 6.07 14.727 -9.133 1 95.44 272 PHE B N 1
ATOM 4797 C CA . PHE B 1 272 ? 5.148 14.336 -8.07 1 95.44 272 PHE B CA 1
ATOM 4798 C C . PHE B 1 272 ? 5.898 13.688 -6.91 1 95.44 272 PHE B C 1
ATOM 4800 O O . PHE B 1 272 ? 5.645 12.539 -6.562 1 95.44 272 PHE B O 1
ATOM 4807 N N . PRO B 1 273 ? 6.73 14.438 -6.266 1 95.81 273 PRO B N 1
ATOM 4808 C CA . PRO B 1 273 ? 7.363 13.891 -5.062 1 95.81 273 PRO B CA 1
ATOM 4809 C C . PRO B 1 273 ? 6.383 13.719 -3.906 1 95.81 273 PRO B C 1
ATOM 4811 O O . PRO B 1 273 ? 5.406 14.461 -3.803 1 95.81 273 PRO B O 1
ATOM 4814 N N . LYS B 1 274 ? 6.637 12.727 -3.096 1 97.31 274 LYS B N 1
ATOM 4815 C CA . LYS B 1 274 ? 6.008 12.703 -1.777 1 97.31 274 LYS B CA 1
ATOM 4816 C C . LYS B 1 274 ? 6.582 13.789 -0.872 1 97.31 274 LYS B C 1
ATOM 4818 O O . LYS B 1 274 ? 7.77 14.102 -0.951 1 97.31 274 LYS B O 1
ATOM 4823 N N . ILE B 1 275 ? 5.773 14.383 -0.13 1 97.31 275 ILE B N 1
ATOM 4824 C CA . ILE B 1 275 ? 6.227 15.344 0.867 1 97.31 275 ILE B CA 1
ATOM 4825 C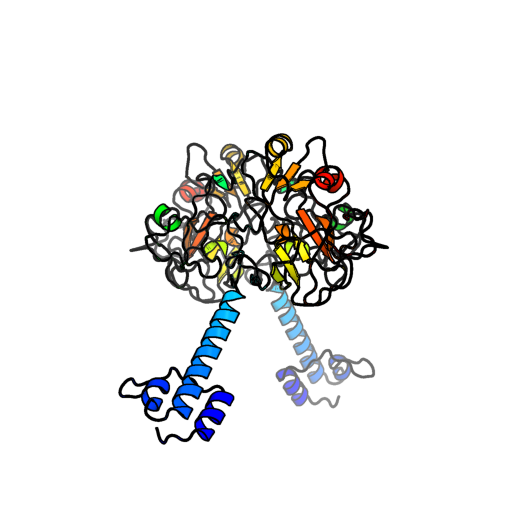 C . ILE B 1 275 ? 6.227 14.695 2.248 1 97.31 275 ILE B C 1
ATOM 4827 O O . ILE B 1 275 ? 5.168 14.469 2.836 1 97.31 275 ILE B O 1
ATOM 4831 N N . ALA B 1 276 ? 7.422 14.43 2.721 1 97.62 276 ALA B N 1
ATOM 4832 C CA . ALA B 1 276 ? 7.586 13.766 4.012 1 97.62 276 ALA B CA 1
ATOM 4833 C C . ALA B 1 276 ? 8.18 14.719 5.047 1 97.62 276 ALA B C 1
ATOM 4835 O O . ALA B 1 276 ? 9.133 15.438 4.754 1 97.62 276 ALA B O 1
ATOM 4836 N N . PHE B 1 277 ? 7.613 14.695 6.215 1 97.56 277 PHE B N 1
ATOM 4837 C CA . PHE B 1 277 ? 8.109 15.531 7.301 1 97.56 277 PHE B CA 1
ATOM 4838 C C . PHE B 1 277 ? 9.062 14.742 8.195 1 97.56 277 PHE B C 1
ATOM 4840 O O . PHE B 1 277 ? 8.75 13.625 8.617 1 97.56 277 PHE B O 1
ATOM 4847 N N . PHE B 1 278 ? 10.172 15.391 8.453 1 97.06 278 PHE B N 1
ATOM 4848 C CA . PHE B 1 278 ? 11.156 14.844 9.383 1 97.06 278 PHE B CA 1
ATOM 4849 C C . PHE B 1 278 ? 11.359 15.781 10.562 1 97.06 278 PHE B C 1
ATOM 4851 O O . PHE B 1 278 ? 11.242 17 10.43 1 97.06 278 PHE B O 1
ATOM 4858 N N . ALA B 1 279 ? 11.648 15.18 11.703 1 97.12 279 ALA B N 1
ATOM 4859 C CA . ALA B 1 279 ? 11.914 15.984 12.898 1 97.12 279 ALA B CA 1
ATOM 4860 C C . ALA B 1 279 ? 13.211 16.766 12.75 1 97.12 279 ALA B C 1
ATOM 4862 O O . ALA B 1 279 ? 14.289 16.188 12.594 1 97.12 279 ALA B O 1
ATOM 4863 N N . LYS B 1 280 ? 13.125 18.031 12.938 1 95.31 280 LYS B N 1
ATOM 4864 C CA . LYS B 1 280 ? 14.273 18.922 12.812 1 95.31 280 LYS B CA 1
ATOM 4865 C C . LYS B 1 280 ? 15.109 18.906 14.094 1 95.31 280 LYS B C 1
ATOM 4867 O O . LYS B 1 280 ? 16.281 19.281 14.07 1 95.31 280 LYS B O 1
ATOM 4872 N N . ARG B 1 281 ? 14.469 18.641 15.117 1 95.44 281 ARG B N 1
ATOM 4873 C CA . ARG B 1 281 ? 15.039 18.531 16.453 1 95.44 281 ARG B CA 1
ATOM 4874 C C . ARG B 1 281 ? 14.289 17.5 17.297 1 95.44 281 ARG B C 1
ATOM 4876 O O . ARG B 1 281 ? 13.281 16.953 16.844 1 95.44 281 ARG B O 1
ATOM 4883 N N . ASP B 1 282 ? 14.867 17.188 18.406 1 97.31 282 ASP B N 1
ATOM 4884 C CA . ASP B 1 282 ? 14.109 16.344 19.312 1 97.31 282 ASP B CA 1
ATOM 4885 C C . ASP B 1 282 ? 12.781 17 19.703 1 97.31 282 ASP B C 1
ATOM 4887 O O . ASP B 1 282 ? 12.742 18.203 19.984 1 97.31 282 ASP B O 1
ATOM 4891 N N . ILE B 1 283 ? 11.742 16.234 19.641 1 98.31 283 ILE B N 1
ATOM 4892 C CA . ILE B 1 283 ? 10.406 16.734 19.953 1 98.31 283 ILE B CA 1
ATOM 4893 C C . ILE B 1 283 ? 9.883 16.031 21.203 1 98.31 283 ILE B C 1
ATOM 4895 O O . ILE B 1 283 ? 9.891 14.805 21.281 1 98.31 283 ILE B O 1
ATOM 4899 N N . GLN B 1 284 ? 9.391 16.781 22.141 1 98.19 284 GLN B N 1
ATOM 4900 C CA . GLN B 1 284 ? 8.938 16.234 23.422 1 98.19 284 GLN B CA 1
ATOM 4901 C C . GLN B 1 284 ? 7.492 15.75 23.328 1 98.19 284 GLN B C 1
ATOM 4903 O O . GLN B 1 284 ? 6.727 16.219 22.469 1 98.19 284 GLN B O 1
ATOM 4908 N N . PRO B 1 285 ? 7.172 14.789 24.219 1 97.62 285 PRO B N 1
ATOM 4909 C CA . PRO B 1 285 ? 5.758 14.406 24.266 1 97.62 285 PRO B CA 1
ATOM 4910 C C . PRO B 1 285 ? 4.832 15.602 24.5 1 97.62 285 PRO B C 1
ATOM 4912 O O . PRO B 1 285 ? 5.176 16.531 25.234 1 97.62 285 PRO B O 1
ATOM 4915 N N . GLU B 1 286 ? 3.693 15.586 23.812 1 96.94 286 GLU B N 1
ATOM 4916 C CA . GLU B 1 286 ? 2.631 16.578 23.953 1 96.94 286 GLU B CA 1
ATOM 4917 C C . GLU B 1 286 ? 3.002 17.891 23.266 1 96.94 286 GLU B C 1
ATOM 4919 O O . GLU B 1 286 ? 2.303 18.891 23.406 1 96.94 286 GLU B O 1
ATOM 4924 N N . GLU B 1 287 ? 4.105 17.875 22.516 1 98 287 GLU B N 1
ATOM 4925 C CA . GLU B 1 287 ? 4.473 19.047 21.75 1 98 287 GLU B CA 1
ATOM 4926 C C . GLU B 1 287 ? 3.729 19.094 20.406 1 98 287 GLU B C 1
ATOM 4928 O O . GLU B 1 287 ? 3.592 18.078 19.734 1 98 287 GLU B O 1
ATOM 4933 N N . GLU B 1 288 ? 3.24 20.281 20.047 1 98.56 288 GLU B N 1
ATOM 4934 C CA . GLU B 1 288 ? 2.594 20.453 18.75 1 98.56 288 GLU B CA 1
ATOM 4935 C C . GLU B 1 288 ? 3.596 20.312 17.609 1 98.56 288 GLU B C 1
ATOM 4937 O O . GLU B 1 288 ? 4.715 20.828 17.688 1 98.56 288 GLU B O 1
ATOM 4942 N N . LEU B 1 289 ? 3.199 19.609 16.625 1 98.81 289 LEU B N 1
ATOM 4943 C CA . LEU B 1 289 ? 4.004 19.469 15.422 1 98.81 289 LEU B CA 1
ATOM 4944 C C . LEU B 1 289 ? 3.734 20.609 14.453 1 98.81 289 LEU B C 1
ATOM 4946 O O . LEU B 1 289 ? 2.576 20.922 14.156 1 98.81 289 LEU B O 1
ATOM 4950 N N . CYS B 1 290 ? 4.777 21.266 13.992 1 98.56 290 CYS B N 1
ATOM 4951 C CA . CYS B 1 290 ? 4.641 22.453 13.156 1 98.56 290 CYS B CA 1
ATOM 4952 C C . CYS B 1 290 ? 5.73 22.5 12.094 1 98.56 290 CYS B C 1
ATOM 4954 O O . CYS B 1 290 ? 6.816 21.938 12.289 1 98.56 290 CYS B O 1
ATOM 4956 N N . PHE B 1 291 ? 5.418 23.141 11.039 1 97.38 291 PHE B N 1
ATOM 4957 C CA . PHE B 1 291 ? 6.418 23.406 10.008 1 97.38 291 PHE B CA 1
ATOM 4958 C C . PHE B 1 291 ? 6.258 24.828 9.469 1 97.38 291 PHE B C 1
ATOM 4960 O O . PHE B 1 291 ? 5.328 25.547 9.852 1 97.38 291 PHE B O 1
ATOM 4967 N N . ASP B 1 292 ? 7.27 25.266 8.734 1 95.88 292 ASP B N 1
ATOM 4968 C CA . ASP B 1 292 ? 7.246 26.594 8.148 1 95.88 292 ASP B CA 1
ATOM 4969 C C . ASP B 1 292 ? 6.492 26.609 6.82 1 95.88 292 ASP B C 1
ATOM 4971 O O . ASP B 1 292 ? 6.902 25.953 5.863 1 95.88 292 ASP B O 1
ATOM 4975 N N . TYR B 1 293 ? 5.352 27.391 6.82 1 94.88 293 TYR B N 1
ATOM 4976 C CA . TYR B 1 293 ? 4.535 27.438 5.613 1 94.88 293 TYR B CA 1
ATOM 4977 C C . TYR B 1 293 ? 5.285 28.109 4.469 1 94.88 293 TYR B C 1
ATOM 4979 O O . TYR B 1 293 ? 4.922 27.953 3.301 1 94.88 293 TYR B O 1
ATOM 4987 N N . GLY B 1 294 ? 6.281 28.891 4.789 1 91.5 294 GLY B N 1
ATOM 4988 C CA . GLY B 1 294 ? 7.125 29.5 3.779 1 91.5 294 GLY B CA 1
ATOM 4989 C C . GLY B 1 294 ? 6.719 30.938 3.453 1 91.5 294 GLY B C 1
ATOM 4990 O O . GLY B 1 294 ? 5.586 31.344 3.723 1 91.5 294 GLY B O 1
ATOM 4991 N N . GLU B 1 295 ? 7.602 31.656 2.812 1 90.56 295 GLU B N 1
ATOM 4992 C CA . GLU B 1 295 ? 7.414 33.062 2.494 1 90.56 295 GLU B CA 1
ATOM 4993 C C . GLU B 1 295 ? 6.285 33.25 1.484 1 90.56 295 GLU B C 1
ATOM 4995 O O . GLU B 1 295 ? 5.531 34.219 1.566 1 90.56 295 GLU B O 1
ATOM 5000 N N . LYS B 1 296 ? 6.199 32.406 0.584 1 86.56 296 LYS B N 1
ATOM 5001 C CA . LYS B 1 296 ? 5.164 32.5 -0.441 1 86.56 296 LYS B CA 1
ATOM 5002 C C . LYS B 1 296 ? 3.771 32.469 0.178 1 86.56 296 LYS B C 1
ATOM 5004 O O . LYS B 1 296 ? 2.889 33.219 -0.209 1 86.56 296 LYS B O 1
ATOM 5009 N N . PHE B 1 297 ? 3.6 31.578 1.085 1 90.5 297 PHE B N 1
ATOM 5010 C CA . PHE B 1 297 ? 2.332 31.484 1.799 1 90.5 297 PHE B CA 1
ATOM 5011 C C . PHE B 1 297 ? 1.998 32.812 2.488 1 90.5 297 PHE B C 1
ATOM 5013 O O . PHE B 1 297 ? 0.903 33.344 2.312 1 90.5 297 PHE B O 1
ATOM 5020 N N . TRP B 1 298 ? 2.932 33.344 3.184 1 91.69 298 TRP B N 1
ATOM 5021 C CA . TRP B 1 298 ? 2.678 34.531 4.012 1 91.69 298 TRP B CA 1
ATOM 5022 C C . TRP B 1 298 ? 2.588 35.781 3.158 1 91.69 298 TRP B C 1
ATOM 5024 O O . TRP B 1 298 ? 1.943 36.75 3.547 1 91.69 298 TRP B O 1
ATOM 5034 N N . SER B 1 299 ? 3.193 35.781 2.008 1 88.75 299 SER B N 1
ATOM 5035 C CA . SER B 1 299 ? 3.061 36.938 1.104 1 88.75 299 SER B CA 1
ATOM 5036 C C . SER B 1 299 ? 1.609 37.125 0.685 1 88.75 299 SER B C 1
ATOM 5038 O O . SER B 1 299 ? 1.192 38.25 0.409 1 88.75 299 SER B O 1
ATOM 5040 N N . VAL B 1 300 ? 0.898 36.062 0.722 1 84.44 300 VAL B N 1
ATOM 5041 C CA . VAL B 1 300 ? -0.495 36.125 0.293 1 84.44 300 VAL B CA 1
ATOM 5042 C C . VAL B 1 300 ? -1.408 36.219 1.514 1 84.44 300 VAL B C 1
ATOM 5044 O O . VAL B 1 300 ? -2.336 37.031 1.54 1 84.44 300 VAL B O 1
ATOM 5047 N N . LYS B 1 301 ? -1.084 35.5 2.549 1 88.38 301 LYS B N 1
ATOM 5048 C CA . LYS B 1 301 ? -2.045 35.281 3.629 1 88.38 301 LYS B CA 1
ATOM 5049 C C . LYS B 1 301 ? -1.838 36.281 4.754 1 88.38 301 LYS B C 1
ATOM 5051 O O . LYS B 1 301 ? -2.715 36.469 5.602 1 88.38 301 LYS B O 1
ATOM 5056 N N . ARG B 1 302 ? -0.785 36.938 4.73 1 87.44 302 ARG B N 1
ATOM 5057 C CA . ARG B 1 302 ? -0.477 37.875 5.812 1 87.44 302 ARG B CA 1
ATOM 5058 C C . ARG B 1 302 ? -1.522 38.969 5.898 1 87.44 302 ARG B C 1
ATOM 5060 O O . ARG B 1 302 ? -1.728 39.562 6.965 1 87.44 302 ARG B O 1
ATOM 5067 N N . LYS B 1 303 ? -2.166 39.25 4.855 1 85.56 303 LYS B N 1
ATOM 5068 C CA . LYS B 1 303 ? -3.197 40.281 4.828 1 85.56 303 LYS B CA 1
ATOM 5069 C C . LYS B 1 303 ? -4.473 39.812 5.512 1 85.56 303 LYS B C 1
ATOM 5071 O O . LYS B 1 303 ? -5.297 40.625 5.945 1 85.56 303 LYS B O 1
ATOM 5076 N N . LEU B 1 304 ? -4.559 38.531 5.625 1 85.88 304 LEU B N 1
ATOM 5077 C CA . LEU B 1 304 ? -5.801 37.938 6.133 1 85.88 304 LEU B CA 1
ATOM 5078 C C . LEU B 1 304 ? -5.672 37.594 7.613 1 85.88 304 LEU B C 1
ATOM 5080 O O . LEU B 1 304 ? -6.629 37.75 8.375 1 85.88 304 LEU B O 1
ATOM 5084 N N . PHE B 1 305 ? -4.555 37.094 7.988 1 87.25 305 PHE B N 1
ATOM 5085 C CA . PHE B 1 305 ? -4.332 36.75 9.391 1 87.25 305 PHE B CA 1
ATOM 5086 C C . PHE B 1 305 ? -2.844 36.75 9.719 1 87.25 305 PHE B C 1
ATOM 5088 O O . PHE B 1 305 ? -2.002 36.781 8.82 1 87.25 305 PHE B O 1
ATOM 5095 N N . SER B 1 306 ? -2.57 36.781 11.055 1 91.56 306 SER B N 1
ATOM 5096 C CA . SER B 1 306 ? -1.19 36.781 11.531 1 91.56 306 SER B CA 1
ATOM 5097 C C . SER B 1 306 ? -0.791 35.438 12.125 1 91.56 306 SER B C 1
ATOM 5099 O O . SER B 1 306 ? -1.651 34.625 12.477 1 91.56 306 SER B O 1
ATOM 5101 N N . CYS B 1 307 ? 0.482 35.281 12.094 1 93.69 307 CYS B N 1
ATOM 5102 C CA . CYS B 1 307 ? 1.011 34.062 12.695 1 93.69 307 CYS B CA 1
ATOM 5103 C C . CYS B 1 307 ? 0.791 34.062 14.203 1 93.69 307 CYS B C 1
ATOM 5105 O O . CYS B 1 307 ? 1.003 35.062 14.867 1 93.69 307 CYS B O 1
ATOM 5107 N N . GLU B 1 308 ? 0.385 32.969 14.781 1 93.06 308 GLU B N 1
ATOM 5108 C CA . GLU B 1 308 ? 0.118 32.812 16.203 1 93.06 308 GLU B CA 1
ATOM 5109 C C . GLU B 1 308 ? 1.033 31.75 16.828 1 93.06 308 GLU B C 1
ATOM 5111 O O . GLU B 1 308 ? 0.641 31.047 17.766 1 93.06 308 GLU B O 1
ATOM 5116 N N . CYS B 1 309 ? 2.193 31.547 16.281 1 93.56 309 CYS B N 1
ATOM 5117 C CA . CYS B 1 309 ? 3.076 30.469 16.719 1 93.56 309 CYS B CA 1
ATOM 5118 C C . CYS B 1 309 ? 3.723 30.812 18.062 1 93.56 309 CYS B C 1
ATOM 5120 O O . CYS B 1 309 ? 4.262 29.938 18.734 1 93.56 309 CYS B O 1
ATOM 5122 N N . LYS B 1 310 ? 3.762 32.062 18.484 1 90.19 310 LYS B N 1
ATOM 5123 C CA . LYS B 1 310 ? 4.262 32.562 19.766 1 90.19 310 LYS B CA 1
ATOM 5124 C C . LYS B 1 310 ? 5.77 32.344 19.891 1 90.19 310 LYS B C 1
ATOM 5126 O O . LYS B 1 310 ? 6.332 32.469 20.969 1 90.19 310 LYS B O 1
ATOM 5131 N N . SER B 1 311 ? 6.328 32.031 18.781 1 93.5 311 SER B N 1
ATOM 5132 C CA . SER B 1 311 ? 7.781 31.922 18.781 1 93.5 311 SER B CA 1
ATOM 5133 C C . SER B 1 311 ? 8.445 33.281 18.969 1 93.5 311 SER B C 1
ATOM 5135 O O . SER B 1 311 ? 7.98 34.281 18.422 1 93.5 311 SER B O 1
ATOM 5137 N N . PRO B 1 312 ? 9.586 33.25 19.719 1 92.56 312 PRO B N 1
ATOM 5138 C CA . PRO B 1 312 ? 10.344 34.5 19.812 1 92.56 312 PRO B CA 1
ATOM 5139 C C . PRO B 1 312 ? 10.898 34.969 18.453 1 92.56 312 PRO B C 1
ATOM 5141 O O . PRO B 1 312 ? 11.227 36.125 18.281 1 92.56 312 PRO B O 1
ATOM 5144 N N . ASN B 1 313 ? 10.977 34.062 17.484 1 92.25 313 ASN B N 1
ATOM 5145 C CA . ASN B 1 313 ? 11.5 34.344 16.141 1 92.25 313 ASN B CA 1
ATOM 5146 C C . ASN B 1 313 ? 10.375 34.562 15.133 1 92.25 313 ASN B C 1
ATOM 5148 O O . ASN B 1 313 ? 10.586 34.406 13.93 1 92.25 313 ASN B O 1
ATOM 5152 N N . CYS B 1 314 ? 9.266 34.844 15.648 1 94.44 314 CYS B N 1
ATOM 5153 C CA . CYS B 1 314 ? 8.109 34.969 14.766 1 94.44 314 CYS B CA 1
ATOM 5154 C C . CYS B 1 314 ? 8.266 36.156 13.828 1 94.44 314 CYS B C 1
ATOM 5156 O O . CYS B 1 314 ? 8.547 37.281 14.273 1 94.44 314 CYS B O 1
ATOM 5158 N N . LYS B 1 315 ? 8.031 35.938 12.531 1 92.38 315 LYS B N 1
ATOM 5159 C CA . LYS B 1 315 ? 8.227 36.969 11.508 1 92.38 315 LYS B CA 1
ATOM 5160 C C . LYS B 1 315 ? 6.891 37.5 11.008 1 92.38 315 LYS B C 1
ATOM 5162 O O . LYS B 1 315 ? 6.852 38.5 10.297 1 92.38 315 LYS B O 1
ATOM 5167 N N . TYR B 1 316 ? 5.785 36.906 11.43 1 93.19 316 TYR B N 1
ATOM 5168 C CA . TYR B 1 316 ? 4.512 37.219 10.797 1 93.19 316 TYR B CA 1
ATOM 5169 C C . TYR B 1 316 ? 3.439 37.5 11.844 1 93.19 316 TYR B C 1
ATOM 5171 O O . TYR B 1 316 ? 2.26 37.219 11.625 1 93.19 316 TYR B O 1
ATOM 5179 N N . SER B 1 317 ? 3.885 37.938 12.969 1 88.5 317 SER B N 1
ATOM 5180 C CA . SER B 1 317 ? 2.93 38.25 14.023 1 88.5 317 SER B CA 1
ATOM 5181 C C . SER B 1 317 ? 2.211 39.562 13.734 1 88.5 317 SER B C 1
ATOM 5183 O O . SER B 1 317 ? 2.531 40.25 12.758 1 88.5 317 SER B O 1
ATOM 5185 N N . LYS B 1 318 ? 1.209 39.812 14.695 1 83.25 318 LYS B N 1
ATOM 5186 C CA . LYS B 1 318 ? 0.519 41.094 14.57 1 83.25 318 LYS B CA 1
ATOM 5187 C C . LYS B 1 318 ? 1.478 42.25 14.805 1 83.25 318 LYS B C 1
ATOM 5189 O O . LYS B 1 318 ? 1.305 43.344 14.227 1 83.25 318 LYS B O 1
ATOM 5194 N N . ASP B 1 319 ? 2.447 42 15.617 1 76.5 319 ASP B N 1
ATOM 5195 C CA . ASP B 1 319 ? 3.373 43.062 16.016 1 76.5 319 ASP B CA 1
ATOM 5196 C C . ASP B 1 319 ? 4.547 43.156 15.039 1 76.5 319 ASP B C 1
ATOM 5198 O O . ASP B 1 319 ? 5.336 44.094 15.109 1 76.5 319 ASP B O 1
ATOM 5202 N N . THR B 1 320 ? 4.648 42.25 14.094 1 70.94 320 THR B N 1
ATOM 5203 C CA . THR B 1 320 ? 5.75 42.281 13.133 1 70.94 320 THR B CA 1
ATOM 5204 C C . THR B 1 320 ? 5.246 42.688 11.75 1 70.94 320 THR B C 1
ATOM 5206 O O . THR B 1 320 ? 4.086 42.438 11.414 1 70.94 320 THR B O 1
#

Sequence (640 aa):
RQGKYNTIIILLLHGANVTNVNKVNESPLDCSQQYEDCYKLIFLNITIQNVQLQYNRKIILSNDISNGRELNPIQCINIIDDEPKPTNFNYVTDYCVTSDINIDNRITSLNSCTCEDNCTVTDCACVKNTSKSWYDEDGRLVPYPDFVDVPMIFECNPMCSCNALTCNNRVVQRGLTQRFQLFRTEKKGWGIKTLNAIVRGSFVCEYIGEIVHYIDADEREDDSYFFELENHDESFSIDARRYGNFGRFLNHSCSPNLSPIKIFTNHQDMRFPKIAFFAKRDIQPEEELCFDYGEKFWSVKRKLFSCECKSPNCKYSKDTRQGKYNTIIILLLHGANVTNVNKVNESPLDCSQQYEDCYKLIFLNITIQNVQLQYNRKIILSNDISNGRELNPIQCINIIDDEPKPTNFNYVTDYCVTSDINIDNRITSLNSCTCEDNCTVTDCACVKNTSKSWYDEDGRLVPYPDFVDVPMIFECNPMCSCNALTCNNRVVQRGLTQRFQLFRTEKKGWGIKTLNAIVRGSFVCEYIGEIVHYIDADEREDDSYFFELENHDESFSIDARRYGNFGRFLNHSCSPNLSPIKIFTNHQDMRFPKIAFFAKRDIQPEEELCFDYGEKFWSVKRKLFSCECKSPNCKYSKDT

Secondary structure (DSSP, 8-state):
----HHHHHHHHHTT--S----TTS--HHHHTTT-HHHHHHHHHHHHHHHHHHHHHHHHEEES-TTTT-SSS--EEE-SSS-PPPP-SSEE-SS-EESS------BGGG------SS-S-STT-HHHHHTSS--B-TTS-B--SSSSTT---EE---TT--S-TTT-TT--GGG---S-EEEEE-SSSSEEEEESS-B-TT-EEEE--EEEEEHHHHHH-S--TTEEE---SSS-EEEEEEEEE-GGGGPEE-SS-SEEEEEEESS---TT--EEEEEESS-B-TTPBPEE---HHHHHHHTTT-------TT-SSSS--/----HHHHHHHHHTT--SS---TTS--HHHHTTT-HHHHHHHHHHHHHHHHHHHHHHHHEEES-TTTT-SSS--EEE-SSS-PPPP-SSEE-SS-BBSS------BGGG------SS-S-STT-HHHHHTSS--B-TTS-B--SSSSTT---EE---TT--S-TTT-TT--GGG---S-EEEEE-SSSSEEEEESS-B-TT-EEEE--EEEEEHHHHHH-S--TTEEE---SSS-EEEEEEEEE-GGGGPEE-SS-SEEEEEEESS---TT--EEEEEESS-B-TTPBPEE---HHHHHHHTTT-------TT-SSSS--

Organism: NCBI:txid1629725